Protein AF-0000000073064807 (afdb_homodimer)

Foldseek 3Di:
DVPPVPPPVPPVVVPPPPPVPPPPPPDDDDDPPPPPPDPVVVPPVPPDPPDPPPPVPPPPPPPPPPPPQQWDKWWKFKWAWDDDDPLRVVLLVVLQVLVVVVVFHWDFDPTWIKGLWDTKIDIPVCVVVLVVQLLVLQVAQAWDKWKWQAWAKDADPVQFKIFIKTFTDPCVVSSVSSQVSNQVSCVVVPHDGHDPDDGIIITTIMGTGRCRVVCVPPPRVVSSVCQQPPPPGHNMRMGTRAWMWMDIHPDIDIHGHD/DVPPVPPPVPPVVVPVPPPPCPPPDPDDDDDPPPPPPDPPVPPPVPPDDPDPPPPPPPPPDPPPPPPPQQWDKWWKFKWAWDDDDPLRVVLLVVLQVLVVVVVFHWDFDPTWIKGLWDTKIDIPVCVVVLVVQLLVLQVAQAWDKWKWQAWAKDADPVQFKIFIKTFTDPCVVSSVSSQVSNQVSCVVVPHDGHDPDDGIIITTIMGTGRCRVVCVPPPRVVSSVSQQPPPPGHNMRMGTRAWMWMDIHPDIDIHGHD

pLDDT: mean 76.39, std 30.55, range [19.28, 98.88]

Radius of gyration: 31.14 Å; Cα contacts (8 Å, |Δi|>4): 780; chains: 2; bounding box: 71×74×89 Å

Secondary structure (DSSP, 8-state):
--SSTTSGGGTGGGGGG---------------------GGGGGGG------------TTS------------EEEEEEEEE----HHHHHHHHHHHHHHHHTT---EE-SS-EEESS--EEEEHHHHHHHHHHHHHHTTTPPPEEEEEEEEEEEE-TTSSEEEEEEEEEE-HHHHHHHHHHHHHHHHHTTPPP--SS---EEEEEEEES--HHHHHHHTHHHHHHHHHTSTTS---EEEEESEEEEEETTEEEEEE--/--SGGGSGGGTGGGGGG---------------------GGGGGGG------------TTS------------EEEEEEEEE----HHHHHHHHHHHHHHHHTT---EE-SS-EEESS--EEEEHHHHHHHHHHHHHHTTTPPPEEEEEEEEEEEE-TTSSEEEEEEEEEE-HHHHHHHHHHHHHHHHHTT-----SS---EEEEEEEES--HHHHHHHTHHHHHHHHHTSTTS---EEEEESEEEEEETTEEEEEE--

Sequence (516 aa):
MSHCYKLICSLIDIFNHISVSVSVNREEDDSKSRLPVPGSVLDMFTGEDEDPLTDDSMQHGGRIRSFKHERGNWATYVYFPYIPEEGFLELLDEMTEVAASHSFSLTHTDEFHLSLSKTVVLRHHWIQPFIQSLRTGLTHSRRFICLAEKLKVYSNDEKTRMFLAMEVSTGQAQLLELVKAVDSTMEEFNLDTFYKNPSFHISLAWCVGDCTEHIRKKCLQELQGLVDSHEDGPFLLRLDCQELRCKAGNKTFSIPLHMSHCYKLICSLIDIFNHISVSVSVNREEDDSKSRLPVPGSVLDMFTGEDEDPLTDDSMQHGGRIRSFKHERGNWATYVYFPYIPEEGFLELLDEMTEVAASHSFSLTHTDEFHLSLSKTVVLRHHWIQPFIQSLRTGLTHSRRFICLAEKLKVYSNDEKTRMFLAMEVSTGQAQLLELVKAVDSTMEEFNLDTFYKNPSFHISLAWCVGDCTEHIRKKCLQELQGLVDSHEDGPFLLRLDCQELRCKAGNKTFSIPLH

Organism: Oncorhynchus kisutch (NCBI:txid8019)

Nearest PDB structures (foldseek):
  4h7w-assembly1_A  TM=9.313E-01  e=1.697E-22  Homo sapiens
  5v1m-assembly1_A  TM=9.457E-01  e=1.447E-21  Homo sapiens
  6d30-assembly1_A  TM=9.416E-01  e=1.222E-21  Homo sapiens
  1vgj-assembly1_A  TM=6.832E-01  e=2.016E-05  Pyrococcus horikoshii
  7aor-assembly1_ar  TM=5.671E-01  e=6.007E-03  Trypanosoma cruzi strain CL Brener

InterPro domains:
  IPR027521 U6 snRNA phosphodiesterase 1 [MF_03040] (14-258)
  IPR027521 U6 snRNA phosphodiesterase 1 [PF09749] (35-256)
  IPR027521 U6 snRNA phosphodiesterase 1 [PTHR13522] (27-257)

Solvent-accessible surface area (backbone atoms only — not comparable to full-atom values): 29669 Å² total; per-residue (Å²): 122,88,64,63,73,62,52,73,66,51,59,68,57,54,70,69,59,72,67,78,75,79,73,79,72,80,79,81,82,82,86,74,70,70,71,73,71,71,71,69,77,65,60,70,76,60,72,79,79,76,76,80,73,78,70,80,66,72,75,65,68,81,74,68,74,65,73,80,70,61,47,38,34,21,48,26,37,36,30,36,73,48,81,80,50,67,69,53,48,45,51,50,22,52,44,37,53,55,36,38,76,73,73,37,71,48,29,44,47,51,72,36,35,34,68,54,40,47,78,40,77,40,46,45,76,47,47,63,60,49,53,51,44,45,45,63,56,35,61,81,38,63,47,52,62,32,34,23,65,45,72,45,71,42,63,48,94,84,45,52,30,21,32,40,26,33,31,56,75,40,46,62,69,61,49,50,53,50,31,51,37,47,29,52,44,26,52,75,70,74,44,77,58,51,67,94,81,67,79,55,38,33,54,51,26,32,31,82,39,63,47,49,68,56,40,57,74,72,41,42,64,62,46,44,47,52,36,53,56,32,87,94,36,61,50,69,48,72,41,74,48,43,50,40,34,36,37,47,42,77,43,74,43,81,44,69,43,80,127,89,64,66,75,64,54,73,70,51,61,69,58,56,70,69,59,73,67,80,72,79,75,75,82,77,80,84,90,79,89,70,76,71,74,76,72,74,74,70,80,67,61,73,79,61,73,80,80,73,76,78,73,79,73,82,69,72,75,66,70,80,74,68,73,66,74,81,70,60,48,39,33,21,48,25,38,36,29,36,73,47,82,82,50,68,71,52,48,45,51,51,22,52,44,37,52,56,38,39,76,73,76,36,70,49,28,43,48,53,73,37,34,33,68,53,41,48,79,39,76,39,48,45,75,48,47,62,61,49,52,51,44,44,47,63,57,34,62,82,39,63,47,53,63,32,34,22,64,46,73,46,71,43,63,47,95,85,45,52,30,21,32,40,24,33,30,55,74,41,47,60,68,63,48,51,52,50,31,52,38,48,29,53,44,26,51,75,69,76,42,76,56,52,67,93,81,67,79,54,40,33,51,50,25,32,32,84,38,64,48,48,69,56,40,56,74,73,41,42,64,62,46,43,46,52,37,52,55,32,86,94,36,60,50,70,48,73,40,74,46,43,48,38,36,36,36,47,43,77,43,76,44,80,43,68,44,80

Structure (mmCIF, N/CA/C/O backbone):
data_AF-0000000073064807-model_v1
#
loop_
_entity.id
_entity.type
_entity.pdbx_description
1 polymer 'U6 snRNA phosphodiesterase'
#
loop_
_atom_site.group_PDB
_atom_site.id
_atom_site.type_symbol
_atom_site.label_atom_id
_atom_site.label_alt_id
_atom_site.label_comp_id
_atom_site.label_asym_id
_atom_site.label_entity_id
_atom_site.label_seq_id
_atom_site.pdbx_PDB_ins_code
_atom_site.Cartn_x
_atom_site.Cartn_y
_atom_site.Cartn_z
_atom_site.occupancy
_atom_site.B_iso_or_equiv
_atom_site.auth_seq_id
_atom_site.auth_comp_id
_atom_site.auth_asym_id
_atom_site.auth_atom_id
_atom_site.pdbx_PDB_model_num
ATOM 1 N N . MET A 1 1 ? 19.312 30.25 -13.875 1 21.88 1 MET A N 1
ATOM 2 C CA . MET A 1 1 ? 19.188 28.875 -13.406 1 21.88 1 MET A CA 1
ATOM 3 C C . MET A 1 1 ? 17.969 28.719 -12.5 1 21.88 1 MET A C 1
ATOM 5 O O . MET A 1 1 ? 17.531 27.594 -12.242 1 21.88 1 MET A O 1
ATOM 9 N N . SER A 1 2 ? 17.812 29.812 -11.648 1 22.17 2 SER A N 1
ATOM 10 C CA . SER A 1 2 ? 16.594 30.25 -10.977 1 22.17 2 SER A CA 1
ATOM 11 C C . SER A 1 2 ? 15.406 30.25 -11.922 1 22.17 2 SER A C 1
ATOM 13 O O . SER A 1 2 ? 14.25 30.234 -11.477 1 22.17 2 SER A O 1
ATOM 15 N N . HIS A 1 3 ? 15.641 30.391 -13.242 1 22.12 3 HIS A N 1
ATOM 16 C CA . HIS A 1 3 ? 14.688 30.734 -14.297 1 22.12 3 HIS A CA 1
ATOM 17 C C . HIS A 1 3 ? 13.828 29.547 -14.68 1 22.12 3 HIS A C 1
ATOM 19 O O . HIS A 1 3 ? 12.805 29.688 -15.352 1 22.12 3 HIS A O 1
ATOM 25 N N . CYS A 1 4 ? 14.555 28.328 -14.641 1 22.34 4 CYS A N 1
ATOM 26 C CA . CYS A 1 4 ? 13.93 27.312 -15.484 1 22.34 4 CYS A CA 1
ATOM 27 C C . CYS A 1 4 ? 12.672 26.75 -14.828 1 22.34 4 CYS A C 1
ATOM 29 O O . CYS A 1 4 ? 11.969 25.922 -15.414 1 22.34 4 CYS A O 1
ATOM 31 N N . TYR A 1 5 ? 12.75 26.688 -13.438 1 23.09 5 TYR A N 1
ATOM 32 C CA . TYR A 1 5 ? 11.68 25.922 -12.789 1 23.09 5 TYR A CA 1
ATOM 33 C C . TYR A 1 5 ? 10.32 26.562 -13.055 1 23.09 5 TYR A C 1
ATOM 35 O O . TYR A 1 5 ? 9.289 26 -12.68 1 23.09 5 TYR A O 1
ATOM 43 N N . LYS A 1 6 ? 10.344 27.844 -13.391 1 26.03 6 LYS A N 1
ATOM 44 C CA . LYS A 1 6 ? 9.141 28.672 -13.516 1 26.03 6 LYS A CA 1
ATOM 45 C C . LYS A 1 6 ? 8.258 28.188 -14.664 1 26.03 6 LYS A C 1
ATOM 47 O O . LYS A 1 6 ? 7.094 28.562 -14.758 1 26.03 6 LYS A O 1
ATOM 52 N N . LEU A 1 7 ? 8.984 27.5 -15.617 1 22.06 7 LEU A N 1
ATOM 53 C CA . LEU A 1 7 ? 8.25 27.391 -16.875 1 22.06 7 LEU A CA 1
ATOM 54 C C . LEU A 1 7 ? 7.066 26.438 -16.734 1 22.06 7 LEU A C 1
ATOM 56 O O . LEU A 1 7 ? 6.031 26.641 -17.359 1 22.06 7 LEU A O 1
ATOM 60 N N . ILE A 1 8 ? 7.434 25.234 -15.969 1 23.42 8 ILE A N 1
ATOM 61 C CA . ILE A 1 8 ? 6.484 24.172 -16.297 1 23.42 8 ILE A CA 1
ATOM 62 C C . ILE A 1 8 ? 5.141 24.453 -15.625 1 23.42 8 ILE A C 1
ATOM 64 O O . ILE A 1 8 ? 4.129 23.828 -15.961 1 23.42 8 ILE A O 1
ATOM 68 N N . CYS A 1 9 ? 5.156 25.281 -14.508 1 22.98 9 CYS A N 1
ATOM 69 C CA . CYS A 1 9 ? 3.846 25.547 -13.93 1 22.98 9 CYS A CA 1
ATOM 70 C C . CYS A 1 9 ? 2.941 26.266 -14.914 1 22.98 9 CYS A C 1
ATOM 72 O O . CYS A 1 9 ? 1.749 26.438 -14.664 1 22.98 9 CYS A O 1
ATOM 74 N N . SER A 1 10 ? 3.635 26.938 -15.875 1 24.02 10 SER A N 1
ATOM 75 C CA . SER A 1 10 ? 2.887 27.906 -16.672 1 24.02 10 SER A CA 1
ATOM 76 C C . SER A 1 10 ? 1.829 27.219 -17.531 1 24.02 10 SER A C 1
ATOM 78 O O . SER A 1 10 ? 0.951 27.891 -18.078 1 24.02 10 SER A O 1
ATOM 80 N N . LEU A 1 11 ? 2.219 25.938 -17.938 1 23.97 11 LEU A N 1
ATOM 81 C CA . LEU A 1 11 ? 1.333 25.547 -19.031 1 23.97 11 LEU A CA 1
ATOM 82 C C . LEU A 1 11 ? -0.089 25.328 -18.531 1 23.97 11 LEU A C 1
ATOM 84 O O . LEU A 1 11 ? -1.045 25.391 -19.312 1 23.97 11 LEU A O 1
ATOM 88 N N . ILE A 1 12 ? -0.126 24.797 -17.266 1 24.59 12 ILE A N 1
ATOM 89 C CA . ILE A 1 12 ? -1.497 24.391 -16.969 1 24.59 12 ILE A CA 1
ATOM 90 C C . ILE A 1 12 ? -2.363 25.641 -16.766 1 24.59 12 ILE A C 1
ATOM 92 O O . ILE A 1 12 ? -3.594 25.547 -16.766 1 24.59 12 ILE A O 1
ATOM 96 N N . ASP A 1 13 ? -1.63 26.781 -16.578 1 24.53 13 ASP A N 1
ATOM 97 C CA . ASP A 1 13 ? -2.447 27.969 -16.375 1 24.53 13 ASP A CA 1
ATOM 98 C C . ASP A 1 13 ? -3.277 28.281 -17.625 1 24.53 13 ASP A C 1
ATOM 100 O O . ASP A 1 13 ? -4.027 29.266 -17.656 1 24.53 13 ASP A O 1
ATOM 104 N N . ILE A 1 14 ? -2.736 27.703 -18.781 1 23.64 14 ILE A N 1
ATOM 105 C CA . ILE A 1 14 ? -3.357 28.219 -19.984 1 23.64 14 ILE A CA 1
ATOM 106 C C . ILE A 1 14 ? -4.863 27.984 -19.938 1 23.64 14 ILE A C 1
ATOM 108 O O . ILE A 1 14 ? -5.652 28.828 -20.359 1 23.64 14 ILE A O 1
ATOM 112 N N . PHE A 1 15 ? -5.156 26.734 -19.438 1 23.39 15 PHE A N 1
ATOM 113 C CA . PHE A 1 15 ? -6.52 26.406 -19.828 1 23.39 15 PHE A CA 1
ATOM 114 C C . PHE A 1 15 ? -7.531 27.266 -19.094 1 23.39 15 PHE A C 1
ATOM 116 O O . PHE A 1 15 ? -8.727 27.234 -19.391 1 23.39 15 PHE A O 1
ATOM 123 N N . ASN A 1 16 ? -7.047 27.719 -17.922 1 23.17 16 ASN A N 1
ATOM 124 C CA . ASN A 1 16 ? -8.203 28.266 -17.219 1 23.17 16 ASN A CA 1
ATOM 125 C C . ASN A 1 16 ? -8.742 29.516 -17.922 1 23.17 16 ASN A C 1
ATOM 127 O O . ASN A 1 16 ? -9.789 30.047 -17.547 1 23.17 16 ASN A O 1
ATOM 131 N N . HIS A 1 17 ? -7.809 30.234 -18.609 1 23.42 17 HIS A N 1
ATOM 132 C CA . HIS A 1 17 ? -8.25 31.594 -18.844 1 23.42 17 HIS A CA 1
ATOM 133 C C . HIS A 1 17 ? -9.344 31.656 -19.906 1 23.42 17 HIS A C 1
ATOM 135 O O . HIS A 1 17 ? -9.641 32.719 -20.453 1 23.42 17 HIS A O 1
ATOM 141 N N . ILE A 1 18 ? -9.688 30.547 -20.641 1 21.95 18 ILE A N 1
ATOM 142 C CA . ILE A 1 18 ? -10.602 30.953 -21.703 1 21.95 18 ILE A CA 1
ATOM 143 C C . ILE A 1 18 ? -11.844 31.594 -21.094 1 21.95 18 ILE A C 1
ATOM 145 O O . ILE A 1 18 ? -12.648 30.938 -20.438 1 21.95 18 ILE A O 1
ATOM 149 N N . SER A 1 19 ? -11.648 32.781 -20.484 1 21.78 19 SER A N 1
ATOM 150 C CA . SER A 1 19 ? -12.773 33.594 -20.047 1 21.78 19 SER A CA 1
ATOM 151 C C . SER A 1 19 ? -13.695 33.938 -21.203 1 21.78 19 SER A C 1
ATOM 153 O O . SER A 1 19 ? -13.461 34.906 -21.922 1 21.78 19 SER A O 1
ATOM 155 N N . VAL A 1 20 ? -14.031 33.031 -22.234 1 20 20 VAL A N 1
ATOM 156 C CA . VAL A 1 20 ? -14.844 33.625 -23.312 1 20 20 VAL A CA 1
ATOM 157 C C . VAL A 1 20 ? -16.016 34.406 -22.719 1 20 20 VAL A C 1
ATOM 159 O O . VAL A 1 20 ? -16.781 33.844 -21.922 1 20 20 VAL A O 1
ATOM 162 N N . SER A 1 21 ? -15.906 35.688 -22.609 1 20.08 21 SER A N 1
ATOM 163 C CA . SER A 1 21 ? -16.859 36.75 -22.297 1 20.08 21 SER A CA 1
ATOM 164 C C . SER A 1 21 ? -18.047 36.75 -23.25 1 20.08 21 SER A C 1
ATOM 166 O O . SER A 1 21 ? -17.891 37 -24.453 1 20.08 21 SER A O 1
ATOM 168 N N . VAL A 1 22 ? -18.922 35.719 -23.312 1 20.25 22 VAL A N 1
ATOM 169 C CA . VAL A 1 22 ? -20.156 35.781 -24.109 1 20.25 22 VAL A CA 1
ATOM 170 C C . VAL A 1 22 ? -20.969 37 -23.719 1 20.25 22 VAL A C 1
ATOM 172 O O . VAL A 1 22 ? -21.469 37.094 -22.609 1 20.25 22 VAL A O 1
ATOM 175 N N . SER A 1 23 ? -20.469 38.156 -24.109 1 20.98 23 SER A N 1
ATOM 176 C CA . SER A 1 23 ? -21.297 39.344 -23.938 1 20.98 23 SER A CA 1
ATOM 177 C C . SER A 1 23 ? -22.578 39.25 -24.75 1 20.98 23 SER A C 1
ATOM 179 O O . SER A 1 23 ? -22.547 39.188 -25.984 1 20.98 23 SER A O 1
ATOM 181 N N . VAL A 1 24 ? -23.547 38.438 -24.359 1 21.33 24 VAL A N 1
ATOM 182 C CA . VAL A 1 24 ? -24.875 38.375 -24.969 1 21.33 24 VAL A CA 1
ATOM 183 C C . VAL A 1 24 ? -25.531 39.75 -24.984 1 21.33 24 VAL A C 1
ATOM 185 O O . VAL A 1 24 ? -25.922 40.281 -23.938 1 21.33 24 VAL A O 1
ATOM 188 N N . ASN A 1 25 ? -24.812 40.688 -25.688 1 20.05 25 ASN A N 1
ATOM 189 C CA . ASN A 1 25 ? -25.562 41.906 -25.891 1 20.05 25 ASN A CA 1
ATOM 190 C C . ASN A 1 25 ? -26.906 41.656 -26.578 1 20.05 25 ASN A C 1
ATOM 192 O O . ASN A 1 25 ? -26.953 40.938 -27.578 1 20.05 25 ASN A O 1
ATOM 196 N N . ARG A 1 26 ? -28.094 42 -25.969 1 21.91 26 ARG A N 1
ATOM 197 C CA . ARG A 1 26 ? -29.531 41.906 -26.141 1 21.91 26 ARG A CA 1
ATOM 198 C C . ARG A 1 26 ? -30.016 42.781 -27.297 1 21.91 26 ARG A C 1
ATOM 200 O O . ARG A 1 26 ? -31.203 43.094 -27.391 1 21.91 26 ARG A O 1
ATOM 207 N N . GLU A 1 27 ? -29 43.281 -28.156 1 21.03 27 GLU A N 1
ATOM 208 C CA . GLU A 1 27 ? -29.688 44.344 -28.875 1 21.03 27 GLU A CA 1
ATOM 209 C C . GLU A 1 27 ? -30.891 43.812 -29.656 1 21.03 27 GLU A C 1
ATOM 211 O O . GLU A 1 27 ? -31 42.594 -29.875 1 21.03 27 GLU A O 1
ATOM 216 N N . GLU A 1 28 ? -31.562 44.719 -30.5 1 22.56 28 GLU A N 1
ATOM 217 C CA . GLU A 1 28 ? -32.844 45.188 -31.031 1 22.56 28 GLU A CA 1
ATOM 218 C C . GLU A 1 28 ? -33.281 44.344 -32.219 1 22.56 28 GLU A C 1
ATOM 220 O O . GLU A 1 28 ? -34.5 44.031 -32.344 1 22.56 28 GLU A O 1
ATOM 225 N N . ASP A 1 29 ? -32.375 44.312 -33.281 1 22.48 29 ASP A N 1
ATOM 226 C CA . ASP A 1 29 ? -33 44.688 -34.531 1 22.48 29 ASP A CA 1
ATOM 227 C C . ASP A 1 29 ? -34 43.625 -35 1 22.48 29 ASP A C 1
ATOM 229 O O . ASP A 1 29 ? -34.031 42.531 -34.469 1 22.48 29 ASP A O 1
ATOM 233 N N . ASP A 1 30 ? -34.031 43.438 -36.5 1 24.39 30 ASP A N 1
ATOM 234 C CA . ASP A 1 30 ? -34.875 43.312 -37.688 1 24.39 30 ASP A CA 1
ATOM 235 C C . ASP A 1 30 ? -35.375 41.875 -37.844 1 24.39 30 ASP A C 1
ATOM 237 O O . ASP A 1 30 ? -34.812 40.938 -37.281 1 24.39 30 ASP A O 1
ATOM 241 N N . SER A 1 31 ? -36.375 41.75 -38.844 1 24.36 31 SER A N 1
ATOM 242 C CA . SER A 1 31 ? -37.438 40.844 -39.344 1 24.36 31 SER A CA 1
ATOM 243 C C . SER A 1 31 ? -36.844 39.5 -39.719 1 24.36 31 SER A C 1
ATOM 245 O O . SER A 1 31 ? -35.969 39.406 -40.562 1 24.36 31 SER A O 1
ATOM 247 N N . LYS A 1 32 ? -36.844 38.594 -38.844 1 26.17 32 LYS A N 1
ATOM 248 C CA . LYS A 1 32 ? -36.312 37.25 -38.656 1 26.17 32 LYS A CA 1
ATOM 249 C C . LYS A 1 32 ? -36.844 36.312 -39.719 1 26.17 32 LYS A C 1
ATOM 251 O O . LYS A 1 32 ? -37.812 35.594 -39.469 1 26.17 32 LYS A O 1
ATOM 256 N N . SER A 1 33 ? -36.938 36.938 -41 1 22.56 33 SER A N 1
ATOM 257 C CA . SER A 1 33 ? -37.688 36.094 -41.938 1 22.56 33 SER A CA 1
ATOM 258 C C . SER A 1 33 ? -37.125 34.688 -42 1 22.56 33 SER A C 1
ATOM 260 O O . SER A 1 33 ? -35.906 34.5 -42.156 1 22.56 33 SER A O 1
ATOM 262 N N . ARG A 1 34 ? -37.812 33.844 -41.375 1 27.73 34 ARG A N 1
ATOM 263 C CA . ARG A 1 34 ? -37.656 32.406 -41.125 1 27.73 34 ARG A CA 1
ATOM 264 C C . ARG A 1 34 ? -37.375 31.672 -42.438 1 27.73 34 ARG A C 1
ATOM 266 O O . ARG A 1 34 ? -38.281 31.516 -43.281 1 27.73 34 ARG A O 1
ATOM 273 N N . LEU A 1 35 ? -36.219 32.188 -43.094 1 27.92 35 LEU A N 1
ATOM 274 C CA . LEU A 1 35 ? -36.188 31.641 -44.438 1 27.92 35 LEU A CA 1
ATOM 275 C C . LEU A 1 35 ? -36.5 30.141 -44.438 1 27.92 35 LEU A C 1
ATOM 277 O O . LEU A 1 35 ? -36.062 29.422 -43.531 1 27.92 35 LEU A O 1
ATOM 281 N N . PRO A 1 36 ? -37.688 29.781 -45.125 1 29.3 36 PRO A N 1
ATOM 282 C CA . PRO A 1 36 ? -38.344 28.484 -45.156 1 29.3 36 PRO A CA 1
ATOM 283 C C . PRO A 1 36 ? -37.406 27.344 -45.531 1 29.3 36 PRO A C 1
ATOM 285 O O . PRO A 1 36 ? -36.562 27.5 -46.406 1 29.3 36 PRO A O 1
ATOM 288 N N . VAL A 1 37 ? -36.719 26.812 -44.562 1 29.81 37 VAL A N 1
ATOM 289 C CA . VAL A 1 37 ? -35.781 25.719 -44.812 1 29.81 37 VAL A CA 1
ATOM 290 C C . VAL A 1 37 ? -36.375 24.719 -45.781 1 29.81 37 VAL A C 1
ATOM 292 O O . VAL A 1 37 ? -37.5 24.25 -45.562 1 29.81 37 VAL A O 1
ATOM 295 N N . PRO A 1 38 ? -35.969 24.938 -47.094 1 28.06 38 PRO A N 1
ATOM 296 C CA . PRO A 1 38 ? -36.625 24.094 -48.094 1 28.06 38 PRO A CA 1
ATOM 297 C C . PRO A 1 38 ? -36.875 22.672 -47.625 1 28.06 38 PRO A C 1
ATOM 299 O O . PRO A 1 38 ? -36.156 22.172 -46.75 1 28.06 38 PRO A O 1
ATOM 302 N N . GLY A 1 39 ? -38.125 22.156 -47.781 1 25.98 39 GLY A N 1
ATOM 303 C CA . GLY A 1 39 ? -38.844 20.922 -47.469 1 25.98 39 GLY A CA 1
ATOM 304 C C . GLY A 1 39 ? -38.062 19.672 -47.781 1 25.98 39 GLY A C 1
ATOM 305 O O . GLY A 1 39 ? -38.375 18.594 -47.281 1 25.98 39 GLY A O 1
ATOM 306 N N . SER A 1 40 ? -37.312 19.891 -48.969 1 27.92 40 SER A N 1
ATOM 307 C CA . SER A 1 40 ? -36.844 18.656 -49.594 1 27.92 40 SER A CA 1
ATOM 308 C C . SER A 1 40 ? -35.938 17.875 -48.625 1 27.92 40 SER A C 1
ATOM 310 O O . SER A 1 40 ? -35.625 16.703 -48.875 1 27.92 40 SER A O 1
ATOM 312 N N . VAL A 1 41 ? -35.094 18.734 -47.938 1 28.75 41 VAL A N 1
ATOM 313 C CA . VAL A 1 41 ? -33.969 18.047 -47.344 1 28.75 41 VAL A CA 1
ATOM 314 C C . VAL A 1 41 ? -34.5 17.047 -46.281 1 28.75 41 VAL A C 1
ATOM 316 O O . VAL A 1 41 ? -33.688 16.375 -45.625 1 28.75 41 VAL A O 1
ATOM 319 N N . LEU A 1 42 ? -35.844 17.172 -45.969 1 26.44 42 LEU A N 1
ATOM 320 C CA . LEU A 1 42 ? -36.5 16.328 -44.969 1 26.44 42 LEU A CA 1
ATOM 321 C C . LEU A 1 42 ? -36.438 14.859 -45.344 1 26.44 42 LEU A C 1
ATOM 323 O O . LEU A 1 42 ? -36.406 13.984 -44.5 1 26.44 42 LEU A O 1
ATOM 327 N N . ASP A 1 43 ? -36.688 14.688 -46.688 1 28.03 43 ASP A N 1
ATOM 328 C CA . ASP A 1 43 ? -37.156 13.398 -47.156 1 28.03 43 ASP A CA 1
ATOM 329 C C . ASP A 1 43 ? -36.094 12.312 -46.969 1 28.03 43 ASP A C 1
ATOM 331 O O . ASP A 1 43 ? -36.312 11.156 -47.312 1 28.03 43 ASP A O 1
ATOM 335 N N . MET A 1 44 ? -34.844 12.797 -47.125 1 26.66 44 MET A N 1
ATOM 336 C CA . MET A 1 44 ? -33.906 11.758 -47.438 1 26.66 44 MET A CA 1
ATOM 337 C C . MET A 1 44 ? -33.875 10.672 -46.375 1 26.66 44 MET A C 1
ATOM 339 O O . MET A 1 44 ? -33.312 9.586 -46.594 1 26.66 44 MET A O 1
ATOM 343 N N . PHE A 1 45 ? -34.031 11.062 -45.094 1 25.61 45 PHE A N 1
ATOM 344 C CA . PHE A 1 45 ? -33.719 10.047 -44.094 1 25.61 45 PHE A CA 1
ATOM 345 C C . PHE A 1 45 ? -34.812 8.992 -44.031 1 25.61 45 PHE A C 1
ATOM 347 O O . PHE A 1 45 ? -35.406 8.781 -42.969 1 25.61 45 PHE A O 1
ATOM 354 N N . THR A 1 46 ? -35.625 8.961 -45.031 1 26.89 46 THR A N 1
ATOM 355 C CA . THR A 1 46 ? -36.719 7.988 -44.938 1 26.89 46 THR A CA 1
ATOM 356 C C . THR A 1 46 ? -36.156 6.566 -44.969 1 26.89 46 THR A C 1
ATOM 358 O O . THR A 1 46 ? -35.781 6.07 -46.031 1 26.89 46 THR A O 1
ATOM 361 N N . GLY A 1 47 ? -35.062 6.324 -44.375 1 23.81 47 GLY A N 1
ATOM 362 C CA . GLY A 1 47 ? -34.562 4.977 -44.562 1 23.81 47 GLY A CA 1
ATOM 363 C C . GLY A 1 47 ? -35.656 3.918 -44.5 1 23.81 47 GLY A C 1
ATOM 364 O O . GLY A 1 47 ? -36.688 4.125 -43.875 1 23.81 47 GLY A O 1
ATOM 365 N N . GLU A 1 48 ? -35.875 3.176 -45.562 1 24.56 48 GLU A N 1
ATOM 366 C CA . GLU A 1 48 ? -36.75 2.031 -45.875 1 24.56 48 GLU A CA 1
ATOM 367 C C . GLU A 1 48 ? -36.844 1.069 -44.688 1 24.56 48 GLU A C 1
ATOM 369 O O . GLU A 1 48 ? -35.875 0.961 -43.906 1 24.56 48 GLU A O 1
ATOM 374 N N . ASP A 1 49 ? -38.062 0.568 -44.438 1 26.14 49 ASP A N 1
ATOM 375 C CA . ASP A 1 49 ? -38.812 -0.352 -43.594 1 26.14 49 ASP A CA 1
ATOM 376 C C . ASP A 1 49 ? -38.188 -1.756 -43.656 1 26.14 49 ASP A C 1
ATOM 378 O O . ASP A 1 49 ? -38.5 -2.518 -44.562 1 26.14 49 ASP A O 1
ATOM 382 N N . GLU A 1 50 ? -36.906 -1.937 -43.844 1 26.89 50 GLU A N 1
ATOM 383 C CA . GLU A 1 50 ? -36.625 -3.354 -44.094 1 26.89 50 GLU A CA 1
ATOM 384 C C . GLU A 1 50 ? -37.406 -4.227 -43.094 1 26.89 50 GLU A C 1
ATOM 386 O O . GLU A 1 50 ? -37.562 -3.855 -41.938 1 26.89 50 GLU A O 1
ATOM 391 N N . ASP A 1 51 ? -38.25 -5.082 -43.562 1 26.67 51 ASP A N 1
ATOM 392 C CA . ASP A 1 51 ? -39.094 -6.109 -42.969 1 26.67 51 ASP A CA 1
ATOM 393 C C . ASP A 1 51 ? -38.344 -6.887 -41.875 1 26.67 51 ASP A C 1
ATOM 395 O O . ASP A 1 51 ? -37.188 -7.234 -42.062 1 26.67 51 ASP A O 1
ATOM 399 N N . PRO A 1 52 ? -38.875 -6.855 -40.625 1 28.52 52 PRO A N 1
ATOM 400 C CA . PRO A 1 52 ? -38.406 -7.555 -39.406 1 28.52 52 PRO A CA 1
ATOM 401 C C . PRO A 1 52 ? -38.25 -9.062 -39.625 1 28.52 52 PRO A C 1
ATOM 403 O O . PRO A 1 52 ? -39.25 -9.75 -39.906 1 28.52 52 PRO A O 1
ATOM 406 N N . LEU A 1 53 ? -37.5 -9.531 -40.625 1 28.56 53 LEU A N 1
ATOM 407 C CA . LEU A 1 53 ? -37.5 -10.984 -40.688 1 28.56 53 LEU A CA 1
ATOM 408 C C . LEU A 1 53 ? -37.469 -11.594 -39.312 1 28.56 53 LEU A C 1
ATOM 410 O O . LEU A 1 53 ? -36.781 -11.094 -38.438 1 28.56 53 LEU A O 1
ATOM 414 N N . THR A 1 54 ? -38.531 -12.25 -38.875 1 27.14 54 THR A N 1
ATOM 415 C CA . THR A 1 54 ? -38.875 -13.016 -37.688 1 27.14 54 THR A CA 1
ATOM 416 C C . THR A 1 54 ? -37.812 -14.047 -37.344 1 27.14 54 THR A C 1
ATOM 418 O O . THR A 1 54 ? -37.656 -15.047 -38.062 1 27.14 54 THR A O 1
ATOM 421 N N . ASP A 1 55 ? -36.594 -13.742 -37.406 1 28.91 55 ASP A N 1
ATOM 422 C CA . ASP A 1 55 ? -35.688 -14.828 -37.094 1 28.91 55 ASP A CA 1
ATOM 423 C C . ASP A 1 55 ? -36.125 -15.555 -35.812 1 28.91 55 ASP A C 1
ATOM 425 O O . ASP A 1 55 ? -36.469 -14.914 -34.812 1 28.91 55 ASP A O 1
ATOM 429 N N . ASP A 1 56 ? -36.656 -16.734 -35.906 1 31.22 56 ASP A N 1
ATOM 430 C CA . ASP A 1 56 ? -37.125 -17.719 -34.938 1 31.22 56 ASP A CA 1
ATOM 431 C C . ASP A 1 56 ? -36.094 -17.922 -33.844 1 31.22 56 ASP A C 1
ATOM 433 O O . ASP A 1 56 ? -35.031 -18.5 -34.062 1 31.22 56 ASP A O 1
ATOM 437 N N . SER A 1 57 ? -35.906 -17.047 -33 1 32.12 57 SER A N 1
ATOM 438 C CA . SER A 1 57 ? -35.125 -16.875 -31.766 1 32.12 57 SER A CA 1
ATOM 439 C C . SER A 1 57 ? -35.312 -18.062 -30.828 1 32.12 57 SER A C 1
ATOM 441 O O . SER A 1 57 ? -34.844 -18.062 -29.688 1 32.12 57 SER A O 1
ATOM 443 N N . MET A 1 58 ? -36.25 -18.984 -31.125 1 30.39 58 MET A N 1
ATOM 444 C CA . MET A 1 58 ? -36.594 -19.969 -30.109 1 30.39 58 MET A CA 1
ATOM 445 C C . MET A 1 58 ? -35.344 -20.734 -29.656 1 30.39 58 MET A C 1
ATOM 447 O O . MET A 1 58 ? -35.312 -21.25 -28.531 1 30.39 58 MET A O 1
ATOM 451 N N . GLN A 1 59 ? -34.656 -21.312 -30.562 1 29.97 59 GLN A N 1
ATOM 452 C CA . GLN A 1 59 ? -33.781 -22.406 -30.172 1 29.97 59 GLN A CA 1
ATOM 453 C C . GLN A 1 59 ? -32.594 -21.906 -29.359 1 29.97 59 GLN A C 1
ATOM 455 O O . GLN A 1 59 ? -31.594 -22.625 -29.188 1 29.97 59 GLN A O 1
ATOM 460 N N . HIS A 1 60 ? -32.375 -20.562 -29.453 1 32.84 60 HIS A N 1
ATOM 461 C CA . HIS A 1 60 ? -31.203 -20.25 -28.641 1 32.84 60 HIS A CA 1
ATOM 462 C C . HIS A 1 60 ? -31.375 -20.75 -27.203 1 32.84 60 HIS A C 1
ATOM 464 O O . HIS A 1 60 ? -32.344 -20.406 -26.531 1 32.84 60 HIS A O 1
ATOM 470 N N . GLY A 1 61 ? -31 -21.922 -26.922 1 31.09 61 GLY A N 1
ATOM 471 C CA . GLY A 1 61 ? -31.016 -22.531 -25.594 1 31.09 61 GLY A CA 1
ATOM 472 C C . GLY A 1 61 ? -30.75 -21.531 -24.484 1 31.09 61 GLY A C 1
ATOM 473 O O . GLY A 1 61 ? -30.25 -20.438 -24.734 1 31.09 61 GLY A O 1
ATOM 474 N N . GLY A 1 62 ? -31.469 -21.531 -23.297 1 31.75 62 GLY A N 1
ATOM 475 C CA . GLY A 1 62 ? -31.516 -20.922 -21.984 1 31.75 62 GLY A CA 1
ATOM 476 C C . GLY A 1 62 ? -30.141 -20.672 -21.391 1 31.75 62 GLY A C 1
ATOM 477 O O . GLY A 1 62 ? -29.906 -20.953 -20.219 1 31.75 62 GLY A O 1
ATOM 478 N N . ARG A 1 63 ? -29.094 -20.734 -22.219 1 35.03 63 ARG A N 1
ATOM 479 C CA . ARG A 1 63 ? -27.906 -20.531 -21.391 1 35.03 63 ARG A CA 1
ATOM 480 C C . ARG A 1 63 ? -27.969 -19.219 -20.641 1 35.03 63 ARG A C 1
ATOM 482 O O . ARG A 1 63 ? -28.094 -18.141 -21.25 1 35.03 63 ARG A O 1
ATOM 489 N N . ILE A 1 64 ? -28.781 -19.078 -19.578 1 34.84 64 ILE A N 1
ATOM 490 C CA . ILE A 1 64 ? -28.719 -18.016 -18.578 1 34.84 64 ILE A CA 1
ATOM 491 C C . ILE A 1 64 ? -27.266 -17.578 -18.375 1 34.84 64 ILE A C 1
ATOM 493 O O . ILE A 1 64 ? -26.422 -18.375 -17.953 1 34.84 64 ILE A O 1
ATOM 497 N N . ARG A 1 65 ? -26.781 -16.812 -19.328 1 33.47 65 ARG A N 1
ATOM 498 C CA . ARG A 1 65 ? -25.531 -16.156 -18.938 1 33.47 65 ARG A CA 1
ATOM 499 C C . ARG A 1 65 ? -25.625 -15.641 -17.5 1 33.47 65 ARG A C 1
ATOM 501 O O . ARG A 1 65 ? -26.5 -14.836 -17.172 1 33.47 65 ARG A O 1
ATOM 508 N N . SER A 1 66 ? -25.531 -16.484 -16.547 1 36.06 66 SER A N 1
ATOM 509 C CA . SER A 1 66 ? -25.359 -16.078 -15.156 1 36.06 66 SER A CA 1
ATOM 510 C C . SER A 1 66 ? -24.578 -14.781 -15.055 1 36.06 66 SER A C 1
ATOM 512 O O . SER A 1 66 ? -23.672 -14.523 -15.852 1 36.06 66 SER A O 1
ATOM 514 N N . PHE A 1 67 ? -25.172 -13.586 -14.938 1 37.88 67 PHE A N 1
ATOM 515 C CA . PHE A 1 67 ? -24.516 -12.352 -14.516 1 37.88 67 PHE A CA 1
ATOM 516 C C . PHE A 1 67 ? -23.172 -12.656 -13.867 1 37.88 67 PHE A C 1
ATOM 518 O O . PHE A 1 67 ? -23.062 -13.562 -13.039 1 37.88 67 PHE A O 1
ATOM 525 N N . LYS A 1 68 ? -22.203 -12.438 -14.609 1 47.62 68 LYS A N 1
ATOM 526 C CA . LYS A 1 68 ? -20.797 -12.555 -14.195 1 47.62 68 LYS A CA 1
ATOM 527 C C . LYS A 1 68 ? -20.594 -12.008 -12.789 1 47.62 68 LYS A C 1
ATOM 529 O O . LYS A 1 68 ? -20.766 -10.805 -12.555 1 47.62 68 LYS A O 1
ATOM 534 N N . HIS A 1 69 ? -21.234 -12.484 -11.703 1 50.06 69 HIS A N 1
ATOM 535 C CA . HIS A 1 69 ? -21.109 -12.242 -10.266 1 50.06 69 HIS A CA 1
ATOM 536 C C . HIS A 1 69 ? -19.672 -11.953 -9.875 1 50.06 69 HIS A C 1
ATOM 538 O O . HIS A 1 69 ? -18.859 -12.875 -9.727 1 50.06 69 HIS A O 1
ATOM 544 N N . GLU A 1 70 ? -19.109 -10.906 -10.508 1 55.44 70 GLU A N 1
ATOM 545 C CA . GLU A 1 70 ? -17.766 -10.68 -9.992 1 55.44 70 GLU A CA 1
ATOM 546 C C . GLU A 1 70 ? -17.781 -10.391 -8.492 1 55.44 70 GLU A C 1
ATOM 548 O O . GLU A 1 70 ? -18.422 -9.43 -8.047 1 55.44 70 GLU A O 1
ATOM 553 N N . ARG A 1 71 ? -17.703 -11.477 -7.566 1 65.56 71 ARG A N 1
ATOM 554 C CA . ARG A 1 71 ? -17.656 -11.414 -6.109 1 65.56 71 ARG A CA 1
ATOM 555 C C . ARG A 1 71 ? -16.234 -11.297 -5.605 1 65.56 71 ARG A C 1
ATOM 557 O O . ARG A 1 71 ? -15.297 -11.742 -6.277 1 65.56 71 ARG A O 1
ATOM 564 N N . GLY A 1 72 ? -15.758 -10.328 -5.004 1 83 72 GLY A N 1
ATOM 565 C CA . GLY A 1 72 ? -14.523 -10.156 -4.262 1 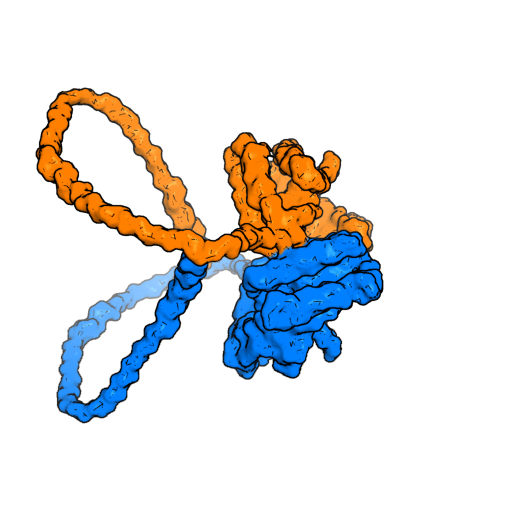83 72 GLY A CA 1
ATOM 566 C C . GLY A 1 72 ? -14.656 -9.211 -3.082 1 83 72 GLY A C 1
ATOM 567 O O . GLY A 1 72 ? -15.562 -8.383 -3.047 1 83 72 GLY A O 1
ATOM 568 N N . ASN A 1 73 ? -13.898 -9.523 -2.035 1 91.25 73 ASN A N 1
ATOM 569 C CA . ASN A 1 73 ? -13.773 -8.641 -0.881 1 91.25 73 ASN A CA 1
ATOM 570 C C . ASN A 1 73 ? -12.562 -7.719 -1.01 1 91.25 73 ASN A C 1
ATOM 572 O O . ASN A 1 73 ? -11.43 -8.188 -1.113 1 91.25 73 ASN A O 1
ATOM 576 N N . TRP A 1 74 ? -12.859 -6.48 -1.04 1 94.56 74 TRP A N 1
ATOM 577 C CA . TRP A 1 74 ? -11.805 -5.508 -1.286 1 94.56 74 TRP A CA 1
ATOM 578 C C . TRP A 1 74 ? -11.633 -4.574 -0.091 1 94.56 74 TRP A C 1
ATOM 580 O O . TRP A 1 74 ? -12.617 -4.07 0.457 1 94.56 74 TRP A O 1
ATOM 590 N N . ALA A 1 75 ? -10.359 -4.43 0.346 1 96.81 75 ALA A N 1
ATOM 591 C CA . ALA A 1 75 ? -10.078 -3.373 1.312 1 96.81 75 ALA A CA 1
ATOM 592 C C . ALA A 1 75 ? -10.438 -2.002 0.746 1 96.81 75 ALA A C 1
ATOM 594 O O . ALA A 1 75 ? -10.109 -1.69 -0.4 1 96.81 75 ALA A O 1
ATOM 595 N N . THR A 1 76 ? -11.109 -1.202 1.545 1 97.81 76 THR A N 1
ATOM 596 C CA . THR A 1 76 ? -11.648 0.062 1.064 1 97.81 76 THR A CA 1
ATOM 597 C C . THR A 1 76 ? -11.539 1.143 2.137 1 97.81 76 THR A C 1
ATOM 599 O O . THR A 1 76 ? -11.773 0.88 3.318 1 97.81 76 THR A O 1
ATOM 602 N N . TYR A 1 77 ? -11.148 2.35 1.738 1 98.44 77 TYR A N 1
ATOM 603 C CA . TYR A 1 77 ? -11.117 3.469 2.674 1 98.44 77 TYR A CA 1
ATOM 604 C C . TYR A 1 77 ? -11.25 4.797 1.938 1 98.44 77 TYR A C 1
ATOM 606 O O . TYR A 1 77 ? -11.031 4.867 0.725 1 98.44 77 TYR A O 1
ATOM 614 N N . VAL A 1 78 ? -11.609 5.828 2.648 1 98.81 78 VAL A N 1
ATOM 615 C CA . VAL A 1 78 ? -11.844 7.168 2.123 1 98.81 78 VAL A CA 1
ATOM 616 C C . VAL A 1 78 ? -10.82 8.141 2.699 1 98.81 78 VAL A C 1
ATOM 618 O O . VAL A 1 78 ? -10.508 8.094 3.893 1 98.81 78 VAL A O 1
ATOM 621 N N . TYR A 1 79 ? -10.273 9.008 1.84 1 98.75 79 TYR A N 1
ATOM 622 C CA . TYR A 1 79 ? -9.188 9.859 2.312 1 98.75 79 TYR A CA 1
ATOM 623 C C . TYR A 1 79 ? -9.023 11.078 1.42 1 98.75 79 TYR A C 1
ATOM 625 O O . TYR A 1 79 ? -9.641 11.172 0.357 1 98.75 79 TYR A O 1
ATOM 633 N N . PHE A 1 80 ? -8.281 12.102 1.924 1 98.75 80 PHE A N 1
ATOM 634 C CA . PHE A 1 80 ? -7.734 13.172 1.106 1 98.75 80 PHE A CA 1
ATOM 635 C C . PHE A 1 80 ? -6.258 12.922 0.81 1 98.75 80 PHE A C 1
ATOM 637 O O . PHE A 1 80 ? -5.461 12.719 1.728 1 98.75 80 PHE A O 1
ATOM 644 N N . PRO A 1 81 ? -5.898 12.93 -0.453 1 98.06 81 PRO A N 1
ATOM 645 C CA . PRO A 1 81 ? -4.469 12.82 -0.753 1 98.06 81 PRO A CA 1
ATOM 646 C C . PRO A 1 81 ? -3.709 14.117 -0.494 1 98.06 81 PRO A C 1
ATOM 648 O O . PRO A 1 81 ? -4.246 15.203 -0.718 1 98.06 81 PRO A O 1
ATOM 651 N N . TYR A 1 82 ? -2.527 14.023 0.046 1 97.75 82 TYR A N 1
ATOM 652 C CA . TYR A 1 82 ? -1.602 15.148 0.133 1 97.75 82 TYR A CA 1
ATOM 653 C C . TYR A 1 82 ? -0.448 14.977 -0.85 1 97.75 82 TYR A C 1
ATOM 655 O O . TYR A 1 82 ? 0.333 14.031 -0.744 1 97.75 82 TYR A O 1
ATOM 663 N N . ILE A 1 83 ? -0.38 15.867 -1.768 1 93.88 83 ILE A N 1
ATOM 664 C CA . ILE A 1 83 ? 0.714 15.859 -2.732 1 93.88 83 ILE A CA 1
ATOM 665 C C . ILE A 1 83 ? 1.85 16.75 -2.227 1 93.88 83 ILE A C 1
ATOM 667 O O . ILE A 1 83 ? 1.728 17.969 -2.207 1 93.88 83 ILE A O 1
ATOM 671 N N . PRO A 1 84 ? 2.932 16.156 -1.92 1 91.38 84 PRO A N 1
ATOM 672 C CA . PRO A 1 84 ? 4 16.922 -1.268 1 91.38 84 PRO A CA 1
ATOM 673 C C . PRO A 1 84 ? 4.691 17.906 -2.215 1 91.38 84 PRO A C 1
ATOM 675 O O . PRO A 1 84 ? 4.887 17.594 -3.393 1 91.38 84 PRO A O 1
ATOM 678 N N . GLU A 1 85 ? 4.98 19.047 -1.698 1 89.19 85 GLU A N 1
ATOM 679 C CA . GLU A 1 85 ? 5.852 20 -2.389 1 89.19 85 GLU A CA 1
ATOM 680 C C . GLU A 1 85 ? 7.312 19.781 -2.006 1 89.19 85 GLU A C 1
ATOM 682 O O . GLU A 1 85 ? 7.609 19.094 -1.02 1 89.19 85 GLU A O 1
ATOM 687 N N . GLU A 1 86 ? 8.156 20.344 -2.727 1 86.25 86 GLU A N 1
ATOM 688 C CA . GLU A 1 86 ? 9.594 20.156 -2.512 1 86.25 86 GLU A CA 1
ATOM 689 C C . GLU A 1 86 ? 9.992 20.578 -1.101 1 86.25 86 GLU A C 1
ATOM 691 O O . GLU A 1 86 ? 10.766 19.875 -0.439 1 86.25 86 GLU A O 1
ATOM 696 N N . GLY A 1 87 ? 9.484 21.75 -0.731 1 88.44 87 GLY A N 1
ATOM 697 C CA . GLY A 1 87 ? 9.805 22.234 0.604 1 88.44 87 GLY A CA 1
ATOM 698 C C . GLY A 1 87 ? 9.406 21.25 1.698 1 88.44 87 GLY A C 1
ATOM 699 O O . GLY A 1 87 ? 10.109 21.125 2.703 1 88.44 87 GLY A O 1
ATOM 700 N N . PHE A 1 88 ? 8.32 20.578 1.546 1 93 88 PHE A N 1
ATOM 701 C CA . PHE A 1 88 ? 7.855 19.578 2.488 1 93 88 PHE A CA 1
ATOM 702 C C . PHE A 1 88 ? 8.836 18.406 2.562 1 93 88 PHE A C 1
ATOM 704 O O . PHE A 1 88 ? 9.195 17.969 3.654 1 93 88 PHE A O 1
ATOM 711 N N . LEU A 1 89 ? 9.242 17.938 1.45 1 91.62 89 LEU A N 1
ATOM 712 C CA . LEU A 1 89 ? 10.148 16.797 1.391 1 91.62 89 LEU A CA 1
ATOM 713 C C . LEU A 1 89 ? 11.508 17.156 1.982 1 91.62 89 LEU A C 1
ATOM 715 O O . LEU A 1 89 ? 12.148 16.312 2.625 1 91.62 89 LEU A O 1
ATOM 719 N N . GLU A 1 90 ? 11.891 18.375 1.755 1 90.94 90 GLU A N 1
ATOM 720 C CA . GLU A 1 90 ? 13.148 18.844 2.344 1 90.94 90 GLU A CA 1
ATOM 721 C C . GLU A 1 90 ? 13.07 18.844 3.867 1 90.94 90 GLU A C 1
ATOM 723 O O . GLU A 1 90 ? 14.008 18.406 4.543 1 90.94 90 GLU A O 1
ATOM 728 N N . LEU A 1 91 ? 12 19.359 4.324 1 94 91 LEU A N 1
ATOM 729 C CA . LEU A 1 91 ? 11.797 19.375 5.77 1 94 91 LEU A CA 1
ATOM 730 C C . LEU A 1 91 ? 11.773 17.953 6.328 1 94 91 LEU A C 1
ATOM 732 O O . LEU A 1 91 ? 12.398 17.672 7.352 1 94 91 LEU A O 1
ATOM 736 N N . LEU A 1 92 ? 11.055 17.109 5.668 1 95.31 92 LEU A N 1
ATOM 737 C CA . LEU A 1 92 ? 10.961 15.719 6.094 1 95.31 92 LEU A CA 1
ATOM 738 C C . LEU A 1 92 ? 12.336 15.062 6.113 1 95.31 92 LEU A C 1
ATOM 740 O O . LEU A 1 92 ? 12.648 14.297 7.027 1 95.31 92 LEU A O 1
ATOM 744 N N . ASP A 1 93 ? 13.148 15.367 5.172 1 93.38 93 ASP A N 1
ATOM 745 C CA . ASP A 1 93 ? 14.516 14.859 5.121 1 93.38 93 ASP A CA 1
ATOM 746 C C . ASP A 1 93 ? 15.32 15.336 6.328 1 93.38 93 ASP A C 1
ATOM 748 O O . ASP A 1 93 ? 16.062 14.555 6.938 1 93.38 93 ASP A O 1
ATOM 752 N N . GLU A 1 94 ? 15.164 16.562 6.594 1 93.5 94 GLU A N 1
ATOM 753 C CA . GLU A 1 94 ? 15.852 17.109 7.758 1 93.5 94 GLU A CA 1
ATOM 754 C C . GLU A 1 94 ? 15.398 16.406 9.039 1 93.5 94 GLU A C 1
ATOM 756 O O . GLU A 1 94 ? 16.219 16.078 9.891 1 93.5 94 GLU A O 1
ATOM 761 N N . MET A 1 95 ? 14.125 16.219 9.164 1 95.62 95 MET A N 1
ATOM 762 C CA . MET A 1 95 ? 13.578 15.547 10.336 1 95.62 95 MET A CA 1
ATOM 763 C C . MET A 1 95 ? 14.109 14.125 10.453 1 95.62 95 MET A C 1
ATOM 765 O O . MET A 1 95 ? 14.445 13.672 11.547 1 95.62 95 MET A O 1
ATOM 769 N N . THR A 1 96 ? 14.164 13.469 9.367 1 94.44 96 THR A N 1
ATOM 770 C CA . THR A 1 96 ? 14.656 12.102 9.328 1 94.44 96 THR A CA 1
ATOM 771 C C . THR A 1 96 ? 16.125 12.039 9.75 1 94.44 96 THR A C 1
ATOM 773 O O . THR A 1 96 ? 16.531 11.125 10.469 1 94.44 96 THR A O 1
ATOM 776 N N . GLU A 1 97 ? 16.891 12.977 9.328 1 93.38 97 GLU A N 1
ATOM 777 C CA . GLU A 1 97 ? 18.297 13.055 9.719 1 93.38 97 GLU A CA 1
ATOM 778 C C . GLU A 1 97 ? 18.438 13.273 11.219 1 93.38 97 GLU A C 1
ATOM 780 O O . GLU A 1 97 ? 19.266 12.633 11.875 1 93.38 97 GLU A O 1
ATOM 785 N N . VAL A 1 98 ? 17.672 14.188 11.719 1 94.44 98 VAL A N 1
ATOM 786 C CA . VAL A 1 98 ? 17.719 14.477 13.148 1 94.44 98 VAL A CA 1
ATOM 787 C C . VAL A 1 98 ? 17.281 13.25 13.938 1 94.44 98 VAL A C 1
ATOM 789 O O . VAL A 1 98 ? 17.906 12.883 14.938 1 94.44 98 VAL A O 1
ATOM 792 N N . ALA A 1 99 ? 16.234 12.602 13.516 1 95 99 ALA A N 1
ATOM 793 C CA . ALA A 1 99 ? 15.758 11.391 14.188 1 95 99 ALA A CA 1
ATOM 794 C C . ALA A 1 99 ? 16.844 10.312 14.188 1 95 99 ALA A C 1
ATOM 796 O O . ALA A 1 99 ? 17.031 9.617 15.188 1 95 99 ALA A O 1
ATOM 797 N N . ALA A 1 100 ? 17.516 10.203 13.062 1 92.69 100 ALA A N 1
ATOM 798 C CA . ALA A 1 100 ? 18.578 9.211 12.938 1 92.69 100 ALA A CA 1
ATOM 799 C C . ALA A 1 100 ? 19.688 9.461 13.961 1 92.69 100 ALA A C 1
ATOM 801 O O . ALA A 1 100 ? 20.281 8.516 14.484 1 92.69 100 ALA A O 1
ATOM 802 N N . SER A 1 101 ? 20 10.719 14.164 1 94 101 SER A N 1
ATOM 803 C CA . SER A 1 101 ? 21.016 11.07 15.148 1 94 101 SER A CA 1
ATOM 804 C C . SER A 1 101 ? 20.609 10.625 16.547 1 94 101 SER A C 1
ATOM 806 O O . SER A 1 101 ? 21.453 10.469 17.438 1 94 101 SER A O 1
ATOM 808 N N . HIS A 1 102 ? 19.328 10.453 16.781 1 93.5 102 HIS A N 1
ATOM 809 C CA . HIS A 1 102 ? 18.828 9.938 18.047 1 93.5 102 HIS A CA 1
ATOM 810 C C . HIS A 1 102 ? 18.516 8.445 17.953 1 93.5 102 HIS A C 1
ATOM 812 O O . HIS A 1 102 ? 17.781 7.906 18.781 1 93.5 102 HIS A O 1
ATOM 818 N N . SER A 1 103 ? 18.922 7.746 16.859 1 90.75 103 SER A N 1
ATOM 819 C CA . SER A 1 103 ? 18.891 6.301 16.656 1 90.75 103 SER A CA 1
ATOM 820 C C . SER A 1 103 ? 17.5 5.844 16.203 1 90.75 103 SER A C 1
ATOM 822 O O . SER A 1 103 ? 17.109 4.699 16.438 1 90.75 103 SER A O 1
ATOM 824 N N . PHE A 1 104 ? 16.75 6.781 15.602 1 92.44 104 PHE A N 1
ATOM 825 C CA . PHE A 1 104 ? 15.484 6.406 14.992 1 92.44 104 PHE A CA 1
ATOM 826 C C . PHE A 1 104 ? 15.586 6.43 13.469 1 92.44 104 PHE A C 1
ATOM 828 O O . PHE A 1 104 ? 15.867 7.473 12.875 1 92.44 104 PHE A O 1
ATOM 835 N N . SER A 1 105 ? 15.391 5.328 12.875 1 92.12 105 SER A N 1
ATOM 836 C CA . SER A 1 105 ? 15.438 5.23 11.414 1 92.12 105 SER A CA 1
ATOM 837 C C . SER A 1 105 ? 14.047 5.383 10.812 1 92.12 105 SER A C 1
ATOM 839 O O . SER A 1 105 ? 13.32 4.398 10.656 1 92.12 105 SER A O 1
ATOM 841 N N . LEU A 1 106 ? 13.742 6.535 10.414 1 95.25 106 LEU A N 1
ATOM 842 C CA . LEU A 1 106 ? 12.422 6.82 9.859 1 95.25 106 LEU A CA 1
ATOM 843 C C . LEU A 1 106 ? 12.391 6.547 8.359 1 95.25 106 LEU A C 1
ATOM 845 O O . LEU A 1 106 ? 13.344 6.859 7.645 1 95.25 106 LEU A O 1
ATOM 849 N N . THR A 1 107 ? 11.336 5.93 7.953 1 96.38 107 THR A N 1
ATOM 850 C CA . THR A 1 107 ? 11.031 5.723 6.543 1 96.38 107 THR A CA 1
ATOM 851 C C . THR A 1 107 ? 9.867 6.605 6.105 1 96.38 107 THR A C 1
ATOM 853 O O . THR A 1 107 ? 8.844 6.68 6.793 1 96.38 107 THR A O 1
ATOM 856 N N . HIS A 1 108 ? 10.031 7.277 4.961 1 96.81 108 HIS A N 1
ATOM 857 C CA . HIS A 1 108 ? 8.969 8.141 4.461 1 96.81 108 HIS A CA 1
ATOM 858 C C . HIS A 1 108 ? 7.715 7.344 4.133 1 96.81 108 HIS A C 1
ATOM 860 O O . HIS A 1 108 ? 7.801 6.25 3.57 1 96.81 108 HIS A O 1
ATOM 866 N N . THR A 1 109 ? 6.609 7.859 4.539 1 96.62 109 THR A N 1
ATOM 867 C CA . THR A 1 109 ? 5.344 7.281 4.098 1 96.62 109 THR A CA 1
ATOM 868 C C . THR A 1 109 ? 5.211 7.352 2.58 1 96.62 109 THR A C 1
ATOM 870 O O . THR A 1 109 ? 5.543 8.367 1.971 1 96.62 109 THR A O 1
ATOM 873 N N . ASP A 1 110 ? 4.707 6.297 1.954 1 90.81 110 ASP A N 1
ATOM 874 C CA . ASP A 1 110 ? 4.645 6.203 0.499 1 90.81 110 ASP A CA 1
ATOM 875 C C . ASP A 1 110 ? 3.605 7.168 -0.068 1 90.81 110 ASP A C 1
ATOM 877 O O . ASP A 1 110 ? 3.861 7.848 -1.063 1 90.81 110 ASP A O 1
ATOM 881 N N . GLU A 1 111 ? 2.451 7.094 0.501 1 93.94 111 GLU A N 1
ATOM 882 C CA . GLU A 1 111 ? 1.347 7.945 0.065 1 93.94 111 GLU A CA 1
ATOM 883 C C . GLU A 1 111 ? 0.843 8.82 1.207 1 93.94 111 GLU A C 1
ATOM 885 O O . GLU A 1 111 ? 0.145 8.344 2.104 1 93.94 111 GLU A O 1
ATOM 890 N N . PHE A 1 112 ? 1.175 10.047 1.113 1 97.5 112 PHE A N 1
ATOM 891 C CA . PHE A 1 112 ? 0.713 10.984 2.131 1 97.5 112 PHE A CA 1
ATOM 892 C C . PHE A 1 112 ? -0.782 11.25 1.987 1 97.5 112 PHE A C 1
ATOM 894 O O . PHE A 1 112 ? -1.256 11.594 0.903 1 97.5 112 PHE A O 1
ATOM 901 N N . HIS A 1 113 ? -1.468 11.055 3.057 1 98.31 113 HIS A N 1
ATOM 902 C CA . HIS A 1 113 ? -2.912 11.234 2.965 1 98.31 113 HIS A CA 1
ATOM 903 C C . HIS A 1 113 ? -3.521 11.5 4.336 1 98.31 113 HIS A C 1
ATOM 905 O O . HIS A 1 113 ? -2.877 11.273 5.363 1 98.31 113 HIS A O 1
ATOM 911 N N . LEU A 1 114 ? -4.703 12.055 4.34 1 98.75 114 LEU A N 1
ATOM 912 C CA . LEU A 1 114 ? -5.539 12.242 5.523 1 98.75 114 LEU A CA 1
ATOM 913 C C . LEU A 1 114 ? -6.75 11.312 5.484 1 98.75 114 LEU A C 1
ATOM 915 O O . LEU A 1 114 ? -7.582 11.406 4.578 1 98.75 114 LEU A O 1
ATOM 919 N N . SER A 1 115 ? -6.855 10.43 6.453 1 98.44 115 SER A N 1
ATOM 920 C CA . SER A 1 115 ? -7.918 9.43 6.469 1 98.44 115 SER A CA 1
ATOM 921 C C . SER A 1 115 ? -9.234 10.023 6.965 1 98.44 115 SER A C 1
ATOM 923 O O . SER A 1 115 ? -9.242 10.82 7.91 1 98.44 115 SER A O 1
ATOM 925 N N . LEU A 1 116 ? -10.344 9.602 6.375 1 98.75 116 LEU A N 1
ATOM 926 C CA . LEU A 1 116 ? -11.68 9.992 6.812 1 98.75 116 LEU A CA 1
ATOM 927 C C . LEU A 1 116 ? -12.516 8.758 7.148 1 98.75 116 LEU A C 1
ATOM 929 O O . LEU A 1 116 ? -13.695 8.883 7.496 1 98.75 116 LEU A O 1
ATOM 933 N N . SER A 1 117 ? -11.945 7.574 7.016 1 98.69 117 SER A N 1
ATOM 934 C CA . SER A 1 117 ? -12.586 6.316 7.391 1 98.69 117 SER A CA 1
ATOM 935 C C . SER A 1 117 ? -11.555 5.289 7.855 1 98.69 117 SER A C 1
ATOM 937 O O . SER A 1 117 ? -10.359 5.438 7.594 1 98.69 117 SER A O 1
ATOM 939 N N . LYS A 1 118 ? -12.031 4.355 8.562 1 97.25 118 LYS A N 1
ATOM 940 C CA . LYS A 1 118 ? -11.234 3.141 8.711 1 97.25 118 LYS A CA 1
ATOM 941 C C . LYS A 1 118 ? -11.133 2.383 7.395 1 97.25 118 LYS A C 1
ATOM 943 O O . LYS A 1 118 ? -11.852 2.689 6.438 1 97.25 118 LYS A O 1
ATOM 948 N N . THR A 1 119 ? -10.133 1.491 7.328 1 96.5 119 THR A N 1
ATOM 949 C CA . THR A 1 119 ? -10.156 0.527 6.23 1 96.5 119 THR A CA 1
ATOM 950 C C . THR A 1 119 ? -11.234 -0.526 6.457 1 96.5 119 THR A C 1
ATOM 952 O O . THR A 1 119 ? -11.281 -1.156 7.516 1 96.5 119 THR A O 1
ATOM 955 N N . VAL A 1 120 ? -12.141 -0.714 5.531 1 96.75 120 VAL A N 1
ATOM 956 C CA . VAL A 1 120 ? -13.227 -1.686 5.621 1 96.75 120 VAL A CA 1
ATOM 957 C C . VAL A 1 120 ? -13.156 -2.645 4.434 1 96.75 120 VAL A C 1
ATOM 959 O O . VAL A 1 120 ? -12.391 -2.422 3.49 1 96.75 120 VAL A O 1
ATOM 962 N N . VAL A 1 121 ? -13.891 -3.73 4.539 1 95 121 VAL A N 1
ATOM 963 C CA . VAL A 1 121 ? -13.906 -4.707 3.453 1 95 121 VAL A CA 1
ATOM 964 C C . VAL A 1 121 ? -15.242 -4.629 2.715 1 95 121 VAL A C 1
ATOM 966 O O . VAL A 1 121 ? -16.312 -4.758 3.324 1 95 121 VAL A O 1
ATOM 969 N N . LEU A 1 122 ? -15.164 -4.34 1.455 1 94.75 122 LEU A N 1
ATOM 970 C CA . LEU A 1 122 ? -16.344 -4.203 0.611 1 94.75 122 LEU A CA 1
ATOM 971 C C . LEU A 1 122 ? -16.391 -5.305 -0.443 1 94.75 122 LEU A C 1
ATOM 973 O O . LEU A 1 122 ? -15.398 -5.57 -1.111 1 94.75 122 LEU A O 1
ATOM 977 N N . ARG A 1 123 ? -17.578 -5.938 -0.528 1 91.31 123 ARG A N 1
ATOM 978 C CA . ARG A 1 123 ? -17.781 -6.859 -1.644 1 91.31 123 ARG A CA 1
ATOM 979 C C . ARG A 1 123 ? -17.781 -6.113 -2.975 1 91.31 123 ARG A C 1
ATOM 981 O O . ARG A 1 123 ? -18.266 -4.984 -3.057 1 91.31 123 ARG A O 1
ATOM 988 N N . HIS A 1 124 ? -17.359 -6.77 -3.936 1 88.88 124 HIS A N 1
ATOM 989 C CA . HIS A 1 124 ? -17.141 -6.133 -5.23 1 88.88 124 HIS A CA 1
ATOM 990 C C . HIS A 1 124 ? -18.438 -5.523 -5.758 1 88.88 124 HIS A C 1
ATOM 992 O O . HIS A 1 124 ? -18.453 -4.398 -6.258 1 88.88 124 HIS A O 1
ATOM 998 N N . HIS A 1 125 ? -19.531 -6.234 -5.715 1 89 125 HIS A N 1
ATOM 999 C CA . HIS A 1 125 ? -20.781 -5.766 -6.305 1 89 125 HIS A CA 1
ATOM 1000 C C . HIS A 1 125 ? -21.328 -4.562 -5.543 1 89 125 HIS A C 1
ATOM 1002 O O . HIS A 1 125 ? -22.219 -3.863 -6.035 1 89 125 HIS A O 1
ATOM 1008 N N . TRP A 1 126 ? -20.812 -4.297 -4.336 1 94.19 126 TRP A N 1
ATOM 1009 C CA . TRP A 1 126 ? -21.281 -3.164 -3.537 1 94.19 126 TRP A CA 1
ATOM 1010 C C . TRP A 1 126 ? -20.422 -1.927 -3.811 1 94.19 126 TRP A C 1
ATOM 1012 O O . TRP A 1 126 ? -20.75 -0.829 -3.354 1 94.19 126 TRP A O 1
ATOM 1022 N N . ILE A 1 127 ? -19.344 -2.057 -4.555 1 94.88 127 ILE A N 1
ATOM 1023 C CA . ILE A 1 127 ? -18.406 -0.952 -4.699 1 94.88 127 ILE A CA 1
ATOM 1024 C C . ILE A 1 127 ? -19.094 0.217 -5.406 1 94.88 127 ILE A C 1
ATOM 1026 O O . ILE A 1 127 ? -19.078 1.346 -4.91 1 94.88 127 ILE A O 1
ATOM 1030 N N . GLN A 1 128 ? -19.719 -0.087 -6.516 1 95.94 128 GLN A N 1
ATOM 1031 C CA . GLN A 1 128 ? -20.312 1.001 -7.281 1 95.94 128 GLN A CA 1
ATOM 1032 C C . GLN A 1 128 ? -21.469 1.639 -6.523 1 95.94 128 GLN A C 1
ATOM 1034 O O . GLN A 1 128 ? -21.531 2.863 -6.395 1 95.94 128 GLN A O 1
ATOM 1039 N N . PRO A 1 129 ? -22.406 0.838 -5.957 1 97.62 129 PRO A N 1
ATOM 1040 C CA . PRO A 1 129 ? -23.438 1.443 -5.113 1 97.62 129 PRO A CA 1
ATOM 1041 C C . PRO A 1 129 ? -22.859 2.262 -3.963 1 97.62 129 PRO A C 1
ATOM 1043 O O . PRO A 1 129 ? -23.375 3.328 -3.633 1 97.62 129 PRO A O 1
ATOM 1046 N N . PHE A 1 130 ? -21.844 1.761 -3.355 1 98.5 130 PHE A N 1
ATOM 1047 C CA . PHE A 1 130 ? -21.172 2.439 -2.25 1 98.5 130 PHE A CA 1
ATOM 1048 C C . PHE A 1 130 ? -20.625 3.793 -2.693 1 98.5 130 PHE A C 1
ATOM 1050 O O . PHE A 1 130 ? -20.828 4.801 -2.01 1 98.5 130 PHE A O 1
ATOM 1057 N N . ILE A 1 131 ? -19.938 3.832 -3.812 1 98.62 131 ILE A N 1
ATOM 1058 C CA . ILE A 1 131 ? -19.375 5.062 -4.344 1 98.62 131 ILE A CA 1
ATOM 1059 C C . ILE A 1 131 ? -20.5 6.055 -4.656 1 98.62 131 ILE A C 1
ATOM 1061 O O . ILE A 1 131 ? -20.359 7.25 -4.387 1 98.62 131 ILE A O 1
ATOM 1065 N N . GLN A 1 132 ? -21.547 5.543 -5.223 1 98.44 132 GLN A N 1
ATOM 1066 C CA . GLN A 1 132 ? -22.672 6.41 -5.535 1 98.44 132 GLN A CA 1
ATOM 1067 C C . GLN A 1 132 ? -23.281 7.004 -4.262 1 98.44 132 GLN A C 1
ATOM 1069 O O . GLN A 1 132 ? -23.641 8.18 -4.234 1 98.44 132 GLN A O 1
ATOM 1074 N N . SER A 1 133 ? -23.391 6.184 -3.273 1 98.62 133 SER A N 1
ATOM 1075 C CA . SER A 1 133 ? -23.891 6.664 -1.991 1 98.62 133 SER A CA 1
ATOM 1076 C C . SER A 1 133 ? -22.984 7.738 -1.407 1 98.62 133 SER A C 1
ATOM 1078 O O . SER A 1 133 ? -23.453 8.742 -0.883 1 98.62 133 SER A O 1
ATOM 1080 N N . LEU A 1 134 ? -21.703 7.559 -1.459 1 98.56 134 LEU A N 1
ATOM 1081 C CA . LEU A 1 134 ? -20.734 8.562 -1.002 1 98.56 134 LEU A CA 1
ATOM 1082 C C . LEU A 1 134 ? -20.938 9.875 -1.748 1 98.56 134 LEU A C 1
ATOM 1084 O O . LEU A 1 134 ? -20.984 10.945 -1.131 1 98.56 134 LEU A O 1
ATOM 1088 N N . ARG A 1 135 ? -21.031 9.742 -3.049 1 98.06 135 ARG A N 1
ATOM 1089 C CA . ARG A 1 135 ? -21.203 10.93 -3.875 1 98.06 135 ARG A CA 1
ATOM 1090 C C . ARG A 1 135 ? -22.469 11.688 -3.48 1 98.06 135 ARG A C 1
ATOM 1092 O O . ARG A 1 135 ? -22.453 12.914 -3.348 1 98.06 135 ARG A O 1
ATOM 1099 N N . THR A 1 136 ? -23.516 10.977 -3.348 1 97.88 136 THR A N 1
ATOM 1100 C CA . THR A 1 136 ? -24.797 11.578 -2.955 1 97.88 136 THR A CA 1
ATOM 1101 C C . THR A 1 136 ? -24.672 12.242 -1.588 1 97.88 136 THR A C 1
ATOM 1103 O O . THR A 1 136 ? -25.141 13.367 -1.398 1 97.88 136 THR A O 1
ATOM 1106 N N . GLY A 1 137 ? -24.078 11.594 -0.66 1 97.75 137 GLY A N 1
ATOM 1107 C CA . GLY A 1 137 ? -23.938 12.117 0.688 1 97.75 137 GLY A CA 1
ATOM 1108 C C . GLY A 1 137 ? -23.047 13.344 0.757 1 97.75 137 GLY A C 1
ATOM 1109 O O . GLY A 1 137 ? -23.172 14.164 1.667 1 97.75 137 GLY A O 1
ATOM 1110 N N . LEU A 1 138 ? -22.188 13.461 -0.218 1 97.94 138 LEU A N 1
ATOM 1111 C CA . LEU A 1 138 ? -21.203 14.539 -0.179 1 97.94 138 LEU A CA 1
ATOM 1112 C C . LEU A 1 138 ? -21.547 15.625 -1.194 1 97.94 138 LEU A C 1
ATOM 1114 O O . LEU A 1 138 ? -20.75 16.547 -1.421 1 97.94 138 LEU A O 1
ATOM 1118 N N . THR A 1 139 ? -22.641 15.539 -1.775 1 96.06 139 THR A N 1
ATOM 1119 C CA . THR A 1 139 ? -23.047 16.422 -2.865 1 96.06 139 THR A CA 1
ATOM 1120 C C . THR A 1 139 ? -23.031 17.875 -2.42 1 96.06 139 THR A C 1
ATOM 1122 O O . THR A 1 139 ? -22.703 18.766 -3.207 1 96.06 139 THR A O 1
ATOM 1125 N N . HIS A 1 140 ? -23.297 18.172 -1.177 1 95.69 140 HIS A N 1
ATOM 1126 C CA . HIS A 1 140 ? -23.391 19.547 -0.708 1 95.69 140 HIS A CA 1
ATOM 1127 C C . HIS A 1 140 ? -22.172 19.953 0.107 1 95.69 140 HIS A C 1
ATOM 1129 O O . HIS A 1 140 ? -22.109 21.047 0.655 1 95.69 140 HIS A O 1
ATOM 1135 N N . SER A 1 141 ? -21.25 19.078 0.191 1 97.19 141 SER A N 1
ATOM 1136 C CA . SER A 1 141 ? -20.047 19.375 0.968 1 97.19 141 SER A CA 1
ATOM 1137 C C . SER A 1 141 ? -19.141 20.344 0.224 1 97.19 141 SER A C 1
ATOM 1139 O O . SER A 1 141 ? -18.828 20.125 -0.948 1 97.19 141 SER A O 1
ATOM 1141 N N . ARG A 1 142 ? -18.719 21.375 0.881 1 96.62 142 ARG A N 1
ATOM 1142 C CA . ARG A 1 142 ? -17.906 22.422 0.281 1 96.62 142 ARG A CA 1
ATOM 1143 C C . ARG A 1 142 ? -16.422 22.125 0.451 1 96.62 142 ARG A C 1
ATOM 1145 O O . ARG A 1 142 ? -16.016 21.469 1.42 1 96.62 142 ARG A O 1
ATOM 1152 N N . ARG A 1 143 ? -15.703 22.641 -0.526 1 97.69 143 ARG A N 1
ATOM 1153 C CA . ARG A 1 143 ? -14.25 22.531 -0.432 1 97.69 143 ARG A CA 1
ATOM 1154 C C . ARG A 1 143 ? -13.711 23.469 0.653 1 97.69 143 ARG A C 1
ATOM 1156 O O . ARG A 1 143 ? -14.352 24.453 1.01 1 97.69 143 ARG A O 1
ATOM 1163 N N . PHE A 1 144 ? -12.602 23.219 1.195 1 98.19 144 PHE A N 1
ATOM 1164 C CA . PHE A 1 144 ? -11.961 24 2.246 1 98.19 144 PHE A CA 1
ATOM 1165 C C . PHE A 1 144 ? -10.477 23.656 2.35 1 98.19 144 PHE A C 1
ATOM 1167 O O . PHE A 1 144 ? -9.977 22.812 1.596 1 98.19 144 PHE A O 1
ATOM 1174 N N . ILE A 1 145 ? -9.773 24.344 3.15 1 97.88 145 ILE A N 1
ATOM 1175 C CA . ILE A 1 145 ? -8.344 24.125 3.363 1 97.88 145 ILE A CA 1
ATOM 1176 C C . ILE A 1 145 ? -8.102 23.672 4.805 1 97.88 145 ILE A C 1
ATOM 1178 O O . ILE A 1 145 ? -8.695 24.219 5.738 1 97.88 145 ILE A O 1
ATOM 1182 N N . CYS A 1 146 ? -7.32 22.656 4.938 1 97.69 146 CYS A N 1
ATOM 1183 C CA . CYS A 1 146 ? -6.844 22.234 6.25 1 97.69 146 CYS A CA 1
ATOM 1184 C C . CYS A 1 146 ? -5.383 22.625 6.449 1 97.69 146 CYS A C 1
ATOM 1186 O O . CYS A 1 146 ? -4.586 22.562 5.508 1 97.69 146 CYS A O 1
ATOM 1188 N N . LEU A 1 147 ? -5.094 23 7.605 1 97.75 147 LEU A N 1
ATOM 1189 C CA . LEU A 1 147 ? -3.709 23.281 7.969 1 97.75 147 LEU A CA 1
ATOM 1190 C C . LEU A 1 147 ? -3.24 22.359 9.086 1 97.75 147 LEU A C 1
ATOM 1192 O O . LEU A 1 147 ? -4.031 21.953 9.945 1 97.75 147 LEU A O 1
ATOM 1196 N N . ALA A 1 148 ? -1.988 21.938 9.031 1 97.62 148 ALA A N 1
ATOM 1197 C CA . ALA A 1 148 ? -1.353 21.094 10.047 1 97.62 148 ALA A CA 1
ATOM 1198 C C . ALA A 1 148 ? 0.049 21.609 10.375 1 97.62 148 ALA A C 1
ATOM 1200 O O . ALA A 1 148 ? 0.827 21.922 9.477 1 97.62 148 ALA A O 1
ATOM 1201 N N . GLU A 1 149 ? 0.377 21.688 11.672 1 94.81 149 GLU A N 1
ATOM 1202 C CA . GLU A 1 149 ? 1.69 22.234 12.016 1 94.81 149 GLU A CA 1
ATOM 1203 C C . GLU A 1 149 ? 2.254 21.562 13.266 1 94.81 149 GLU A C 1
ATOM 1205 O O . GLU A 1 149 ? 3.406 21.797 13.633 1 94.81 149 GLU A O 1
ATOM 1210 N N . LYS A 1 150 ? 1.463 20.766 13.938 1 96.81 150 LYS A N 1
ATOM 1211 C CA . LYS A 1 150 ? 1.912 20.109 15.164 1 96.81 150 LYS A CA 1
ATOM 1212 C C . LYS A 1 150 ? 2.275 18.656 14.914 1 96.81 150 LYS A C 1
ATOM 1214 O O . LYS A 1 150 ? 1.486 17.906 14.336 1 96.81 150 LYS A O 1
ATOM 1219 N N . LEU A 1 151 ? 3.488 18.281 15.352 1 97.81 151 LEU A N 1
ATOM 1220 C CA . LEU A 1 151 ? 3.93 16.906 15.195 1 97.81 151 LEU A CA 1
ATOM 1221 C C . LEU A 1 151 ? 3.406 16.031 16.328 1 97.81 151 LEU A C 1
ATOM 1223 O O . LEU A 1 151 ? 3.371 16.469 17.484 1 97.81 151 LEU A O 1
ATOM 1227 N N . LYS A 1 152 ? 2.975 14.867 15.984 1 97.19 152 LYS A N 1
ATOM 1228 C CA . LYS A 1 152 ? 2.535 13.844 16.922 1 97.19 152 LYS A CA 1
ATOM 1229 C C . LYS A 1 152 ? 3.084 12.469 16.547 1 97.19 152 LYS A C 1
ATOM 1231 O O . LYS A 1 152 ? 3.475 12.25 15.398 1 97.19 152 LYS A O 1
ATOM 1236 N N . VAL A 1 153 ? 3.193 11.656 17.5 1 96.62 153 VAL A N 1
ATOM 1237 C CA . VAL A 1 153 ? 3.621 10.281 17.281 1 96.62 153 VAL A CA 1
ATOM 1238 C C . VAL A 1 153 ? 2.469 9.32 17.578 1 96.62 153 VAL A C 1
ATOM 1240 O O . VAL A 1 153 ? 1.735 9.516 18.547 1 96.62 153 VAL A O 1
ATOM 1243 N N . TYR A 1 154 ? 2.279 8.383 16.703 1 95.19 154 TYR A N 1
ATOM 1244 C CA . TYR A 1 154 ? 1.239 7.371 16.828 1 95.19 154 TYR A CA 1
ATOM 1245 C C . TYR A 1 154 ? 1.829 5.969 16.75 1 95.19 154 TYR A C 1
ATOM 1247 O O . TYR A 1 154 ? 2.969 5.793 16.312 1 95.19 154 TYR A O 1
ATOM 1255 N N . SER A 1 155 ? 1.096 4.992 17.266 1 94.38 155 SER A N 1
ATOM 1256 C CA . SER A 1 155 ? 1.416 3.578 17.094 1 94.38 155 SER A CA 1
ATOM 1257 C C . SER A 1 155 ? 0.257 2.824 16.453 1 94.38 155 SER A C 1
ATOM 1259 O O . SER A 1 155 ? -0.903 3.213 16.609 1 94.38 155 SER A O 1
ATOM 1261 N N . ASN A 1 156 ? 0.628 1.856 15.633 1 89.75 156 ASN A N 1
ATOM 1262 C CA . ASN A 1 156 ? -0.456 1.007 15.156 1 89.75 156 ASN A CA 1
ATOM 1263 C C . ASN A 1 156 ? -1.042 0.156 16.281 1 89.75 156 ASN A C 1
ATOM 1265 O O . ASN A 1 156 ? -0.474 0.086 17.375 1 89.75 156 ASN A O 1
ATOM 1269 N N . ASP A 1 157 ? -2.162 -0.423 15.992 1 84.19 157 ASP A N 1
ATOM 1270 C CA . ASP A 1 157 ? -2.902 -1.151 17.016 1 84.19 157 ASP A CA 1
ATOM 1271 C C . ASP A 1 157 ? -2.051 -2.266 17.625 1 84.19 157 ASP A C 1
ATOM 1273 O O . ASP A 1 157 ? -2.086 -2.492 18.828 1 84.19 157 ASP A O 1
ATOM 1277 N N . GLU A 1 158 ? -1.232 -2.938 16.812 1 84.69 158 GLU A N 1
ATOM 1278 C CA . GLU A 1 158 ? -0.418 -4.07 17.25 1 84.69 158 GLU A CA 1
ATOM 1279 C C . GLU A 1 158 ? 0.882 -3.6 17.891 1 84.69 158 GLU A C 1
ATOM 1281 O O . GLU A 1 158 ? 1.646 -4.406 18.422 1 84.69 158 GLU A O 1
ATOM 1286 N N . LYS A 1 159 ? 1.163 -2.344 17.875 1 88.62 159 LYS A N 1
ATOM 1287 C CA . LYS A 1 159 ? 2.332 -1.713 18.484 1 88.62 159 LYS A CA 1
ATOM 1288 C C . LYS A 1 159 ? 3.623 -2.24 17.859 1 88.62 159 LYS A C 1
ATOM 1290 O O . LYS A 1 159 ? 4.582 -2.549 18.578 1 88.62 159 LYS A O 1
ATOM 1295 N N . THR A 1 160 ? 3.605 -2.461 16.594 1 89.06 160 THR A N 1
ATOM 1296 C CA . THR A 1 160 ? 4.797 -2.93 15.898 1 89.06 160 THR A CA 1
ATOM 1297 C C . THR A 1 160 ? 5.398 -1.814 15.047 1 89.06 160 THR A C 1
ATOM 1299 O O . THR A 1 160 ? 6.527 -1.931 14.57 1 89.06 160 THR A O 1
ATOM 1302 N N . ARG A 1 161 ? 4.602 -0.703 14.922 1 92.5 161 ARG A N 1
ATOM 1303 C CA . ARG A 1 161 ? 5.062 0.425 14.117 1 92.5 161 ARG A CA 1
ATOM 1304 C C . ARG A 1 161 ? 4.738 1.751 14.797 1 92.5 161 ARG A C 1
ATOM 1306 O O . ARG A 1 161 ? 3.682 1.897 15.414 1 92.5 161 ARG A O 1
ATOM 1313 N N . MET A 1 162 ? 5.656 2.594 14.719 1 95.19 162 MET A N 1
ATOM 1314 C CA . MET A 1 162 ? 5.453 3.975 15.148 1 95.19 162 MET A CA 1
ATOM 1315 C C . MET A 1 162 ? 5.363 4.91 13.945 1 95.19 162 MET A C 1
ATOM 1317 O O . MET A 1 162 ? 6.109 4.754 12.977 1 95.19 162 MET A O 1
ATOM 1321 N N . PHE A 1 163 ? 4.484 5.926 14.031 1 96.94 163 PHE A N 1
ATOM 1322 C CA . PHE A 1 163 ? 4.289 6.891 12.961 1 96.94 163 PHE A CA 1
ATOM 1323 C C . PHE A 1 163 ? 4.555 8.312 13.453 1 96.94 163 PHE A C 1
ATOM 1325 O O . PHE A 1 163 ? 4.086 8.695 14.523 1 96.94 163 PHE A O 1
ATOM 1332 N N . LEU A 1 164 ? 5.355 8.961 12.734 1 97.69 164 LEU A N 1
ATOM 1333 C CA . LEU A 1 164 ? 5.453 10.406 12.867 1 97.69 164 LEU A CA 1
ATOM 1334 C C . LEU A 1 164 ? 4.441 11.109 11.969 1 97.69 164 LEU A C 1
ATOM 1336 O O . LEU A 1 164 ? 4.367 10.828 10.773 1 97.69 164 LEU A O 1
ATOM 1340 N N . ALA A 1 165 ? 3.652 11.977 12.57 1 98.38 165 ALA A N 1
ATOM 1341 C CA . ALA A 1 165 ? 2.57 12.594 11.805 1 98.38 165 ALA A CA 1
ATOM 1342 C C . ALA A 1 165 ? 2.42 14.07 12.164 1 98.38 165 ALA A C 1
ATOM 1344 O O . ALA A 1 165 ? 2.971 14.531 13.164 1 98.38 165 ALA A O 1
ATOM 1345 N N . MET A 1 166 ? 1.786 14.758 11.258 1 98.19 166 MET A N 1
ATOM 1346 C CA . MET A 1 166 ? 1.356 16.125 11.547 1 98.19 166 MET A CA 1
ATOM 1347 C C . MET A 1 166 ? -0.151 16.188 11.773 1 98.19 166 MET A C 1
ATOM 1349 O O . MET A 1 166 ? -0.925 15.742 10.922 1 98.19 166 MET A O 1
ATOM 1353 N N . GLU A 1 167 ? -0.505 16.688 12.906 1 98.25 167 GLU A N 1
ATOM 1354 C CA . GLU A 1 167 ? -1.915 16.781 13.281 1 98.25 167 GLU A CA 1
ATOM 1355 C C . GLU A 1 167 ? -2.557 18.047 12.703 1 98.25 167 GLU A C 1
ATOM 1357 O O . GLU A 1 167 ? -1.957 19.109 12.727 1 98.25 167 GLU A O 1
ATOM 1362 N N . VAL A 1 168 ? -3.758 17.922 12.211 1 98.06 168 VAL A N 1
ATOM 1363 C CA . VAL A 1 168 ? -4.508 19.047 11.664 1 98.06 168 VAL A CA 1
ATOM 1364 C C . VAL A 1 168 ? -4.855 20.031 12.789 1 98.06 168 VAL A C 1
ATOM 1366 O O . VAL A 1 168 ? -5.367 19.625 13.836 1 98.06 168 VAL A O 1
ATOM 1369 N N . SER A 1 169 ? -4.562 21.297 12.562 1 96.75 169 SER A N 1
ATOM 1370 C CA . SER A 1 169 ? -4.852 22.344 13.539 1 96.75 169 SER A CA 1
ATOM 1371 C C . SER A 1 169 ? -6.023 23.203 13.094 1 96.75 169 SER A C 1
ATOM 1373 O O . SER A 1 169 ? -6.715 23.797 13.922 1 96.75 169 SER A O 1
ATOM 1375 N N . THR A 1 170 ? -6.238 23.328 11.844 1 97.56 170 THR A N 1
ATOM 1376 C CA . THR A 1 170 ? -7.336 24.094 11.273 1 97.56 170 THR A CA 1
ATOM 1377 C C . THR A 1 170 ? -8.125 23.25 10.281 1 97.56 170 THR A C 1
ATOM 1379 O O . THR A 1 170 ? -7.547 22.547 9.445 1 97.56 170 THR A O 1
ATOM 1382 N N . GLY A 1 171 ? -9.477 23.312 10.359 1 97.62 171 GLY A N 1
ATOM 1383 C CA . GLY A 1 171 ? -10.336 22.578 9.445 1 97.62 171 GLY A CA 1
ATOM 1384 C C . GLY A 1 171 ? -10.992 21.359 10.078 1 97.62 171 GLY A C 1
ATOM 1385 O O . GLY A 1 171 ? -11.633 20.562 9.398 1 97.62 171 GLY A O 1
ATOM 1386 N N . GLN A 1 172 ? -10.883 21.219 11.383 1 97.38 172 GLN A N 1
ATOM 1387 C CA . GLN A 1 172 ? -11.391 20.047 12.109 1 97.38 172 GLN A CA 1
ATOM 1388 C C . GLN A 1 172 ? -12.906 19.938 11.977 1 97.38 172 GLN A C 1
ATOM 1390 O O . GLN A 1 172 ? -13.438 18.828 11.812 1 97.38 172 GLN A O 1
ATOM 1395 N N . ALA A 1 173 ? -13.539 21.062 12.133 1 97.31 173 ALA A N 1
ATOM 1396 C CA . ALA A 1 173 ? -15 21.062 12.07 1 97.31 173 ALA A CA 1
ATOM 1397 C C . ALA A 1 173 ? -15.484 20.578 10.711 1 97.31 173 ALA A C 1
ATOM 1399 O O . ALA A 1 173 ? -16.422 19.781 10.625 1 97.31 173 ALA A O 1
ATOM 1400 N N . GLN A 1 174 ? -14.852 21.125 9.68 1 97.88 174 GLN A N 1
ATOM 1401 C CA . GLN A 1 174 ? -15.219 20.703 8.328 1 97.88 174 GLN A CA 1
ATOM 1402 C C . GLN A 1 174 ? -14.938 19.219 8.117 1 97.88 174 GLN A C 1
ATOM 1404 O O . GLN A 1 174 ? -15.734 18.516 7.496 1 97.88 174 GLN A O 1
ATOM 1409 N N . LEU A 1 175 ? -13.859 18.734 8.633 1 98.56 175 LEU A N 1
ATOM 1410 C CA . LEU A 1 175 ? -13.508 17.328 8.516 1 98.56 175 LEU A CA 1
ATOM 1411 C C . LEU A 1 175 ? -14.523 16.453 9.242 1 98.56 175 LEU A C 1
ATOM 1413 O O . LEU A 1 175 ? -14.914 15.398 8.742 1 98.56 175 LEU A O 1
ATOM 1417 N N . LEU A 1 176 ? -14.938 16.891 10.406 1 98.25 176 LEU A N 1
ATOM 1418 C CA . LEU A 1 176 ? -15.922 16.141 11.172 1 98.25 176 LEU A CA 1
ATOM 1419 C C . LEU A 1 176 ? -17.234 16.031 10.406 1 98.25 176 LEU A C 1
ATOM 1421 O O . LEU A 1 176 ? -17.891 14.992 10.438 1 98.25 176 LEU A O 1
ATOM 1425 N N . GLU A 1 177 ? -17.562 17.078 9.766 1 97.88 177 GLU A N 1
ATOM 1426 C CA . GLU A 1 177 ? -18.781 17.047 8.945 1 97.88 177 GLU A CA 1
ATOM 1427 C C . GLU A 1 177 ? -18.641 16.016 7.816 1 97.88 177 GLU A C 1
ATOM 1429 O O . GLU A 1 177 ? -19.594 15.297 7.512 1 97.88 177 GLU A O 1
ATOM 1434 N N . LEU A 1 178 ? -17.562 16 7.168 1 98.44 178 LEU A N 1
ATOM 1435 C CA . LEU A 1 178 ? -17.328 15.031 6.109 1 98.44 178 LEU A CA 1
ATOM 1436 C C . LEU A 1 178 ? -17.375 13.609 6.66 1 98.44 178 LEU A C 1
ATOM 1438 O O . LEU A 1 178 ? -17.938 12.711 6.031 1 98.44 178 LEU A O 1
ATOM 1442 N N . VAL A 1 179 ? -16.75 13.422 7.816 1 98.62 179 VAL A N 1
ATOM 1443 C CA . VAL A 1 179 ? -16.75 12.102 8.445 1 98.62 179 VAL A CA 1
ATOM 1444 C C . VAL A 1 179 ? -18.188 11.656 8.703 1 98.62 179 VAL A C 1
ATOM 1446 O O . VAL A 1 179 ? -18.516 10.484 8.508 1 98.62 179 VAL A O 1
ATOM 1449 N N . LYS A 1 180 ? -18.984 12.539 9.18 1 98.25 180 LYS A N 1
ATOM 1450 C CA . LYS A 1 180 ? -20.391 12.203 9.422 1 98.25 180 LYS A CA 1
ATOM 1451 C C . LYS A 1 180 ? -21.062 11.695 8.148 1 98.25 180 LYS A C 1
ATOM 1453 O O . LYS A 1 180 ? -21.797 10.711 8.172 1 98.25 180 LYS A O 1
ATOM 1458 N N . ALA A 1 181 ? -20.797 12.398 7.082 1 98.19 181 ALA A N 1
ATOM 1459 C CA . ALA A 1 181 ? -21.375 11.992 5.797 1 98.19 181 ALA A CA 1
ATOM 1460 C C . ALA A 1 181 ? -20.828 10.633 5.371 1 98.19 181 ALA A C 1
ATOM 1462 O O . ALA A 1 181 ? -21.594 9.766 4.922 1 98.19 181 ALA A O 1
ATOM 1463 N N . VAL A 1 182 ? -19.578 10.43 5.469 1 98.75 182 VAL A N 1
ATOM 1464 C CA . VAL A 1 182 ? -18.938 9.164 5.121 1 98.75 182 VAL A CA 1
ATOM 1465 C C . VAL A 1 182 ? -19.484 8.047 6.008 1 98.75 182 VAL A C 1
ATOM 1467 O O . VAL A 1 182 ? -19.812 6.961 5.523 1 98.75 182 VAL A O 1
ATOM 1470 N N . ASP A 1 183 ? -19.641 8.383 7.305 1 98.75 183 ASP A N 1
ATOM 1471 C CA . ASP A 1 183 ? -20.141 7.398 8.258 1 98.75 183 ASP A CA 1
ATOM 1472 C C . ASP A 1 183 ? -21.578 6.988 7.918 1 98.75 183 ASP A C 1
ATOM 1474 O O . ASP A 1 183 ? -21.953 5.832 8.109 1 98.75 183 ASP A O 1
ATOM 1478 N N . SER A 1 184 ? -22.312 7.906 7.539 1 98.62 184 SER A N 1
ATOM 1479 C CA . SER A 1 184 ? -23.688 7.578 7.129 1 98.62 184 SER A CA 1
ATOM 1480 C C . SER A 1 184 ? -23.688 6.527 6.023 1 98.62 184 SER A C 1
ATOM 1482 O O . SER A 1 184 ? -24.469 5.578 6.066 1 98.62 184 SER A O 1
ATOM 1484 N N . THR A 1 185 ? -22.828 6.691 5.066 1 98.62 185 THR A N 1
ATOM 1485 C CA . THR A 1 185 ? -22.688 5.699 4.004 1 98.62 185 THR A CA 1
ATOM 1486 C C . THR A 1 185 ? -22.188 4.375 4.562 1 98.62 185 THR A C 1
ATOM 1488 O O . THR A 1 185 ? -22.688 3.309 4.207 1 98.62 185 THR A O 1
ATOM 1491 N N . MET A 1 186 ? -21.172 4.422 5.457 1 98.62 186 MET A N 1
ATOM 1492 C CA . MET A 1 186 ? -20.656 3.207 6.082 1 98.62 186 MET A CA 1
ATOM 1493 C C . MET A 1 186 ? -21.781 2.43 6.766 1 98.62 186 MET A C 1
ATOM 1495 O O . MET A 1 186 ? -21.891 1.213 6.602 1 98.62 186 MET A O 1
ATOM 1499 N N . GLU A 1 187 ? -22.578 3.131 7.438 1 98.5 187 GLU A N 1
ATOM 1500 C CA . GLU A 1 187 ? -23.688 2.514 8.156 1 98.5 187 GLU A CA 1
ATOM 1501 C C . GLU A 1 187 ? -24.688 1.878 7.191 1 98.5 187 GLU A C 1
ATOM 1503 O O . GLU A 1 187 ? -25.203 0.79 7.453 1 98.5 187 GLU A O 1
ATOM 1508 N N . GLU A 1 188 ? -24.953 2.539 6.125 1 98.25 188 GLU A N 1
ATOM 1509 C CA . GLU A 1 188 ? -25.859 2.023 5.105 1 98.25 188 GLU A CA 1
ATOM 1510 C C . GLU A 1 188 ? -25.422 0.651 4.609 1 98.25 188 GLU A C 1
ATOM 1512 O O . GLU A 1 188 ? -26.25 -0.192 4.266 1 98.25 188 GLU A O 1
ATOM 1517 N N . PHE A 1 189 ? -24.156 0.394 4.598 1 97.38 189 PHE A N 1
ATOM 1518 C CA . PHE A 1 189 ? -23.625 -0.849 4.062 1 97.38 189 PHE A CA 1
ATOM 1519 C C . PHE A 1 189 ? -23.109 -1.748 5.184 1 97.38 189 PHE A C 1
ATOM 1521 O O . PHE A 1 189 ? -22.344 -2.68 4.938 1 97.38 189 PHE A O 1
ATOM 1528 N N . ASN A 1 190 ? -23.484 -1.443 6.438 1 97.06 190 ASN A N 1
ATOM 1529 C CA . ASN A 1 190 ? -23.156 -2.223 7.629 1 97.06 190 ASN A CA 1
ATOM 1530 C C . ASN A 1 190 ? -21.656 -2.363 7.82 1 97.06 190 ASN A C 1
ATOM 1532 O O . ASN A 1 190 ? -21.156 -3.459 8.086 1 97.06 190 ASN A O 1
ATOM 1536 N N . LEU A 1 191 ? -20.953 -1.294 7.531 1 97.62 191 LEU A N 1
ATOM 1537 C CA . LEU A 1 191 ? -19.516 -1.238 7.703 1 97.62 191 LEU A CA 1
ATOM 1538 C C . LEU A 1 191 ? -19.141 -0.432 8.945 1 97.62 191 LEU A C 1
ATOM 1540 O O . LEU A 1 191 ? -19.969 0.31 9.477 1 97.62 191 LEU A O 1
ATOM 1544 N N . ASP A 1 192 ? -17.891 -0.586 9.398 1 97.75 192 ASP A N 1
ATOM 1545 C CA . ASP A 1 192 ? -17.422 0.134 10.578 1 97.75 192 ASP A CA 1
ATOM 1546 C C . ASP A 1 192 ? -17.266 1.626 10.281 1 97.75 192 ASP A C 1
ATOM 1548 O O . ASP A 1 192 ? -16.812 2.012 9.203 1 97.75 192 ASP A O 1
ATOM 1552 N N . THR A 1 193 ? -17.656 2.41 11.242 1 98.38 193 THR A N 1
ATOM 1553 C CA . THR A 1 193 ? -17.5 3.857 11.141 1 98.38 193 THR A CA 1
ATOM 1554 C C . THR A 1 193 ? -16.156 4.301 11.695 1 98.38 193 THR A C 1
ATOM 1556 O O . THR A 1 193 ? -15.406 3.49 12.25 1 98.38 193 THR A O 1
ATOM 1559 N N . PHE A 1 194 ? -15.867 5.629 11.43 1 98.06 194 PHE A N 1
ATOM 1560 C CA . PHE A 1 194 ? -14.602 6.195 11.891 1 98.06 194 PHE A CA 1
ATOM 1561 C C . PHE A 1 194 ? -14.586 6.328 13.406 1 98.06 194 PHE A C 1
ATOM 1563 O O . PHE A 1 194 ? -15.547 5.949 14.078 1 98.06 194 PHE A O 1
ATOM 1570 N N . TYR A 1 195 ? -13.508 6.762 13.945 1 95.75 195 TYR A N 1
ATOM 1571 C CA . TYR A 1 195 ? -13.336 6.918 15.383 1 95.75 195 TYR A CA 1
ATOM 1572 C C . TYR A 1 195 ? -14.242 8.016 15.922 1 95.75 195 TYR A C 1
ATOM 1574 O O . TYR A 1 195 ? -14.5 9.008 15.242 1 95.75 195 TYR A O 1
ATOM 1582 N N . LYS A 1 196 ? -14.734 7.898 17.109 1 93.44 196 LYS A N 1
ATOM 1583 C CA . LYS A 1 196 ? -15.602 8.891 17.734 1 93.44 196 LYS A CA 1
ATOM 1584 C C . LYS A 1 196 ? -14.867 10.211 17.938 1 93.44 196 LYS A C 1
ATOM 1586 O O . LYS A 1 196 ? -15.438 11.281 17.719 1 93.44 196 LYS A O 1
ATOM 1591 N N . ASN A 1 197 ? -13.641 10.297 18.422 1 93.62 197 ASN A N 1
ATOM 1592 C CA . ASN A 1 197 ? -12.781 11.461 18.578 1 93.62 197 ASN A CA 1
ATOM 1593 C C . ASN A 1 197 ? -11.508 11.336 17.75 1 93.62 197 ASN A C 1
ATOM 1595 O O . ASN A 1 197 ? -10.414 11.203 18.297 1 93.62 197 ASN A O 1
ATOM 1599 N N . PRO A 1 198 ? -11.82 11.508 16.406 1 96.31 198 PRO A N 1
ATOM 1600 C CA . PRO A 1 198 ? -10.672 11.234 15.539 1 96.31 198 PRO A CA 1
ATOM 1601 C C . PRO A 1 198 ? -9.57 12.281 15.68 1 96.31 198 PRO A C 1
ATOM 1603 O O . PRO A 1 198 ? -9.859 13.469 15.844 1 96.31 198 PRO A O 1
ATOM 1606 N N . SER A 1 199 ? -8.375 11.836 15.734 1 96.12 199 SER A N 1
ATOM 1607 C CA . SER A 1 199 ? -7.203 12.688 15.578 1 96.12 199 SER A CA 1
ATOM 1608 C C . SER A 1 199 ? -6.793 12.805 14.117 1 96.12 199 SER A C 1
ATOM 1610 O O . SER A 1 199 ? -6.039 11.969 13.609 1 96.12 199 SER A O 1
ATOM 1612 N N . PHE A 1 200 ? -7.277 13.906 13.477 1 98.56 200 PHE A N 1
ATOM 1613 C CA . PHE A 1 200 ? -6.977 14.07 12.062 1 98.56 200 PHE A CA 1
ATOM 1614 C C . PHE A 1 200 ? -5.5 14.391 11.859 1 98.56 200 PHE A C 1
ATOM 1616 O O . PHE A 1 200 ? -4.973 15.336 12.453 1 98.56 200 PHE A O 1
ATOM 1623 N N . HIS A 1 201 ? -4.848 13.57 11.008 1 98.62 201 HIS A N 1
ATOM 1624 C CA . HIS A 1 201 ? -3.414 13.766 10.82 1 98.62 201 HIS A CA 1
ATOM 1625 C C . HIS A 1 201 ? -2.959 13.234 9.461 1 98.62 201 HIS A C 1
ATOM 1627 O O . HIS A 1 201 ? -3.701 12.516 8.789 1 98.62 201 HIS A O 1
ATOM 1633 N N . ILE A 1 202 ? -1.815 13.648 9.039 1 98.5 202 ILE A N 1
ATOM 1634 C CA . ILE A 1 202 ? -1.087 13.117 7.895 1 98.5 202 ILE A CA 1
ATOM 1635 C C . ILE A 1 202 ? 0.194 12.438 8.367 1 98.5 202 ILE A C 1
ATOM 1637 O O . ILE A 1 202 ? 1.059 13.078 8.977 1 98.5 202 ILE A O 1
ATOM 1641 N N . SER A 1 203 ? 0.259 11.141 8.133 1 98.06 203 SER A N 1
ATOM 1642 C CA . SER A 1 203 ? 1.478 10.43 8.5 1 98.06 203 SER A CA 1
ATOM 1643 C C . SER A 1 203 ? 2.641 10.82 7.594 1 98.06 203 SER A C 1
ATOM 1645 O O . SER A 1 203 ? 2.5 10.852 6.371 1 98.06 203 SER A O 1
ATOM 1647 N N . LEU A 1 204 ? 3.732 11.117 8.203 1 98.06 204 LEU A N 1
ATOM 1648 C CA . LEU A 1 204 ? 4.895 11.594 7.465 1 98.06 204 LEU A CA 1
ATOM 1649 C C . LEU A 1 204 ? 5.898 10.469 7.242 1 98.06 204 LEU A C 1
ATOM 1651 O O . LEU A 1 204 ? 6.426 10.312 6.141 1 98.06 204 LEU A O 1
ATOM 1655 N N . ALA A 1 205 ? 6.168 9.734 8.266 1 97.44 205 ALA A N 1
ATOM 1656 C CA . ALA A 1 205 ? 7.168 8.672 8.273 1 97.44 205 ALA A CA 1
ATOM 1657 C C . ALA A 1 205 ? 6.844 7.625 9.336 1 97.44 205 ALA A C 1
ATOM 1659 O O . ALA A 1 205 ? 5.965 7.836 10.18 1 97.44 205 ALA A O 1
ATOM 1660 N N . TRP A 1 206 ? 7.531 6.539 9.203 1 96.69 206 TRP A N 1
ATOM 1661 C CA . TRP A 1 206 ? 7.305 5.469 10.164 1 96.69 206 TRP A CA 1
ATOM 1662 C C . TRP A 1 206 ? 8.594 4.711 10.445 1 96.69 206 TRP A C 1
ATOM 1664 O O . TRP A 1 206 ? 9.57 4.836 9.703 1 96.69 206 TRP A O 1
ATOM 1674 N N . CYS A 1 207 ? 8.641 4.035 11.492 1 93.5 207 CYS A N 1
ATOM 1675 C CA . CYS A 1 207 ? 9.719 3.107 11.812 1 93.5 207 CYS A CA 1
ATOM 1676 C C . CYS A 1 207 ? 9.188 1.868 12.516 1 93.5 207 CYS A C 1
ATOM 1678 O O . CYS A 1 207 ? 8.094 1.896 13.086 1 93.5 207 CYS A O 1
ATOM 1680 N N . VAL A 1 208 ? 9.914 0.807 12.375 1 89.94 208 VAL A N 1
ATOM 1681 C CA . VAL A 1 208 ? 9.531 -0.461 12.984 1 89.94 208 VAL A CA 1
ATOM 1682 C C . VAL A 1 208 ? 9.797 -0.416 14.484 1 89.94 208 VAL A C 1
ATOM 1684 O O . VAL A 1 208 ? 10.828 0.112 14.922 1 89.94 208 VAL A O 1
ATOM 1687 N N . GLY A 1 209 ? 8.859 -1.041 15.227 1 87.06 209 GLY A N 1
ATOM 1688 C CA . GLY A 1 209 ? 8.969 -1.055 16.672 1 87.06 209 GLY A CA 1
ATOM 1689 C C . GLY A 1 209 ? 8.117 0.008 17.344 1 87.06 209 GLY A C 1
ATOM 1690 O O . GLY A 1 209 ? 7.77 1.014 16.734 1 87.06 209 GLY A O 1
ATOM 1691 N N . ASP A 1 210 ? 7.684 -0.289 18.5 1 83.94 210 ASP A N 1
ATOM 1692 C CA . ASP A 1 210 ? 6.969 0.734 19.25 1 83.94 210 ASP A CA 1
ATOM 1693 C C . ASP A 1 210 ? 7.93 1.574 20.078 1 83.94 210 ASP A C 1
ATOM 1695 O O . ASP A 1 210 ? 8.289 1.192 21.203 1 83.94 210 ASP A O 1
ATOM 1699 N N . CYS A 1 211 ? 8.312 2.693 19.516 1 86.19 211 CYS A N 1
ATOM 1700 C CA . CYS A 1 211 ? 9.234 3.6 20.203 1 86.19 211 CYS A CA 1
ATOM 1701 C C . CYS A 1 211 ? 8.578 4.941 20.484 1 86.19 211 CYS A C 1
ATOM 1703 O O . CYS A 1 211 ? 9.25 5.965 20.578 1 86.19 211 CYS A O 1
ATOM 1705 N N . THR A 1 212 ? 7.34 4.945 20.562 1 87.19 212 THR A N 1
ATOM 1706 C CA . THR A 1 212 ? 6.57 6.184 20.641 1 87.19 212 THR A CA 1
ATOM 1707 C C . THR A 1 212 ? 6.996 7.004 21.859 1 87.19 212 THR A C 1
ATOM 1709 O O . THR A 1 212 ? 7.242 8.211 21.734 1 87.19 212 THR A O 1
ATOM 1712 N N . GLU A 1 213 ? 7.148 6.348 22.984 1 89.5 213 GLU A N 1
ATOM 1713 C CA . GLU A 1 2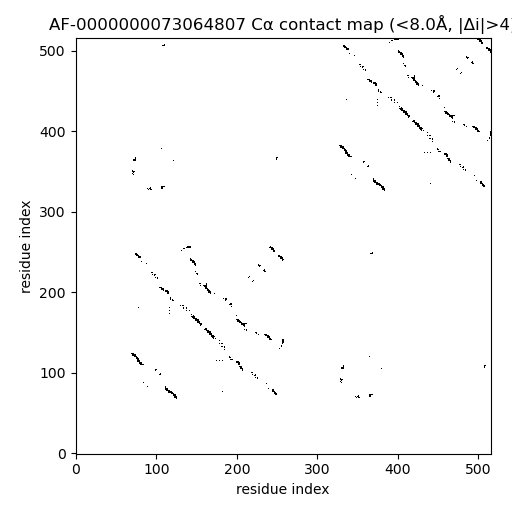13 ? 7.52 7.074 24.188 1 89.5 213 GLU A CA 1
ATOM 1714 C C . GLU A 1 213 ? 8.945 7.617 24.094 1 89.5 213 GLU A C 1
ATOM 1716 O O . GLU A 1 213 ? 9.219 8.734 24.547 1 89.5 213 GLU A O 1
ATOM 1721 N N . HIS A 1 214 ? 9.758 6.852 23.5 1 90.06 214 HIS A N 1
ATOM 1722 C CA . HIS A 1 214 ? 11.156 7.254 23.391 1 90.06 214 HIS A CA 1
ATOM 1723 C C . HIS A 1 214 ? 11.305 8.469 22.484 1 90.06 214 HIS A C 1
ATOM 1725 O O . HIS A 1 214 ? 12.016 9.422 22.812 1 90.06 214 HIS A O 1
ATOM 1731 N N . ILE A 1 215 ? 10.625 8.422 21.391 1 90.44 215 ILE A N 1
ATOM 1732 C CA . ILE A 1 215 ? 10.742 9.531 20.453 1 90.44 215 ILE A CA 1
ATOM 1733 C C . ILE A 1 215 ? 10.062 10.773 21.031 1 90.44 215 ILE A C 1
ATOM 1735 O O . ILE A 1 215 ? 10.539 11.891 20.828 1 90.44 215 ILE A O 1
ATOM 1739 N N . ARG A 1 216 ? 8.984 10.602 21.719 1 91.5 216 ARG A N 1
ATOM 1740 C CA . ARG A 1 216 ? 8.273 11.711 22.328 1 91.5 216 ARG A CA 1
ATOM 1741 C C . ARG A 1 216 ? 9.148 12.438 23.344 1 91.5 216 ARG A C 1
ATOM 1743 O O . ARG A 1 216 ? 9.188 13.672 23.375 1 91.5 216 ARG A O 1
ATOM 1750 N N . LYS A 1 217 ? 9.906 11.742 24.047 1 90.5 217 LYS A N 1
ATOM 1751 C CA . LYS A 1 217 ? 10.719 12.305 25.125 1 90.5 217 LYS A CA 1
ATOM 1752 C C . LYS A 1 217 ? 12.055 12.828 24.594 1 90.5 217 LYS A C 1
ATOM 1754 O O . LYS A 1 217 ? 12.523 13.883 25.016 1 90.5 217 LYS A O 1
ATOM 1759 N N . LYS A 1 218 ? 12.57 12.156 23.641 1 90.06 218 LYS A N 1
ATOM 1760 C CA . LYS A 1 218 ? 13.969 12.391 23.297 1 90.06 218 LYS A CA 1
ATOM 1761 C C . LYS A 1 218 ? 14.086 13.258 22.047 1 90.06 218 LYS A C 1
ATOM 1763 O O . LYS A 1 218 ? 15.062 13.984 21.875 1 90.06 218 LYS A O 1
ATOM 1768 N N . CYS A 1 219 ? 13.086 13.148 21.188 1 93.25 219 CYS A N 1
ATOM 1769 C CA . CYS A 1 219 ? 13.383 13.633 19.844 1 93.25 219 CYS A CA 1
ATOM 1770 C C . CYS A 1 219 ? 12.266 14.539 19.328 1 93.25 219 CYS A C 1
ATOM 1772 O O . CYS A 1 219 ? 12.516 15.469 18.562 1 93.25 219 CYS A O 1
ATOM 1774 N N . LEU A 1 220 ? 11.086 14.461 19.812 1 96.19 220 LEU A N 1
ATOM 1775 C CA . LEU A 1 220 ? 9.922 15.094 19.203 1 96.19 220 LEU A CA 1
ATOM 1776 C C . LEU A 1 220 ? 10.016 16.609 19.281 1 96.19 220 LEU A C 1
ATOM 1778 O O . LEU A 1 220 ? 9.648 17.312 18.344 1 96.19 220 LEU A O 1
ATOM 1782 N N . GLN A 1 221 ? 10.492 17.109 20.375 1 96 221 GLN A N 1
ATOM 1783 C CA . GLN A 1 221 ? 10.617 18.562 20.547 1 96 221 GLN A CA 1
ATOM 1784 C C . GLN A 1 221 ? 11.625 19.141 19.547 1 96 221 GLN A C 1
ATOM 1786 O O . GLN A 1 221 ? 11.406 20.219 19 1 96 221 GLN A O 1
ATOM 1791 N N . GLU A 1 222 ? 12.664 18.422 19.391 1 96.25 222 GLU A N 1
ATOM 1792 C CA . GLU A 1 222 ? 13.664 18.859 18.422 1 96.25 222 GLU A CA 1
ATOM 1793 C C . GLU A 1 222 ? 13.094 18.844 17 1 96.25 222 GLU A C 1
ATOM 1795 O O . GLU A 1 222 ? 13.336 19.766 16.234 1 96.25 222 GLU A O 1
ATOM 1800 N N . LEU A 1 223 ? 12.352 17.812 16.719 1 97.31 223 LEU A N 1
ATOM 1801 C CA . LEU A 1 223 ? 11.711 17.734 15.406 1 97.31 223 LEU A CA 1
ATOM 1802 C C . LEU A 1 223 ? 10.719 18.891 15.219 1 97.31 223 LEU A C 1
ATOM 1804 O O . LEU A 1 223 ? 10.68 19.516 14.156 1 97.31 223 LEU A O 1
ATOM 1808 N N . GLN A 1 224 ? 9.93 19.172 16.25 1 97.38 224 GLN A N 1
ATOM 1809 C CA . GLN A 1 224 ? 9 20.297 16.188 1 97.38 224 GLN A CA 1
ATOM 1810 C C . GLN A 1 224 ? 9.734 21.609 15.969 1 97.38 224 GLN A C 1
ATOM 1812 O O . GLN A 1 224 ? 9.219 22.516 15.297 1 97.38 224 GLN A O 1
ATOM 1817 N N . GLY A 1 225 ? 10.883 21.688 16.547 1 96.38 225 GLY A N 1
ATOM 1818 C CA . GLY A 1 225 ? 11.703 22.859 16.328 1 96.38 225 GLY A CA 1
ATOM 1819 C C . GLY A 1 225 ? 12.023 23.109 14.859 1 96.38 225 GLY A C 1
ATOM 1820 O O . GLY A 1 225 ? 12.055 24.25 14.406 1 96.38 225 GLY A O 1
ATOM 1821 N N . LEU A 1 226 ? 12.25 22.016 14.117 1 95.19 226 LEU A N 1
ATOM 1822 C CA . LEU A 1 226 ? 12.523 22.141 12.688 1 95.19 226 LEU A CA 1
ATOM 1823 C C . LEU A 1 226 ? 11.305 22.688 11.953 1 95.19 226 LEU A C 1
ATOM 1825 O O . LEU A 1 226 ? 11.445 23.453 11 1 95.19 226 LEU A O 1
ATOM 1829 N N . VAL A 1 227 ? 10.164 22.281 12.391 1 96.19 227 VAL A N 1
ATOM 1830 C CA . VAL A 1 227 ? 8.922 22.75 11.781 1 96.19 227 VAL A CA 1
ATOM 1831 C C . VAL A 1 227 ? 8.711 24.234 12.102 1 96.19 227 VAL A C 1
ATOM 1833 O O . VAL A 1 227 ? 8.359 25.016 11.227 1 96.19 227 VAL A O 1
ATOM 1836 N N . ASP A 1 228 ? 8.984 24.609 13.32 1 95.44 228 ASP A N 1
ATOM 1837 C CA . ASP A 1 228 ? 8.719 25.953 13.805 1 95.44 228 ASP A CA 1
ATOM 1838 C C . ASP A 1 228 ? 9.695 26.969 13.203 1 95.44 228 ASP A C 1
ATOM 1840 O O . ASP A 1 228 ? 9.367 28.141 13.055 1 95.44 228 ASP A O 1
ATOM 1844 N N . SER A 1 229 ? 10.883 26.609 12.867 1 89.62 229 SER A N 1
ATOM 1845 C CA . SER A 1 229 ? 11.93 27.531 12.422 1 89.62 229 SER A CA 1
ATOM 1846 C C . SER A 1 229 ? 12.344 27.234 10.984 1 89.62 229 SER A C 1
ATOM 1848 O O . SER A 1 229 ? 13.5 27.422 10.617 1 89.62 229 SER A O 1
ATOM 1850 N N . HIS A 1 230 ? 11.43 26.734 10.297 1 79.94 230 HIS A N 1
ATOM 1851 C CA . HIS A 1 230 ? 11.75 26.391 8.914 1 79.94 230 HIS A CA 1
ATOM 1852 C C . HIS A 1 230 ? 11.961 27.641 8.07 1 79.94 230 HIS A C 1
ATOM 1854 O O . HIS A 1 230 ? 11.031 28.438 7.887 1 79.94 230 HIS A O 1
ATOM 1860 N N . GLU A 1 231 ? 13.258 27.781 7.633 1 74.38 231 GLU A N 1
ATOM 1861 C CA . GLU A 1 231 ? 13.648 28.922 6.816 1 74.38 231 GLU A CA 1
ATOM 1862 C C . GLU A 1 231 ? 13.25 30.234 7.484 1 74.38 231 GLU A C 1
ATOM 1864 O O . GLU A 1 231 ? 13.789 30.609 8.531 1 74.38 231 GLU A O 1
ATOM 1869 N N . ASP A 1 232 ? 12.18 30.875 6.898 1 70.88 232 ASP A N 1
ATOM 1870 C CA . ASP A 1 232 ? 11.836 32.188 7.387 1 70.88 232 ASP A CA 1
ATOM 1871 C C . ASP A 1 232 ? 10.578 32.156 8.25 1 70.88 232 ASP A C 1
ATOM 1873 O O . ASP A 1 232 ? 9.938 33.188 8.461 1 70.88 232 ASP A O 1
ATOM 1877 N N . GLY A 1 233 ? 10.172 31 8.68 1 83.56 233 GLY A N 1
ATOM 1878 C CA . GLY A 1 233 ? 9 30.875 9.523 1 83.56 233 GLY A CA 1
ATOM 1879 C C . GLY A 1 233 ? 8.516 29.438 9.664 1 83.56 233 GLY A C 1
ATOM 1880 O O . GLY A 1 233 ? 9.133 28.5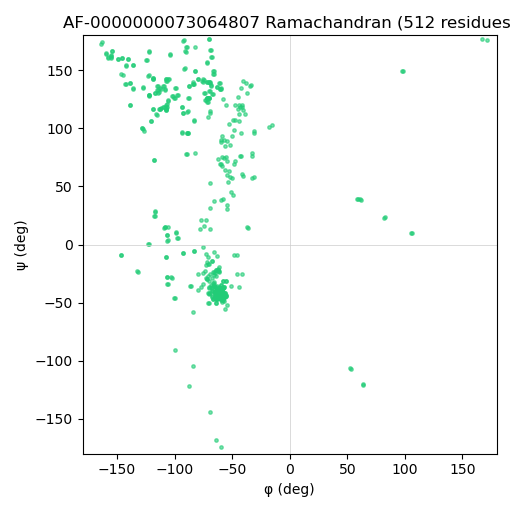16 9.141 1 83.56 233 GLY A O 1
ATOM 1881 N N . PRO A 1 234 ? 7.469 29.391 10.508 1 88.12 234 PRO A N 1
ATOM 1882 C CA . PRO A 1 234 ? 6.934 28.047 10.734 1 88.12 234 PRO A CA 1
ATOM 1883 C C . PRO A 1 234 ? 6.422 27.391 9.445 1 88.12 234 PRO A C 1
ATOM 1885 O O . PRO A 1 234 ? 5.844 28.078 8.594 1 88.12 234 PRO A O 1
ATOM 1888 N N . PHE A 1 235 ? 6.824 26.141 9.297 1 93.12 235 PHE A N 1
ATOM 1889 C CA . PHE A 1 235 ? 6.273 25.359 8.195 1 93.12 235 PHE A CA 1
ATOM 1890 C C . PHE A 1 235 ? 4.816 25 8.453 1 93.12 235 PHE A C 1
ATOM 1892 O O . PHE A 1 235 ? 4.48 24.484 9.523 1 93.12 235 PHE A O 1
ATOM 1899 N N . LEU A 1 236 ? 3.957 25.328 7.516 1 93.56 236 LEU A N 1
ATOM 1900 C CA . LEU A 1 236 ? 2.541 24.984 7.586 1 93.56 236 LEU A CA 1
ATOM 1901 C C . LEU A 1 236 ? 2.156 24.031 6.457 1 93.56 236 LEU A C 1
ATOM 1903 O O . LEU A 1 236 ? 2.254 24.391 5.281 1 93.56 236 LEU A O 1
ATOM 1907 N N . LEU A 1 237 ? 1.823 22.797 6.844 1 96.38 237 LEU A N 1
ATOM 1908 C CA . LEU A 1 237 ? 1.284 21.875 5.848 1 96.38 237 LEU A CA 1
ATOM 1909 C C . LEU A 1 237 ? -0.133 22.281 5.449 1 96.38 237 LEU A C 1
ATOM 1911 O O . LEU A 1 237 ? -1.016 22.391 6.305 1 96.38 237 LEU A O 1
ATOM 1915 N N . ARG A 1 238 ? -0.304 22.5 4.195 1 96.88 238 ARG A N 1
ATOM 1916 C CA . ARG A 1 238 ? -1.591 22.938 3.66 1 96.88 238 ARG A CA 1
ATOM 1917 C C . ARG A 1 238 ? -2.217 21.844 2.793 1 96.88 238 ARG A C 1
ATOM 1919 O O . ARG A 1 238 ? -1.62 21.422 1.806 1 96.88 238 ARG A O 1
ATOM 1926 N N . LEU A 1 239 ? -3.334 21.375 3.205 1 97.69 239 LEU A N 1
ATOM 1927 C CA . LEU A 1 239 ? -4.078 20.375 2.445 1 97.69 239 LEU A CA 1
ATOM 1928 C C . LEU A 1 239 ? -5.32 21 1.812 1 97.69 239 LEU A C 1
ATOM 1930 O O . LEU A 1 239 ? -6.227 21.438 2.52 1 97.69 239 LEU A O 1
ATOM 1934 N N . ASP A 1 240 ? -5.289 21 0.506 1 97.19 240 ASP A N 1
ATOM 1935 C CA . ASP A 1 240 ? -6.457 21.484 -0.229 1 97.19 240 ASP A CA 1
ATOM 1936 C C . ASP A 1 240 ? -7.504 20.375 -0.369 1 97.19 240 ASP A C 1
ATOM 1938 O O . ASP A 1 240 ? -7.359 19.484 -1.199 1 97.19 240 ASP A O 1
ATOM 1942 N N . CYS A 1 241 ? -8.578 20.516 0.391 1 97.94 241 CYS A N 1
ATOM 1943 C CA . CYS A 1 241 ? -9.633 19.5 0.416 1 97.94 241 CYS A CA 1
ATOM 1944 C C . CYS A 1 241 ? -10.688 19.797 -0.646 1 97.94 241 CYS A C 1
ATOM 1946 O O . CYS A 1 241 ? -11.789 20.234 -0.327 1 97.94 241 CYS A 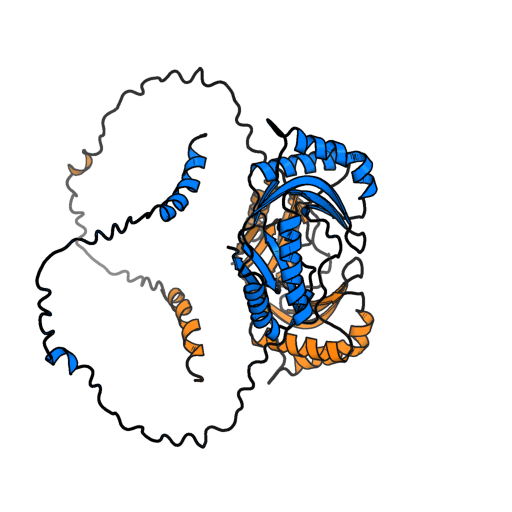O 1
ATOM 1948 N N . GLN A 1 242 ? -10.312 19.453 -1.862 1 97.19 242 GLN A N 1
ATOM 1949 C CA . GLN A 1 242 ? -11.195 19.703 -2.994 1 97.19 242 GLN A CA 1
ATOM 1950 C C . GLN A 1 242 ? -11.836 18.422 -3.496 1 97.19 242 GLN A C 1
ATOM 1952 O O . GLN A 1 242 ? -12.945 18.438 -4.039 1 97.19 242 GLN A O 1
ATOM 1957 N N . GLU A 1 243 ? -11.039 17.406 -3.373 1 97.25 243 GLU A N 1
ATOM 1958 C CA . GLU A 1 243 ? -11.477 16.109 -3.92 1 97.25 243 GLU A CA 1
ATOM 1959 C C . GLU A 1 243 ? -11.133 14.969 -2.973 1 97.25 243 GLU A C 1
ATOM 1961 O O . GLU A 1 243 ? -9.961 14.734 -2.676 1 97.25 243 GLU A O 1
ATOM 1966 N N . LEU A 1 244 ? -12.195 14.312 -2.578 1 97.69 244 LEU A N 1
ATOM 1967 C CA . LEU A 1 244 ? -12.023 13.094 -1.784 1 97.69 244 LEU A CA 1
ATOM 1968 C C . LEU A 1 244 ? -11.727 11.898 -2.68 1 97.69 244 LEU A C 1
ATOM 1970 O O . LEU A 1 244 ? -12.156 11.859 -3.836 1 97.69 244 LEU A O 1
ATOM 1974 N N . ARG A 1 245 ? -10.953 10.953 -2.135 1 98.62 245 ARG A N 1
ATOM 1975 C CA . ARG A 1 245 ? -10.703 9.711 -2.85 1 98.62 245 ARG A CA 1
ATOM 1976 C C . ARG A 1 245 ? -11.219 8.508 -2.055 1 98.62 245 ARG A C 1
ATOM 1978 O O . ARG A 1 245 ? -11.18 8.516 -0.824 1 98.62 245 ARG A O 1
ATOM 1985 N N . CYS A 1 246 ? -11.742 7.578 -2.723 1 98.75 246 CYS A N 1
ATOM 1986 C CA . CYS A 1 246 ? -12.062 6.266 -2.172 1 98.75 246 CYS A CA 1
ATOM 1987 C C . CYS A 1 246 ? -11.281 5.168 -2.889 1 98.75 246 CYS A C 1
ATOM 1989 O O . CYS A 1 246 ? -11.422 4.996 -4.102 1 98.75 246 CYS A O 1
ATOM 1991 N N . LYS A 1 247 ? -10.516 4.566 -2.191 1 97.88 247 LYS A N 1
ATOM 1992 C CA . LYS A 1 247 ? -9.781 3.434 -2.748 1 97.88 247 LYS A CA 1
ATOM 1993 C C . LYS A 1 247 ? -10.461 2.113 -2.4 1 97.88 247 LYS A C 1
ATOM 1995 O O . LYS A 1 247 ? -10.781 1.858 -1.236 1 97.88 247 LYS A O 1
ATOM 2000 N N . ALA A 1 248 ? -10.719 1.264 -3.348 1 96.19 248 ALA A N 1
ATOM 2001 C CA . ALA A 1 248 ? -11.242 -0.092 -3.189 1 96.19 248 ALA A CA 1
ATOM 2002 C C . ALA A 1 248 ? -10.375 -1.102 -3.941 1 96.19 248 ALA A C 1
ATOM 2004 O O . ALA A 1 248 ? -10.516 -1.267 -5.156 1 96.19 248 ALA A O 1
ATOM 2005 N N . GLY A 1 249 ? -9.547 -1.749 -3.203 1 91.69 249 GLY A N 1
ATOM 2006 C CA . GLY A 1 249 ? -8.562 -2.602 -3.852 1 91.69 249 GLY A CA 1
ATOM 2007 C C . GLY A 1 249 ? -7.586 -1.832 -4.719 1 91.69 249 GLY A C 1
ATOM 2008 O O . GLY A 1 249 ? -6.918 -0.911 -4.246 1 91.69 249 GLY A O 1
ATOM 2009 N N . ASN A 1 250 ? -7.562 -2.146 -5.969 1 87.44 250 ASN A N 1
ATOM 2010 C CA . ASN A 1 250 ? -6.609 -1.498 -6.863 1 87.44 250 ASN A CA 1
ATOM 2011 C C . ASN A 1 250 ? -7.254 -0.341 -7.621 1 87.44 250 ASN A C 1
ATOM 2013 O O . ASN A 1 250 ? -6.617 0.276 -8.477 1 87.44 250 ASN A O 1
ATOM 2017 N N . LYS A 1 251 ? -8.484 -0.061 -7.266 1 92.25 251 LYS A N 1
ATOM 2018 C CA . LYS A 1 251 ? -9.195 1.032 -7.926 1 92.25 251 LYS A CA 1
ATOM 2019 C C . LYS A 1 251 ? -9.328 2.236 -6.996 1 92.25 251 LYS A C 1
ATOM 2021 O O . LYS A 1 251 ? -9.578 2.078 -5.801 1 92.25 251 LYS A O 1
ATOM 2026 N N . THR A 1 252 ? -9.18 3.387 -7.539 1 97 252 THR A N 1
ATOM 2027 C CA . THR A 1 252 ? -9.359 4.629 -6.797 1 97 252 THR A CA 1
ATOM 2028 C C . THR A 1 252 ? -10.422 5.504 -7.445 1 97 252 THR A C 1
ATOM 2030 O O . THR A 1 252 ? -10.391 5.734 -8.656 1 97 252 THR A O 1
ATOM 2033 N N . PHE A 1 253 ? -11.352 5.949 -6.703 1 98.31 253 PHE A N 1
ATOM 2034 C CA . PHE A 1 253 ? -12.453 6.781 -7.168 1 98.31 253 PHE A CA 1
ATOM 2035 C C . PHE A 1 253 ? -12.32 8.203 -6.625 1 98.31 253 PHE A C 1
ATOM 2037 O O . PHE A 1 253 ? -12.031 8.391 -5.445 1 98.31 253 PHE A O 1
ATOM 2044 N N . SER A 1 254 ? -12.555 9.117 -7.492 1 97.94 254 SER A N 1
ATOM 2045 C CA . SER A 1 254 ? -12.492 10.523 -7.102 1 97.94 254 SER A CA 1
ATOM 2046 C C . SER A 1 254 ? -13.891 11.086 -6.84 1 97.94 254 SER A C 1
ATOM 2048 O O . SER A 1 254 ? -14.812 10.859 -7.625 1 97.94 254 SER A O 1
ATOM 2050 N N . ILE A 1 255 ? -14.055 11.82 -5.754 1 97.81 255 ILE A N 1
ATOM 2051 C CA . ILE A 1 255 ? -15.312 12.438 -5.363 1 97.81 255 ILE A CA 1
ATOM 2052 C C . ILE A 1 255 ? -15.094 13.93 -5.117 1 97.81 255 ILE A C 1
ATOM 2054 O O . ILE A 1 255 ? -14.727 14.336 -4.012 1 97.81 255 ILE A O 1
ATOM 2058 N N . PRO A 1 256 ? -15.398 14.75 -6.074 1 97 256 PRO A N 1
ATOM 2059 C CA . PRO A 1 256 ? -15.195 16.188 -5.93 1 97 256 PRO A CA 1
ATOM 2060 C C . PRO A 1 256 ? -16.156 16.828 -4.926 1 97 256 PRO A C 1
ATOM 2062 O O . PRO A 1 256 ? -17.312 16.438 -4.844 1 97 256 PRO A O 1
ATOM 2065 N N . LEU A 1 257 ? -15.57 17.703 -4.203 1 97.12 257 LEU A N 1
ATOM 2066 C CA . LEU A 1 257 ? -16.406 18.562 -3.375 1 97.12 257 LEU A CA 1
ATOM 2067 C C . LEU A 1 257 ? -16.75 19.859 -4.121 1 97.12 257 LEU A C 1
ATOM 2069 O O . LEU A 1 257 ? -16.328 20.047 -5.258 1 97.12 257 LEU A O 1
ATOM 2073 N N . HIS A 1 258 ? -17.656 20.75 -3.484 1 90.88 258 HIS A N 1
ATOM 2074 C CA . HIS A 1 258 ? -18.188 21.875 -4.246 1 90.88 258 HIS A CA 1
ATOM 2075 C C . HIS A 1 258 ? -17.844 23.203 -3.576 1 90.88 258 HIS A C 1
ATOM 2077 O O . HIS A 1 258 ? -17.688 23.266 -2.354 1 90.88 258 HIS A O 1
ATOM 2083 N N . MET B 1 1 ? -25.203 -10.289 -29.109 1 21.95 1 MET B N 1
ATOM 2084 C CA . MET B 1 1 ? -24.922 -9.625 -27.844 1 21.95 1 MET B CA 1
ATOM 2085 C C . MET B 1 1 ? -23.594 -10.102 -27.266 1 21.95 1 MET B C 1
ATOM 2087 O O . MET B 1 1 ? -23.125 -9.555 -26.266 1 21.95 1 MET B O 1
ATOM 2091 N N . SER B 1 2 ? -23.344 -11.414 -27.531 1 22.23 2 SER B N 1
ATOM 2092 C CA . SER B 1 2 ? -22.109 -12.195 -27.625 1 22.23 2 SER B CA 1
ATOM 2093 C C . SER B 1 2 ? -21.031 -11.422 -28.359 1 22.23 2 SER B C 1
ATOM 2095 O O . SER B 1 2 ? -19.844 -11.734 -28.234 1 22.23 2 SER B O 1
ATOM 2097 N N . HIS B 1 3 ? -21.406 -10.484 -29.234 1 21.88 3 HIS B N 1
ATOM 2098 C CA . HIS B 1 3 ? -20.625 -9.891 -30.328 1 21.88 3 HIS B CA 1
ATOM 2099 C C . HIS B 1 3 ? -19.672 -8.828 -29.797 1 21.88 3 HIS B C 1
ATOM 2101 O O . HIS B 1 3 ? -18.688 -8.492 -30.453 1 21.88 3 HIS B O 1
ATOM 2107 N N . CYS B 1 4 ? -20.188 -8.031 -28.797 1 22.14 4 CYS B N 1
ATOM 2108 C CA . CYS B 1 4 ? -19.547 -6.727 -28.766 1 22.14 4 CYS B CA 1
ATOM 2109 C C . CYS B 1 4 ? -18.203 -6.805 -28.062 1 22.14 4 CYS B C 1
ATOM 2111 O O . CYS B 1 4 ? -17.531 -5.785 -27.875 1 22.14 4 CYS B O 1
ATOM 2113 N N . TYR B 1 5 ? -18.094 -7.82 -27.172 1 22.92 5 TYR B N 1
ATOM 2114 C CA . TYR B 1 5 ? -16.906 -7.793 -26.297 1 22.92 5 TYR B CA 1
ATOM 2115 C C . TYR B 1 5 ? -15.633 -7.883 -27.109 1 22.92 5 TYR B C 1
ATOM 2117 O O . TYR B 1 5 ? -14.531 -7.758 -26.578 1 22.92 5 TYR B O 1
ATOM 2125 N N . LYS B 1 6 ? -15.727 -8.43 -28.312 1 25.45 6 LYS B N 1
ATOM 2126 C CA . LYS B 1 6 ? -14.625 -8.797 -29.203 1 25.45 6 LYS B CA 1
ATOM 2127 C C . LYS B 1 6 ? -13.844 -7.562 -29.641 1 25.45 6 LYS B C 1
ATOM 2129 O O . LYS B 1 6 ? -12.719 -7.676 -30.125 1 25.45 6 LYS B O 1
ATOM 2134 N N . LEU B 1 7 ? -14.609 -6.426 -29.641 1 21.73 7 LEU B N 1
ATOM 2135 C CA . LEU B 1 7 ? -14.023 -5.367 -30.453 1 21.73 7 LEU B CA 1
ATOM 2136 C C . LEU B 1 7 ? -12.781 -4.789 -29.797 1 21.73 7 LEU B C 1
ATOM 2138 O O . LEU B 1 7 ? -11.844 -4.379 -30.484 1 21.73 7 LEU B O 1
ATOM 2142 N N . ILE B 1 8 ? -12.938 -4.605 -28.359 1 23.09 8 ILE B N 1
ATOM 2143 C CA . ILE B 1 8 ? -12 -3.588 -27.906 1 23.09 8 ILE B CA 1
ATOM 2144 C C . ILE B 1 8 ? -10.594 -4.172 -27.859 1 23.09 8 ILE B C 1
ATOM 2146 O O . ILE B 1 8 ? -9.609 -3.434 -27.734 1 23.09 8 ILE B O 1
ATOM 2150 N N . CYS B 1 9 ? -10.461 -5.543 -27.719 1 22.94 9 CYS B N 1
ATOM 2151 C CA . CYS B 1 9 ? -9.109 -6.086 -27.703 1 22.94 9 CYS B CA 1
ATOM 2152 C C . CYS B 1 9 ? -8.391 -5.797 -29.016 1 22.94 9 CYS B C 1
ATOM 2154 O O . CYS B 1 9 ? -7.18 -6.012 -29.125 1 22.94 9 CYS B O 1
ATOM 2156 N N . SER B 1 10 ? -9.203 -5.508 -30.031 1 24.17 10 SER B N 1
ATOM 2157 C CA . SER B 1 10 ? -8.641 -5.512 -31.375 1 24.17 10 SER B CA 1
ATOM 2158 C C . SER B 1 10 ? -7.621 -4.391 -31.547 1 24.17 10 SER B C 1
ATOM 2160 O O . SER B 1 10 ? -6.844 -4.402 -32.5 1 24.17 10 SER B O 1
ATOM 2162 N N . LEU B 1 11 ? -7.91 -3.25 -30.812 1 23.64 11 LEU B N 1
ATOM 2163 C CA . LEU B 1 11 ? -7.137 -2.137 -31.359 1 23.64 11 LEU B CA 1
ATOM 2164 C C . LEU B 1 11 ? -5.652 -2.301 -31.047 1 23.64 11 LEU B C 1
ATOM 2166 O O . LEU B 1 11 ? -4.805 -1.695 -31.703 1 23.64 11 LEU B O 1
ATOM 2170 N N . ILE B 1 12 ? -5.406 -2.939 -29.859 1 24.33 12 ILE B N 1
ATOM 2171 C CA . ILE B 1 12 ? -3.984 -2.84 -29.547 1 24.33 12 ILE B CA 1
ATOM 2172 C C . ILE B 1 12 ? -3.186 -3.729 -30.5 1 24.33 12 ILE B C 1
ATOM 2174 O O . ILE B 1 12 ? -1.96 -3.611 -30.594 1 24.33 12 ILE B O 1
ATOM 2178 N N . ASP B 1 13 ? -3.945 -4.656 -31.156 1 24.91 13 ASP B N 1
ATOM 2179 C CA . ASP B 1 13 ? -3.207 -5.52 -32.094 1 24.91 13 ASP B CA 1
ATOM 2180 C C . ASP B 1 13 ? -2.568 -4.707 -33.219 1 24.91 13 ASP B C 1
ATOM 2182 O O . ASP B 1 13 ? -1.926 -5.27 -34.094 1 24.91 13 ASP B O 1
ATOM 2186 N N . ILE B 1 14 ? -3.164 -3.449 -33.406 1 23.64 14 ILE B N 1
ATOM 2187 C CA . ILE B 1 14 ? -2.736 -2.809 -34.625 1 23.64 14 ILE B CA 1
ATOM 2188 C C . ILE B 1 14 ? -1.221 -2.619 -34.625 1 23.64 14 ILE B C 1
ATOM 2190 O O . ILE B 1 14 ? -0.558 -2.789 -35.656 1 23.64 14 ILE B O 1
ATOM 2194 N N . PHE B 1 15 ? -0.741 -2.229 -33.406 1 23.38 15 PHE B N 1
ATOM 2195 C CA . PHE B 1 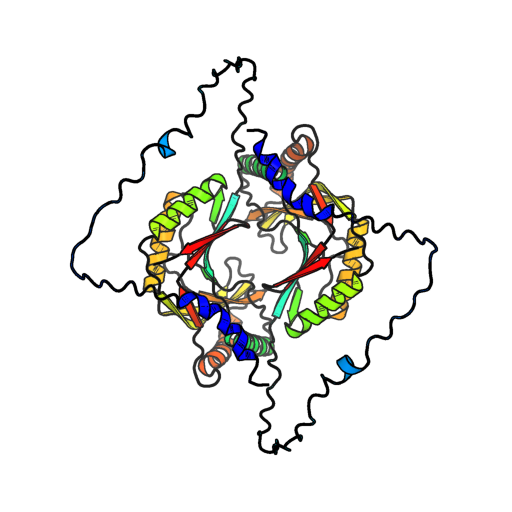15 ? 0.588 -1.656 -33.562 1 23.38 15 PHE B CA 1
ATOM 2196 C C . PHE B 1 15 ? 1.607 -2.744 -33.906 1 23.38 15 PHE B C 1
ATOM 2198 O O . PHE B 1 15 ? 2.766 -2.447 -34.188 1 23.38 15 PHE B O 1
ATOM 2205 N N . ASN B 1 16 ? 1.235 -3.943 -33.438 1 23.3 16 ASN B N 1
ATOM 2206 C CA . ASN B 1 16 ? 2.398 -4.816 -33.562 1 23.3 16 ASN B CA 1
ATOM 2207 C C . ASN B 1 16 ? 2.754 -5.059 -35.031 1 23.3 16 ASN B C 1
ATOM 2209 O O . ASN B 1 16 ? 3.719 -5.766 -35.344 1 23.3 16 ASN B O 1
ATOM 2213 N N . HIS B 1 17 ? 1.72 -4.941 -35.906 1 23.41 17 HIS B N 1
ATOM 2214 C CA . HIS B 1 17 ? 1.982 -5.586 -37.188 1 23.41 17 HIS B CA 1
ATOM 2215 C C . HIS B 1 17 ? 3.027 -4.812 -37.969 1 23.41 17 HIS B C 1
ATOM 2217 O O . HIS B 1 17 ? 3.174 -5.027 -39.188 1 23.41 17 HIS B O 1
ATOM 2223 N N . ILE B 1 18 ? 3.443 -3.584 -37.594 1 22.52 18 ILE B N 1
ATOM 2224 C CA . ILE B 1 18 ? 4.258 -2.998 -38.656 1 22.52 18 ILE B CA 1
ATOM 2225 C C . ILE B 1 18 ? 5.488 -3.871 -38.906 1 22.52 18 ILE B C 1
ATOM 2227 O O . ILE B 1 18 ? 6.352 -3.996 -38.031 1 22.52 18 ILE B O 1
ATOM 2231 N N . SER B 1 19 ? 5.262 -5.059 -39.469 1 20.61 19 SER B N 1
ATOM 2232 C CA . SER B 1 19 ? 6.309 -5.953 -39.969 1 20.61 19 SER B CA 1
ATOM 2233 C C . SER B 1 19 ? 7.285 -5.223 -40.875 1 20.61 19 SER B C 1
ATOM 2235 O O . SER B 1 19 ? 6.879 -4.613 -41.875 1 20.61 19 SER B O 1
ATOM 2237 N N . VAL B 1 20 ? 8.367 -4.707 -40.406 1 20.17 20 VAL B N 1
ATOM 2238 C CA . VAL B 1 20 ? 9.508 -4.125 -41.094 1 20.17 20 VAL B CA 1
ATOM 2239 C C . VAL B 1 20 ? 10.023 -5.105 -42.156 1 20.17 20 VAL B C 1
ATOM 2241 O O . VAL B 1 20 ? 10.625 -6.125 -41.812 1 20.17 20 VAL B O 1
ATOM 2244 N N . SER B 1 21 ? 9.211 -5.539 -43.125 1 19.28 21 SER B N 1
ATOM 2245 C CA . SER B 1 21 ? 9.836 -6.441 -44.094 1 19.28 21 SER B CA 1
ATOM 2246 C C . SER B 1 21 ? 10.852 -5.707 -44.969 1 19.28 21 SER B C 1
ATOM 2248 O O . SER B 1 21 ? 10.477 -4.906 -45.812 1 19.28 21 SER B O 1
ATOM 2250 N N . VAL B 1 22 ? 11.844 -4.977 -44.5 1 20.48 22 VAL B N 1
ATOM 2251 C CA . VAL B 1 22 ? 12.82 -4.395 -45.406 1 20.48 22 VAL B CA 1
ATOM 2252 C C . VAL B 1 22 ? 13.461 -5.492 -46.25 1 20.48 22 VAL B C 1
ATOM 2254 O O . VAL B 1 22 ? 14.109 -6.395 -45.719 1 20.48 22 VAL B O 1
ATOM 2257 N N . SER B 1 23 ? 12.789 -5.871 -47.375 1 19.97 23 SER B N 1
ATOM 2258 C CA . SER B 1 23 ? 13.32 -6.762 -48.406 1 19.97 23 SER B CA 1
ATOM 2259 C C . SER B 1 23 ? 14.609 -6.207 -49 1 19.97 23 SER B C 1
ATOM 2261 O O . SER B 1 23 ? 14.734 -5 -49.219 1 19.97 23 SER B O 1
ATOM 2263 N N . VAL B 1 24 ? 15.703 -6.969 -49 1 21.55 24 VAL B N 1
ATOM 2264 C CA . VAL B 1 24 ? 17.125 -6.836 -49.312 1 21.55 24 VAL B CA 1
ATOM 2265 C C . VAL B 1 24 ? 17.312 -6.742 -50.844 1 21.55 24 VAL B C 1
ATOM 2267 O O . VAL B 1 24 ? 18.453 -6.746 -51.312 1 21.55 24 VAL B O 1
ATOM 2270 N N . ASN B 1 25 ? 16.25 -6.34 -51.688 1 19.62 25 ASN B N 1
ATOM 2271 C CA . ASN B 1 25 ? 16.688 -6.801 -53 1 19.62 25 ASN B CA 1
ATOM 2272 C C . ASN B 1 25 ? 17.859 -5.98 -53.5 1 19.62 25 ASN B C 1
ATOM 2274 O O . ASN B 1 25 ? 17.828 -4.75 -53.469 1 19.62 25 ASN B O 1
ATOM 2278 N N . ARG B 1 26 ? 19.031 -6.566 -53.906 1 21.16 26 ARG B N 1
ATOM 2279 C CA . ARG B 1 26 ? 20.406 -6.215 -54.25 1 21.16 26 ARG B CA 1
ATOM 2280 C C . ARG B 1 26 ? 20.484 -5.633 -55.656 1 21.16 26 ARG B C 1
ATOM 2282 O O . ARG B 1 26 ? 21.562 -5.488 -56.219 1 21.16 26 ARG B O 1
ATOM 2289 N N . GLU B 1 27 ? 19.234 -5.25 -56.281 1 20.62 27 GLU B N 1
ATOM 2290 C CA . GLU B 1 27 ? 19.609 -5.266 -57.719 1 20.62 27 GLU B CA 1
ATOM 2291 C C . GLU B 1 27 ? 20.656 -4.199 -58 1 20.62 27 GLU B C 1
ATOM 2293 O O . GLU B 1 27 ? 20.828 -3.256 -57.219 1 20.62 27 GLU B O 1
ATOM 2298 N N . GLU B 1 28 ? 20.922 -3.926 -59.438 1 22.19 28 GLU B N 1
ATOM 2299 C CA . GLU B 1 28 ? 22.016 -3.689 -60.375 1 22.19 28 GLU B CA 1
ATOM 2300 C C . GLU B 1 28 ? 22.438 -2.223 -60.375 1 22.19 28 GLU B C 1
ATOM 2302 O O . GLU B 1 28 ? 23.594 -1.9 -60.094 1 22.19 28 GLU B O 1
ATOM 2307 N N . ASP B 1 29 ? 22.031 -1.463 -61.469 1 22.14 29 ASP B N 1
ATOM 2308 C CA . ASP B 1 29 ? 22.938 -0.807 -62.406 1 22.14 29 ASP B CA 1
ATOM 2309 C C . ASP B 1 29 ? 23.328 0.585 -61.906 1 22.14 29 ASP B C 1
ATOM 2311 O O . ASP B 1 29 ? 24.406 0.768 -61.344 1 22.14 29 ASP B O 1
ATOM 2315 N N . ASP B 1 30 ? 23.016 1.744 -62.781 1 23.27 30 ASP B N 1
ATOM 2316 C CA . ASP B 1 30 ? 23.781 2.725 -63.531 1 23.27 30 ASP B CA 1
ATOM 2317 C C . ASP B 1 30 ? 23.891 4.043 -62.781 1 23.27 30 ASP B C 1
ATOM 2319 O O . ASP B 1 30 ? 24.984 4.582 -62.625 1 23.27 30 ASP B O 1
ATOM 2323 N N . SER B 1 31 ? 22.891 4.953 -63.062 1 23.58 31 SER B N 1
ATOM 2324 C CA . SER B 1 31 ? 23.047 6.367 -63.406 1 23.58 31 SER B CA 1
ATOM 2325 C C . SER B 1 31 ? 23.219 7.211 -62.125 1 23.58 31 SER B C 1
ATOM 2327 O O . SER B 1 31 ? 22.266 7.457 -61.406 1 23.58 31 SER B O 1
ATOM 2329 N N . LYS B 1 32 ? 24.344 7.23 -61.562 1 26.53 32 LYS B N 1
ATOM 2330 C CA . LYS B 1 32 ? 24.656 7.633 -60.188 1 26.53 32 LYS B CA 1
ATOM 2331 C C . LYS B 1 32 ? 24.609 9.148 -60.031 1 26.53 32 LYS B C 1
ATOM 2333 O O . LYS B 1 32 ? 24.984 9.68 -59 1 26.53 32 LYS B O 1
ATOM 2338 N N . SER B 1 33 ? 24.328 9.938 -61.219 1 23.16 33 SER B N 1
ATOM 2339 C CA . SER B 1 33 ? 25.062 11.188 -61.219 1 23.16 33 SER B CA 1
ATOM 2340 C C . SER B 1 33 ? 24.5 12.156 -60.156 1 23.16 33 SER B C 1
ATOM 2342 O O . SER B 1 33 ? 23.297 12.398 -60.125 1 23.16 33 SER B O 1
ATOM 2344 N N . ARG B 1 34 ? 25.234 12.359 -59.156 1 28.3 34 ARG B N 1
ATOM 2345 C CA . ARG B 1 34 ? 25.031 13.109 -57.906 1 28.3 34 ARG B CA 1
ATOM 2346 C C . ARG B 1 34 ? 24.734 14.578 -58.188 1 28.3 34 ARG B C 1
ATOM 2348 O O . ARG B 1 34 ? 25.594 15.312 -58.656 1 28.3 34 ARG B O 1
ATOM 2355 N N . LEU B 1 35 ? 23.469 14.758 -58.781 1 28.25 35 LEU B N 1
ATOM 2356 C CA . LEU B 1 35 ? 23.25 16.109 -59.281 1 28.25 35 LEU B CA 1
ATOM 2357 C C . LEU B 1 35 ? 23.766 17.141 -58.25 1 28.25 35 LEU B C 1
ATOM 2359 O O . LEU B 1 35 ? 23.609 16.953 -57.062 1 28.25 35 LEU B O 1
ATOM 2363 N N . PRO B 1 36 ? 24.797 17.984 -58.688 1 29.62 36 PRO B N 1
ATOM 2364 C CA . PRO B 1 36 ? 25.625 18.922 -57.938 1 29.62 36 PRO B CA 1
ATOM 2365 C C . PRO B 1 36 ? 24.781 19.953 -57.156 1 29.62 36 PRO B C 1
ATOM 2367 O O . PRO B 1 36 ? 23.875 20.562 -57.75 1 29.62 36 PRO B O 1
ATOM 2370 N N . VAL B 1 37 ? 24.172 19.594 -56.062 1 30.2 37 VAL B N 1
ATOM 2371 C CA . VAL B 1 37 ? 23.312 20.516 -55.344 1 30.2 37 VAL B CA 1
ATOM 2372 C C . VAL B 1 37 ? 23.984 21.891 -55.25 1 30.2 37 VAL B C 1
ATOM 2374 O O . VAL B 1 37 ? 25.156 21.984 -54.875 1 30.2 37 VAL B O 1
ATOM 2377 N N . PRO B 1 38 ? 23.438 22.812 -56.062 1 28.16 38 PRO B N 1
ATOM 2378 C CA . PRO B 1 38 ? 24.078 24.125 -56.219 1 28.16 38 PRO B CA 1
ATOM 2379 C C . PRO B 1 38 ? 24.578 24.703 -54.875 1 28.16 38 PRO B C 1
ATOM 2381 O O . PRO B 1 38 ? 24.031 24.375 -53.812 1 28.16 38 PRO B O 1
ATOM 2384 N N . GLY B 1 39 ? 25.844 25.266 -54.781 1 25.64 39 GLY B N 1
ATOM 2385 C CA . GLY B 1 39 ? 26.75 25.828 -53.781 1 25.64 39 GLY B CA 1
ATOM 2386 C C . GLY B 1 39 ? 26.094 26.891 -52.906 1 25.64 39 GLY B C 1
ATOM 2387 O O . GLY B 1 39 ? 26.578 27.188 -51.812 1 25.64 39 GLY B O 1
ATOM 2388 N N . SER B 1 40 ? 25.203 27.656 -53.594 1 28.08 40 SER B N 1
ATOM 2389 C CA . SER B 1 40 ? 24.844 28.938 -53 1 28.08 40 SER B CA 1
ATOM 2390 C C . SER B 1 40 ? 24.141 28.75 -51.656 1 28.08 40 SER B C 1
ATOM 2392 O O . SER B 1 40 ? 23.938 29.719 -50.906 1 28.08 40 SER B O 1
ATOM 2394 N N . VAL B 1 41 ? 23.359 27.672 -51.656 1 28.67 41 VAL B N 1
ATOM 2395 C CA . VAL B 1 41 ? 22.375 27.688 -50.594 1 28.67 41 VAL B CA 1
ATOM 2396 C C . VAL B 1 41 ? 23.094 27.594 -49.219 1 28.67 41 VAL B C 1
ATOM 2398 O O . VAL B 1 41 ? 22.453 27.516 -48.188 1 28.67 41 VAL B O 1
ATOM 2401 N N . LEU B 1 42 ? 24.5 27.375 -49.25 1 26.33 42 LEU B N 1
ATOM 2402 C CA . LEU B 1 42 ? 25.375 27.188 -48.094 1 26.33 42 LEU B CA 1
ATOM 2403 C C . LEU B 1 42 ? 25.422 28.438 -47.25 1 26.33 42 LEU B C 1
ATOM 2405 O O . LEU B 1 42 ? 25.516 28.359 -46 1 26.33 42 LEU B O 1
ATOM 2409 N N . ASP B 1 43 ? 25.5 29.594 -47.906 1 28.16 43 ASP B N 1
ATOM 2410 C CA . ASP B 1 43 ? 26.078 30.812 -47.344 1 28.16 43 ASP B CA 1
ATOM 2411 C C . ASP B 1 43 ? 25.156 31.406 -46.281 1 28.16 43 ASP B C 1
ATOM 2413 O O . ASP B 1 43 ? 25.469 32.438 -45.688 1 28.16 43 ASP B O 1
ATOM 2417 N N . MET B 1 44 ? 23.891 31.172 -46.469 1 26.88 44 MET B N 1
ATOM 2418 C CA . MET B 1 44 ? 23.016 32.125 -45.781 1 26.88 44 MET B CA 1
ATOM 2419 C C . MET B 1 44 ? 23.219 32.062 -44.281 1 26.88 44 MET B C 1
ATOM 2421 O O . MET B 1 44 ? 22.766 32.969 -43.531 1 26.88 44 MET B O 1
ATOM 2425 N N . PHE B 1 45 ? 23.469 30.875 -43.688 1 25.92 45 PHE B N 1
ATOM 2426 C CA . PHE B 1 45 ? 23.344 30.828 -42.25 1 25.92 45 PHE B CA 1
ATOM 2427 C C . PHE B 1 45 ? 24.547 31.469 -41.562 1 25.92 45 PHE B C 1
ATOM 2429 O O . PHE B 1 45 ? 25.297 30.812 -40.844 1 25.92 45 PHE B O 1
ATOM 2436 N N . THR B 1 46 ? 25.281 32.344 -42.312 1 27.41 46 THR B N 1
ATOM 2437 C CA . THR B 1 46 ? 26.469 32.938 -41.719 1 27.41 46 THR B CA 1
ATOM 2438 C C . THR B 1 46 ? 26.109 33.906 -40.625 1 27.41 46 THR B C 1
ATOM 2440 O O . THR B 1 46 ? 25.812 35.094 -40.875 1 27.41 46 THR B O 1
ATOM 2443 N N . GLY B 1 47 ? 25.047 33.719 -39.906 1 24.42 47 GLY B N 1
ATOM 2444 C CA . GLY B 1 47 ? 24.688 34.844 -39.062 1 24.42 47 GLY B CA 1
ATOM 2445 C C . GLY B 1 47 ? 25.875 35.438 -38.344 1 24.42 47 GLY B C 1
ATOM 2446 O O . GLY B 1 47 ? 26.906 34.781 -38.156 1 24.42 47 GLY B O 1
ATOM 2447 N N . GLU B 1 48 ? 26.156 36.719 -38.406 1 24.95 48 GLU B N 1
ATOM 2448 C CA . GLU B 1 48 ? 27.094 37.719 -37.906 1 24.95 48 GLU B CA 1
ATOM 2449 C C . GLU B 1 48 ? 27.391 37.469 -36.438 1 24.95 48 GLU B C 1
ATOM 2451 O O . GLU B 1 48 ? 26.562 36.906 -35.688 1 24.95 48 GLU B O 1
ATOM 2456 N N . ASP B 1 49 ? 28.703 37.656 -36 1 25.98 49 ASP B N 1
ATOM 2457 C CA . ASP B 1 49 ? 29.656 37.656 -34.906 1 25.98 49 ASP B CA 1
ATOM 2458 C C . ASP B 1 49 ? 29.203 38.562 -33.781 1 25.98 49 ASP B C 1
ATOM 2460 O O . ASP B 1 49 ? 29.422 39.781 -33.812 1 25.98 49 ASP B O 1
ATOM 2464 N N . GLU B 1 50 ? 27.922 38.719 -33.469 1 27.58 50 GLU B N 1
ATOM 2465 C CA . GLU B 1 50 ? 27.719 39.781 -32.5 1 27.58 50 GLU B CA 1
ATOM 2466 C C . GLU B 1 50 ? 28.688 39.656 -31.344 1 27.58 50 GLU B C 1
ATOM 2468 O O . GLU B 1 50 ? 29.016 38.562 -30.906 1 27.58 50 GLU B O 1
ATOM 2473 N N . ASP B 1 51 ? 29.531 40.625 -31.094 1 27.34 51 ASP B N 1
ATOM 2474 C CA . ASP B 1 51 ? 30.547 40.906 -30.078 1 27.34 51 ASP B CA 1
ATOM 2475 C C . ASP B 1 51 ? 30.016 40.562 -28.688 1 27.34 51 ASP B C 1
ATOM 2477 O O . ASP B 1 51 ? 28.906 40.969 -28.328 1 27.34 51 ASP B O 1
ATOM 2481 N N . PRO B 1 52 ? 30.594 39.5 -28.016 1 28.41 52 PRO B N 1
ATOM 2482 C CA . PRO B 1 52 ? 30.297 39.031 -26.656 1 28.41 52 PRO B CA 1
ATOM 2483 C C . PRO B 1 52 ? 30.375 40.156 -25.625 1 28.41 52 PRO B C 1
ATOM 2485 O O . PRO B 1 52 ? 31.422 40.781 -25.438 1 28.41 52 PRO B O 1
ATOM 2488 N N . LEU B 1 53 ? 29.531 41.188 -25.703 1 29.03 53 LEU B N 1
ATOM 2489 C CA . LEU B 1 53 ? 29.703 42.156 -24.641 1 29.03 53 LEU B CA 1
ATOM 2490 C C . LEU B 1 53 ? 29.953 41.469 -23.297 1 29.03 53 LEU B C 1
ATOM 2492 O O . LEU B 1 53 ? 29.359 40.438 -23.016 1 29.03 53 LEU B O 1
ATOM 2496 N N . THR B 1 54 ? 31.094 41.625 -22.656 1 27.25 54 THR B N 1
ATOM 2497 C CA . THR B 1 54 ? 31.734 41.219 -21.406 1 27.25 54 THR B CA 1
ATOM 2498 C C . THR B 1 54 ? 30.844 41.5 -20.203 1 27.25 54 THR B C 1
ATOM 2500 O O . THR B 1 54 ? 30.625 42.656 -19.828 1 27.25 54 THR B O 1
ATOM 2503 N N . ASP B 1 55 ? 29.609 41.188 -20.25 1 29.61 55 ASP B N 1
ATOM 2504 C CA . ASP B 1 55 ? 28.891 41.531 -19.016 1 29.61 55 ASP B CA 1
ATOM 2505 C C . ASP B 1 55 ? 29.625 41.031 -17.781 1 29.61 55 ASP B C 1
ATOM 2507 O O . ASP B 1 55 ? 30.062 39.875 -17.75 1 29.61 55 ASP B O 1
ATOM 2511 N N . ASP B 1 56 ? 30.266 41.844 -16.969 1 31.44 56 ASP B N 1
ATOM 2512 C CA . ASP B 1 56 ? 31 41.75 -15.719 1 31.44 56 ASP B CA 1
ATOM 2513 C C . ASP B 1 56 ? 30.203 40.938 -14.688 1 31.44 56 ASP B C 1
ATOM 2515 O O . ASP B 1 56 ? 29.188 41.406 -14.172 1 31.44 56 ASP B O 1
ATOM 2519 N N . SER B 1 57 ? 30.016 39.688 -14.82 1 32.75 57 SER B N 1
ATOM 2520 C CA . SER B 1 57 ? 29.453 38.594 -14.047 1 32.75 57 SER B CA 1
ATOM 2521 C C . SER B 1 57 ? 29.938 38.625 -12.602 1 32.75 57 SER B C 1
ATOM 2523 O O . SER B 1 57 ? 29.656 37.719 -11.828 1 32.75 57 SER B O 1
ATOM 2525 N N . MET B 1 58 ? 30.906 39.469 -12.25 1 30.44 58 MET B N 1
ATOM 2526 C CA . MET B 1 58 ? 31.547 39.344 -10.945 1 30.44 58 MET B CA 1
ATOM 2527 C C . MET B 1 58 ? 30.516 39.375 -9.82 1 30.44 58 MET B C 1
ATOM 2529 O O . MET B 1 58 ? 30.766 38.844 -8.734 1 30.44 58 MET B O 1
ATOM 2533 N N . GLN B 1 59 ? 29.672 40.344 -9.797 1 30.16 59 GLN B N 1
ATOM 2534 C CA . GLN B 1 59 ? 29.016 40.688 -8.539 1 30.16 59 GLN B CA 1
ATOM 2535 C C . GLN B 1 59 ? 27.984 39.625 -8.164 1 30.16 59 GLN B C 1
ATOM 2537 O O . GLN B 1 59 ? 27.172 39.844 -7.25 1 30.16 59 GLN B O 1
ATOM 2542 N N . HIS B 1 60 ? 27.609 38.812 -9.172 1 33.34 60 HIS B N 1
ATOM 2543 C CA . HIS B 1 60 ? 26.594 37.875 -8.656 1 33.34 60 HIS B CA 1
ATOM 2544 C C . HIS B 1 60 ? 27.141 37.094 -7.465 1 33.34 60 HIS B C 1
ATOM 2546 O O . HIS B 1 60 ? 28.172 36.438 -7.57 1 33.34 60 HIS B O 1
ATOM 2552 N N . GLY B 1 61 ? 27 37.531 -6.293 1 31.16 61 GLY B N 1
ATOM 2553 C CA . GLY B 1 61 ? 27.391 36.875 -5.047 1 31.16 61 GLY B CA 1
ATOM 2554 C C . GLY B 1 61 ? 27.25 35.375 -5.09 1 31.16 61 GLY B C 1
ATOM 2555 O O . GLY B 1 61 ? 26.578 34.812 -5.965 1 31.16 61 GLY B O 1
ATOM 2556 N N . GLY B 1 62 ? 28.188 34.5 -4.594 1 31.81 62 GLY B N 1
ATOM 2557 C CA . GLY B 1 62 ? 28.5 33.094 -4.285 1 31.81 62 GLY B CA 1
ATOM 2558 C C . GLY B 1 62 ? 27.297 32.344 -3.775 1 31.81 62 GLY B C 1
ATOM 2559 O O . GLY B 1 62 ? 27.438 31.453 -2.928 1 31.81 62 GLY B O 1
ATOM 2560 N N . ARG B 1 63 ? 26.094 32.875 -3.914 1 34.97 63 ARG B N 1
ATOM 2561 C CA . ARG B 1 63 ? 25.141 32 -3.246 1 34.97 63 ARG B CA 1
ATOM 2562 C C . ARG B 1 63 ? 25.172 30.594 -3.846 1 34.97 63 ARG B C 1
ATOM 2564 O O . ARG B 1 63 ? 24.969 30.422 -5.047 1 34.97 63 ARG B O 1
ATOM 2571 N N . ILE B 1 64 ? 26.188 29.734 -3.576 1 35.19 64 ILE B N 1
ATOM 2572 C CA . ILE B 1 64 ? 26.219 28.297 -3.799 1 35.19 64 ILE B CA 1
ATOM 2573 C C . ILE B 1 64 ? 24.828 27.719 -3.623 1 35.19 64 ILE B C 1
ATOM 2575 O O . ILE B 1 64 ? 24.234 27.797 -2.541 1 35.19 64 ILE B O 1
ATOM 2579 N N . ARG B 1 65 ? 24.016 27.891 -4.648 1 33.66 65 ARG B N 1
ATOM 2580 C CA . ARG B 1 65 ? 22.828 27.047 -4.59 1 33.66 65 ARG B CA 1
ATOM 2581 C C . ARG B 1 65 ? 23.172 25.625 -4.156 1 33.66 65 ARG B C 1
ATOM 2583 O O . ARG B 1 65 ? 23.984 24.969 -4.801 1 33.66 65 ARG B O 1
ATOM 2590 N N . SER B 1 66 ? 23.422 25.391 -2.916 1 36 66 SER B N 1
ATOM 2591 C CA . SER B 1 66 ? 23.547 24.047 -2.355 1 36 66 SER B CA 1
ATOM 2592 C C . SER B 1 66 ? 22.656 23.047 -3.102 1 36 66 SER B C 1
ATOM 2594 O O . SER B 1 66 ? 21.578 23.406 -3.553 1 36 66 SER B O 1
ATOM 2596 N N . PHE B 1 67 ? 23.125 22.25 -4.074 1 38.03 67 PHE B N 1
ATOM 2597 C CA . PHE B 1 67 ? 22.438 21.078 -4.605 1 38.03 67 PHE B CA 1
ATOM 2598 C C . PHE B 1 67 ? 21.344 20.609 -3.656 1 38.03 67 PHE B C 1
ATOM 2600 O O . PHE B 1 67 ? 21.562 20.5 -2.447 1 38.03 67 PHE B O 1
ATOM 2607 N N . LYS B 1 68 ? 20.219 20.938 -3.98 1 47.56 68 LYS B N 1
ATOM 2608 C CA . LYS B 1 68 ? 18.984 20.562 -3.283 1 47.56 68 LYS B CA 1
ATOM 2609 C C . LYS B 1 68 ? 19.031 19.094 -2.852 1 47.56 68 LYS B C 1
ATOM 2611 O O . LYS B 1 68 ? 19.094 18.188 -3.693 1 47.56 68 LYS B O 1
ATOM 2616 N N . HIS B 1 69 ? 19.953 18.578 -1.998 1 50.19 69 HIS B N 1
ATOM 2617 C CA . HIS B 1 69 ? 20.109 17.312 -1.313 1 50.19 69 HIS B CA 1
ATOM 2618 C C . HIS B 1 69 ? 18.75 16.688 -0.993 1 50.19 69 HIS B C 1
ATOM 2620 O O . HIS B 1 69 ? 18.078 17.094 -0.042 1 50.19 69 HIS B O 1
ATOM 2626 N N . GLU B 1 70 ? 17.953 16.453 -2.041 1 55.38 70 GLU B N 1
ATOM 2627 C CA . GLU B 1 70 ? 16.734 15.781 -1.619 1 55.38 70 GLU B CA 1
ATOM 2628 C C . GLU B 1 70 ? 17.031 14.445 -0.945 1 55.38 70 GLU B C 1
ATOM 2630 O O . GLU B 1 70 ? 17.641 13.562 -1.551 1 55.38 70 GLU B O 1
ATOM 2635 N N . ARG B 1 71 ? 17.234 14.398 0.469 1 65.25 71 ARG B N 1
ATOM 2636 C CA . ARG B 1 71 ? 17.469 13.227 1.309 1 65.25 71 ARG B CA 1
ATOM 2637 C C . ARG B 1 71 ? 16.156 12.641 1.812 1 65.25 71 ARG B C 1
ATOM 2639 O O . ARG B 1 71 ? 15.164 13.359 1.964 1 65.25 71 ARG B O 1
ATOM 2646 N N . GLY B 1 72 ? 15.719 11.523 1.495 1 83.19 72 GLY B N 1
ATOM 2647 C CA . GLY B 1 72 ? 14.633 10.734 2.059 1 83.19 72 GLY B CA 1
ATOM 2648 C C . GLY B 1 72 ? 14.906 9.242 2.035 1 83.19 72 GLY B C 1
ATOM 2649 O O . GLY B 1 72 ? 15.719 8.766 1.24 1 83.19 72 GLY B O 1
ATOM 2650 N N . ASN B 1 73 ? 14.398 8.578 3.082 1 91.19 73 ASN B N 1
ATOM 2651 C CA . ASN B 1 73 ? 14.422 7.121 3.145 1 91.19 73 ASN B CA 1
ATOM 2652 C C . ASN B 1 73 ? 13.133 6.52 2.598 1 91.19 73 ASN B C 1
ATOM 2654 O O . ASN B 1 73 ? 12.047 6.789 3.113 1 91.19 73 ASN B O 1
ATOM 2658 N N . TRP B 1 74 ? 13.312 5.777 1.575 1 94.5 74 TRP B N 1
ATOM 2659 C CA . TRP B 1 74 ? 12.141 5.242 0.889 1 94.5 74 TRP B CA 1
ATOM 2660 C C . TRP B 1 74 ? 12.117 3.719 0.952 1 94.5 74 TRP B C 1
ATOM 2662 O O . TRP B 1 74 ? 13.141 3.068 0.718 1 94.5 74 TRP B O 1
ATOM 2672 N N . ALA B 1 75 ? 10.945 3.182 1.363 1 96.81 75 ALA B N 1
ATOM 2673 C CA . ALA B 1 75 ? 10.758 1.74 1.209 1 96.81 75 ALA B CA 1
ATOM 2674 C C . ALA B 1 75 ? 10.867 1.326 -0.255 1 96.81 75 ALA B C 1
ATOM 2676 O O . ALA B 1 75 ? 10.289 1.969 -1.136 1 96.81 75 ALA B O 1
ATOM 2677 N N . THR B 1 76 ? 11.609 0.273 -0.503 1 97.88 76 THR B N 1
ATOM 2678 C CA . THR B 1 76 ? 11.93 -0.12 -1.871 1 97.88 76 THR B CA 1
ATOM 2679 C C . THR B 1 76 ? 11.93 -1.64 -2.012 1 97.88 76 THR B C 1
ATOM 2681 O O . THR B 1 76 ? 12.414 -2.35 -1.129 1 97.88 76 THR B O 1
ATOM 2684 N N . TYR B 1 77 ? 11.367 -2.148 -3.105 1 98.44 77 TYR B N 1
ATOM 2685 C CA . TYR B 1 77 ? 11.414 -3.582 -3.377 1 98.44 77 TYR B CA 1
ATOM 2686 C C . TYR B 1 77 ? 11.273 -3.859 -4.867 1 98.44 77 TYR B C 1
ATOM 2688 O O . TYR B 1 77 ? 10.828 -2.998 -5.625 1 98.44 77 TYR B O 1
ATOM 2696 N N . VAL B 1 78 ? 11.68 -5.023 -5.281 1 98.88 78 VAL B N 1
ATOM 2697 C CA . VAL B 1 78 ? 11.688 -5.457 -6.672 1 98.88 78 VAL B CA 1
ATOM 2698 C C . VAL B 1 78 ? 10.711 -6.617 -6.859 1 98.88 78 VAL B C 1
ATOM 2700 O O . VAL B 1 78 ? 10.648 -7.523 -6.023 1 98.88 78 VAL B O 1
ATOM 2703 N N . TYR B 1 79 ? 9.922 -6.574 -7.949 1 98.81 79 TYR B N 1
ATOM 2704 C CA . TYR B 1 79 ? 8.875 -7.578 -8.086 1 98.81 79 TYR B CA 1
ATOM 2705 C C . TYR B 1 79 ? 8.422 -7.699 -9.539 1 98.81 79 TYR B C 1
ATOM 2707 O O . TYR B 1 79 ? 8.812 -6.887 -10.383 1 98.81 79 TYR B O 1
ATOM 2715 N N . PHE B 1 80 ? 7.711 -8.789 -9.867 1 98.75 80 PHE B N 1
ATOM 2716 C CA . PHE B 1 80 ? 6.914 -8.906 -11.078 1 98.75 80 PHE B CA 1
ATOM 2717 C C . PHE B 1 80 ? 5.441 -8.656 -10.781 1 98.75 80 PHE B C 1
ATOM 2719 O O . PHE B 1 80 ? 4.863 -9.297 -9.906 1 98.75 80 PHE B O 1
ATOM 2726 N N . PRO B 1 81 ? 4.832 -7.738 -11.508 1 98.06 81 PRO B N 1
ATOM 2727 C CA . PRO B 1 81 ? 3.389 -7.574 -11.328 1 98.06 81 PRO B CA 1
ATOM 2728 C C . PRO B 1 81 ? 2.578 -8.672 -12.008 1 98.06 81 PRO B C 1
ATOM 2730 O O . PRO B 1 81 ? 2.961 -9.148 -13.078 1 98.06 81 PRO B O 1
ATOM 2733 N N . TYR B 1 82 ? 1.535 -9.125 -11.375 1 97.75 82 TYR B N 1
ATOM 2734 C CA . TYR B 1 82 ? 0.545 -10 -11.992 1 97.75 82 TYR B CA 1
ATOM 2735 C C . TYR B 1 82 ? -0.758 -9.25 -12.25 1 97.75 82 TYR B C 1
ATOM 2737 O O . TYR B 1 82 ? -1.414 -8.797 -11.312 1 97.75 82 TYR B O 1
ATOM 2745 N N . ILE B 1 83 ? -1.084 -9.133 -13.477 1 93.88 83 ILE B N 1
ATOM 2746 C CA . ILE B 1 83 ? -2.342 -8.5 -13.859 1 93.88 83 ILE B CA 1
ATOM 2747 C C . ILE B 1 83 ? -3.432 -9.562 -14 1 93.88 83 ILE B C 1
ATOM 2749 O O . ILE B 1 83 ? -3.418 -10.359 -14.945 1 93.88 83 ILE B O 1
ATOM 2753 N N . PRO B 1 84 ? -4.367 -9.516 -13.148 1 91.31 84 PRO B N 1
ATOM 2754 C CA . PRO B 1 84 ? -5.352 -10.602 -13.117 1 91.31 84 PRO B CA 1
ATOM 2755 C C . PRO B 1 84 ? -6.305 -10.57 -14.312 1 91.31 84 PRO B C 1
ATOM 2757 O O . PRO B 1 84 ? -6.695 -9.492 -14.766 1 91.31 84 PRO B O 1
ATOM 2760 N N . GLU B 1 85 ? -6.594 -11.719 -14.805 1 89.25 85 GLU B N 1
ATOM 2761 C CA . GLU B 1 85 ? -7.668 -11.883 -15.781 1 89.25 85 GLU B CA 1
ATOM 2762 C C . GLU B 1 85 ? -9 -12.18 -15.094 1 89.25 85 GLU B C 1
ATOM 2764 O O . GLU B 1 85 ? -9.031 -12.516 -13.906 1 89.25 85 GLU B O 1
ATOM 2769 N N . GLU B 1 86 ? -10.023 -12.078 -15.805 1 86.12 86 GLU B N 1
ATOM 2770 C CA . GLU B 1 86 ? -11.359 -12.258 -15.25 1 86.12 86 GLU B CA 1
ATOM 2771 C C . GLU B 1 86 ? -11.516 -13.633 -14.617 1 86.12 86 GLU B C 1
ATOM 2773 O O . GLU B 1 86 ? -12.078 -13.766 -13.523 1 86.12 86 GLU B O 1
ATOM 2778 N N . GLY B 1 87 ? -11.055 -14.625 -15.375 1 88.44 87 GLY B N 1
ATOM 2779 C CA . GLY B 1 87 ? -11.148 -15.977 -14.852 1 88.44 87 GLY B CA 1
ATOM 2780 C C . GLY B 1 87 ? -10.453 -16.141 -13.516 1 88.44 87 GLY B C 1
ATOM 2781 O O . GLY B 1 87 ? -10.93 -16.891 -12.656 1 88.44 87 GLY B O 1
ATOM 2782 N N . PHE B 1 88 ? -9.359 -15.492 -13.312 1 93 88 PHE B N 1
ATOM 2783 C CA . PHE B 1 88 ? -8.625 -15.516 -12.055 1 93 88 PHE B CA 1
ATOM 2784 C C . PHE B 1 88 ? -9.461 -14.914 -10.93 1 93 88 PHE B C 1
ATOM 2786 O O . PHE B 1 88 ? -9.555 -15.492 -9.844 1 93 88 PHE B O 1
ATOM 2793 N N . LEU B 1 89 ? -10.039 -13.805 -11.18 1 91.62 89 LEU B N 1
ATOM 2794 C CA . LEU B 1 89 ? -10.836 -13.109 -10.172 1 91.62 89 LEU B CA 1
ATOM 2795 C C . LEU B 1 89 ? -12.078 -13.914 -9.812 1 91.62 89 LEU B C 1
ATOM 2797 O O . LEU B 1 89 ? -12.5 -13.93 -8.656 1 91.62 89 LEU B O 1
ATOM 2801 N N . GLU B 1 90 ? -12.609 -14.562 -10.797 1 90.94 90 GLU B N 1
ATOM 2802 C CA . GLU B 1 90 ? -13.758 -15.422 -10.547 1 90.94 90 GLU B CA 1
ATOM 2803 C C . GLU B 1 90 ? -13.383 -16.578 -9.625 1 90.94 90 GLU B C 1
ATOM 2805 O O . GLU B 1 90 ? -14.125 -16.906 -8.695 1 90.94 90 GLU B O 1
ATOM 2810 N N . LEU B 1 91 ? -12.305 -17.156 -9.953 1 94 91 LEU B N 1
ATOM 2811 C CA . LEU B 1 91 ? -11.82 -18.25 -9.109 1 94 91 LEU B CA 1
ATOM 2812 C C . LEU B 1 91 ? -11.555 -17.766 -7.691 1 94 91 LEU B C 1
ATOM 2814 O O . LEU B 1 91 ? -11.945 -18.422 -6.723 1 94 91 LEU B O 1
ATOM 2818 N N . LEU B 1 92 ? -10.898 -16.656 -7.59 1 95.38 92 LEU B N 1
ATOM 2819 C CA . LEU B 1 92 ? -10.602 -16.078 -6.285 1 95.38 92 LEU B CA 1
ATOM 2820 C C . LEU B 1 92 ? -11.883 -15.805 -5.504 1 95.38 92 LEU B C 1
ATOM 2822 O O . LEU B 1 92 ? -11.945 -16.047 -4.297 1 95.38 92 LEU B O 1
ATOM 2826 N N . ASP B 1 93 ? -12.891 -15.352 -6.168 1 93.38 93 ASP B N 1
ATOM 2827 C CA . ASP B 1 93 ? -14.195 -15.117 -5.547 1 93.38 93 ASP B CA 1
ATOM 2828 C C . ASP B 1 93 ? -14.781 -16.422 -5 1 93.38 93 ASP B C 1
ATOM 2830 O O . ASP B 1 93 ? -15.305 -16.453 -3.885 1 93.38 93 ASP B O 1
ATOM 2834 N N . GLU B 1 94 ? -14.688 -17.391 -5.801 1 93.5 94 GLU B N 1
ATOM 2835 C CA . GLU B 1 94 ? -15.18 -18.703 -5.363 1 93.5 94 GLU B CA 1
ATOM 2836 C C . GLU B 1 94 ? -14.422 -19.188 -4.133 1 93.5 94 GLU B C 1
ATOM 2838 O O . GLU B 1 94 ? -15.031 -19.688 -3.186 1 93.5 94 GLU B O 1
ATOM 2843 N N . MET B 1 95 ? -13.141 -19.031 -4.156 1 95.62 95 MET B N 1
ATOM 2844 C CA . MET B 1 95 ? -12.312 -19.453 -3.029 1 95.62 95 MET B CA 1
ATOM 2845 C C . MET B 1 95 ? -12.68 -18.672 -1.77 1 95.62 95 MET B C 1
ATOM 2847 O O . MET B 1 95 ? -12.75 -19.25 -0.681 1 95.62 95 MET B O 1
ATOM 2851 N N . THR B 1 96 ? -12.891 -17.438 -1.928 1 94.44 96 THR B N 1
ATOM 2852 C CA . THR B 1 96 ? -13.25 -16.578 -0.807 1 94.44 96 THR B CA 1
ATOM 2853 C C . THR B 1 96 ? -14.594 -16.984 -0.216 1 94.44 96 THR B C 1
ATOM 2855 O O . THR B 1 96 ? -14.766 -17 1.004 1 94.44 96 THR B O 1
ATOM 2858 N N . GLU B 1 97 ? -15.5 -17.344 -1.052 1 93.38 97 GLU B N 1
ATOM 2859 C CA . GLU B 1 97 ? -16.812 -17.812 -0.594 1 93.38 97 GLU B CA 1
ATOM 2860 C C . GLU B 1 97 ? -16.672 -19.109 0.195 1 93.38 97 GLU B C 1
ATOM 2862 O O . GLU B 1 97 ? -17.297 -19.281 1.25 1 93.38 97 GLU B O 1
ATOM 2867 N N . VAL B 1 98 ? -15.922 -20 -0.331 1 94.38 98 VAL B N 1
ATOM 2868 C CA . VAL B 1 98 ? -15.711 -21.281 0.34 1 94.38 98 VAL B CA 1
ATOM 2869 C C . VAL B 1 98 ? -15.016 -21.047 1.681 1 94.38 98 VAL B C 1
ATOM 2871 O O . VAL B 1 98 ? -15.406 -21.641 2.695 1 94.38 98 VAL B O 1
ATOM 2874 N N . ALA B 1 99 ? -14.008 -20.234 1.702 1 94.88 99 ALA B N 1
ATOM 2875 C CA . ALA B 1 99 ? -13.312 -19.922 2.947 1 94.88 99 ALA B CA 1
ATOM 2876 C C . ALA B 1 99 ? -14.266 -19.328 3.98 1 94.88 99 ALA B C 1
ATOM 2878 O O . ALA B 1 99 ? -14.195 -19.672 5.168 1 94.88 99 ALA B O 1
ATOM 2879 N N . ALA B 1 100 ? -15.141 -18.453 3.502 1 92.56 100 ALA B N 1
ATOM 2880 C CA . ALA B 1 100 ? -16.109 -17.828 4.391 1 92.56 100 ALA B CA 1
ATOM 2881 C C . ALA B 1 100 ? -17.016 -18.859 5.047 1 92.56 100 ALA B C 1
ATOM 2883 O O . ALA B 1 100 ? -17.406 -18.703 6.207 1 92.56 100 ALA B O 1
ATOM 2884 N N . SER B 1 101 ? -17.375 -19.875 4.277 1 94 101 SER B N 1
ATOM 2885 C CA . SER B 1 101 ? -18.219 -20.938 4.82 1 94 101 SER B CA 1
ATOM 2886 C C . SER B 1 101 ? -17.5 -21.688 5.941 1 94 101 SER B C 1
ATOM 2888 O O . SER B 1 101 ? -18.141 -22.328 6.773 1 94 101 SER B O 1
ATOM 2890 N N . HIS B 1 102 ? -16.203 -21.625 5.965 1 93.44 102 HIS B N 1
ATOM 2891 C CA . HIS B 1 102 ? -15.414 -22.203 7.039 1 93.44 102 HIS B CA 1
ATOM 2892 C C . HIS B 1 102 ? -15 -21.156 8.055 1 93.44 102 HIS B C 1
ATOM 2894 O O . HIS B 1 102 ? -14.062 -21.359 8.828 1 93.44 102 HIS B O 1
ATOM 2900 N N . SER B 1 103 ? -15.555 -19.906 7.992 1 90.69 103 SER B N 1
ATOM 2901 C CA . SER B 1 103 ? -15.422 -18.812 8.961 1 90.69 103 SER B CA 1
ATOM 2902 C C . SER B 1 103 ? -14.117 -18.047 8.758 1 90.69 103 SER B C 1
ATOM 2904 O O . SER B 1 103 ? -13.586 -17.469 9.695 1 90.69 103 SER B O 1
ATOM 2906 N N . PHE B 1 104 ? -13.586 -18.141 7.527 1 92.38 104 PHE B N 1
ATOM 2907 C CA . PHE B 1 104 ? -12.43 -17.312 7.188 1 92.38 104 PHE B CA 1
ATOM 2908 C C . PHE B 1 104 ? -12.82 -16.188 6.25 1 92.38 104 PHE B C 1
ATOM 2910 O O . PHE B 1 104 ? -13.297 -16.422 5.141 1 92.38 104 PHE B O 1
ATOM 2917 N N . SER B 1 105 ? -12.656 -14.992 6.68 1 92.12 105 SER B N 1
ATOM 2918 C CA . SER B 1 105 ? -12.969 -13.828 5.859 1 92.12 105 SER B CA 1
ATOM 2919 C C . SER B 1 105 ? -11.742 -13.336 5.102 1 92.12 105 SER B C 1
ATOM 2921 O O . SER B 1 105 ? -10.977 -12.523 5.617 1 92.12 105 SER B O 1
ATOM 2923 N N . LEU B 1 106 ? -11.633 -13.75 3.908 1 95.19 106 LEU B N 1
ATOM 2924 C CA . LEU B 1 106 ? -10.477 -13.391 3.092 1 95.19 106 LEU B CA 1
ATOM 2925 C C . LEU B 1 106 ? -10.719 -12.07 2.365 1 95.19 106 LEU B C 1
ATOM 2927 O O . LEU B 1 106 ? -11.82 -11.82 1.872 1 95.19 106 LEU B O 1
ATOM 2931 N N . THR B 1 107 ? -9.711 -11.258 2.381 1 96.38 107 THR B N 1
ATOM 2932 C CA . THR B 1 107 ? -9.672 -10.023 1.605 1 96.38 107 THR B CA 1
ATOM 2933 C C . THR B 1 107 ? -8.695 -10.148 0.437 1 96.38 107 THR B C 1
ATOM 2935 O O . THR B 1 107 ? -7.574 -10.633 0.605 1 96.38 107 THR B O 1
ATOM 2938 N N . HIS B 1 108 ? -9.141 -9.719 -0.742 1 96.81 108 HIS B N 1
ATOM 2939 C CA . HIS B 1 108 ? -8.281 -9.789 -1.918 1 96.81 108 HIS B CA 1
ATOM 2940 C C . HIS B 1 108 ? -7.047 -8.914 -1.753 1 96.81 108 HIS B C 1
ATOM 2942 O O . HIS B 1 108 ? -7.137 -7.797 -1.246 1 96.81 108 HIS B O 1
ATOM 2948 N N . THR B 1 109 ? -5.941 -9.453 -2.119 1 96.62 109 THR B N 1
ATOM 2949 C CA . THR B 1 109 ? -4.738 -8.633 -2.191 1 96.62 109 THR B CA 1
ATOM 2950 C C . THR B 1 109 ? -4.91 -7.504 -3.207 1 96.62 109 THR B C 1
ATOM 2952 O O . THR B 1 109 ? -5.445 -7.719 -4.297 1 96.62 109 THR B O 1
ATOM 2955 N N . ASP B 1 110 ? -4.441 -6.301 -2.881 1 90.75 110 ASP B N 1
ATOM 2956 C CA . ASP B 1 110 ? -4.656 -5.125 -3.719 1 90.75 110 ASP B CA 1
ATOM 2957 C C . ASP B 1 110 ? -3.842 -5.211 -5.008 1 90.75 110 ASP B C 1
ATOM 2959 O O . ASP B 1 110 ? -4.348 -4.906 -6.09 1 90.75 110 ASP B O 1
ATOM 2963 N N . GLU B 1 111 ? -2.596 -5.496 -4.824 1 93.88 111 GLU B N 1
ATOM 2964 C CA . GLU B 1 111 ? -1.686 -5.605 -5.961 1 93.88 111 GLU B CA 1
ATOM 2965 C C . GLU B 1 111 ? -1.05 -6.992 -6.027 1 93.88 111 GLU B C 1
ATOM 2967 O O . GLU B 1 111 ? -0.147 -7.301 -5.246 1 93.88 111 GLU B O 1
ATOM 2972 N N . PHE B 1 112 ? -1.497 -7.738 -6.957 1 97.44 112 PHE B N 1
ATOM 2973 C CA . PHE B 1 112 ? -0.934 -9.07 -7.133 1 97.44 112 PHE B CA 1
ATOM 2974 C C . PHE B 1 112 ? 0.473 -8.992 -7.715 1 97.44 112 PHE B C 1
ATOM 2976 O O . PHE B 1 112 ? 0.693 -8.336 -8.734 1 97.44 112 PHE B O 1
ATOM 2983 N N . HIS B 1 113 ? 1.376 -9.617 -7.039 1 98.31 113 HIS B N 1
ATOM 2984 C CA . HIS B 1 113 ? 2.752 -9.531 -7.516 1 98.31 113 HIS B CA 1
ATOM 2985 C C . HIS B 1 113 ? 3.588 -10.695 -6.996 1 98.31 113 HIS B C 1
ATOM 2987 O O . HIS B 1 113 ? 3.18 -11.398 -6.066 1 98.31 113 HIS B O 1
ATOM 2993 N N . LEU B 1 114 ? 4.699 -10.938 -7.645 1 98.75 114 LEU B N 1
ATOM 2994 C CA . LEU B 1 114 ? 5.727 -11.883 -7.223 1 98.75 114 LEU B CA 1
ATOM 2995 C C . LEU B 1 114 ? 6.988 -11.148 -6.781 1 98.75 114 LEU B C 1
ATOM 2997 O O . LEU B 1 114 ? 7.613 -10.445 -7.574 1 98.75 114 LEU B O 1
ATOM 3001 N N . SER B 1 115 ? 7.359 -11.32 -5.531 1 98.44 115 SER B N 1
ATOM 3002 C CA . SER B 1 115 ? 8.492 -10.594 -4.969 1 98.44 115 SER B CA 1
ATOM 3003 C C . SER B 1 115 ? 9.82 -11.234 -5.367 1 98.44 115 SER B C 1
ATOM 3005 O O . SER B 1 115 ? 9.938 -12.461 -5.395 1 98.44 115 SER B O 1
ATOM 3007 N N . LEU B 1 116 ? 10.828 -10.406 -5.625 1 98.75 116 LEU B N 1
ATOM 3008 C CA . LEU B 1 116 ? 12.188 -10.859 -5.91 1 98.75 116 LEU B CA 1
ATOM 3009 C C . LEU B 1 116 ? 13.18 -10.25 -4.926 1 98.75 116 LEU B C 1
ATOM 3011 O O . LEU B 1 116 ? 14.391 -10.477 -5.039 1 98.75 116 LEU B O 1
ATOM 3015 N N . SER B 1 117 ? 12.695 -9.445 -3.982 1 98.69 117 SER B N 1
ATOM 3016 C CA . SER B 1 117 ? 13.508 -8.867 -2.92 1 98.69 117 SER B CA 1
ATOM 3017 C C . SER B 1 117 ? 12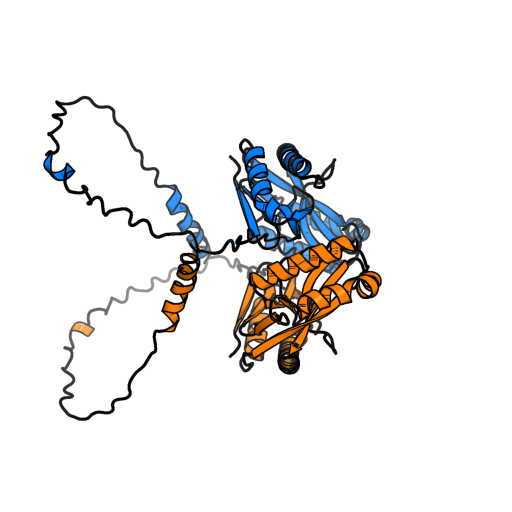.695 -8.664 -1.647 1 98.69 117 SER B C 1
ATOM 3019 O O . SER B 1 117 ? 11.461 -8.672 -1.687 1 98.69 117 SER B O 1
ATOM 3021 N N . LYS B 1 118 ? 13.375 -8.555 -0.602 1 97.31 118 LYS B N 1
ATOM 3022 C CA . LYS B 1 118 ? 12.742 -7.961 0.574 1 97.31 118 LYS B CA 1
ATOM 3023 C C . LYS B 1 118 ? 12.453 -6.48 0.354 1 97.31 118 LYS B C 1
ATOM 3025 O O . LYS B 1 118 ? 12.93 -5.883 -0.613 1 97.31 118 LYS B O 1
ATOM 3030 N N . THR B 1 119 ? 11.547 -5.957 1.192 1 96.5 119 THR B N 1
ATOM 3031 C CA . THR B 1 119 ? 11.438 -4.504 1.247 1 96.5 119 THR B CA 1
ATOM 3032 C C . THR B 1 119 ? 12.633 -3.898 1.979 1 96.5 119 THR B C 1
ATOM 3034 O O . THR B 1 119 ? 12.945 -4.293 3.105 1 96.5 119 THR B O 1
ATOM 3037 N N . VAL B 1 120 ? 13.352 -2.986 1.37 1 96.81 120 VAL B N 1
ATOM 3038 C CA . VAL B 1 120 ? 14.523 -2.332 1.951 1 96.81 120 VAL B CA 1
ATOM 3039 C C . VAL B 1 120 ? 14.312 -0.82 1.966 1 96.81 120 VAL B C 1
ATOM 3041 O O . VAL B 1 120 ? 13.359 -0.312 1.364 1 96.81 120 VAL B O 1
ATOM 3044 N N . VAL B 1 121 ? 15.148 -0.147 2.719 1 95.06 121 VAL B N 1
ATOM 3045 C CA . VAL B 1 121 ? 15.047 1.307 2.791 1 95.06 121 VAL B CA 1
ATOM 3046 C C . VAL B 1 121 ? 16.203 1.942 2.008 1 95.06 121 VAL B C 1
ATOM 3048 O O . VAL B 1 121 ? 17.375 1.653 2.268 1 95.06 121 VAL B O 1
ATOM 3051 N N . LEU B 1 122 ? 15.844 2.723 1.04 1 94.75 122 LEU B N 1
ATOM 3052 C CA . LEU B 1 122 ? 16.812 3.383 0.178 1 94.75 122 LEU B CA 1
ATOM 3053 C C . LEU B 1 122 ? 16.766 4.895 0.357 1 94.75 122 LEU B C 1
ATOM 3055 O O . LEU B 1 122 ? 15.688 5.488 0.343 1 94.75 122 LEU B O 1
ATOM 3059 N N . ARG B 1 123 ? 17.969 5.473 0.556 1 91.38 123 ARG B N 1
ATOM 3060 C CA . ARG B 1 123 ? 18.016 6.934 0.535 1 91.38 123 ARG B CA 1
ATOM 3061 C C . ARG B 1 123 ? 17.703 7.473 -0.855 1 91.38 123 ARG B C 1
ATOM 3063 O O . ARG B 1 123 ? 18.062 6.859 -1.863 1 91.38 123 ARG B O 1
ATOM 3070 N N . HIS B 1 124 ? 17.156 8.578 -0.866 1 88.81 124 HIS B N 1
ATOM 3071 C CA . HIS B 1 124 ? 16.641 9.141 -2.109 1 88.81 124 HIS B CA 1
ATOM 3072 C C . HIS B 1 124 ? 17.75 9.273 -3.152 1 88.81 124 HIS B C 1
ATOM 3074 O O . HIS B 1 124 ? 17.547 8.938 -4.32 1 88.81 124 HIS B O 1
ATOM 3080 N N . HIS B 1 125 ? 18.891 9.797 -2.789 1 89.06 125 HIS B N 1
ATOM 3081 C CA . HIS B 1 125 ? 19.953 10.062 -3.754 1 89.06 125 HIS B CA 1
ATOM 3082 C C . HIS B 1 125 ? 20.516 8.766 -4.312 1 89.06 125 HIS B C 1
ATOM 3084 O O . HIS B 1 125 ? 21.219 8.773 -5.324 1 89.06 125 HIS B O 1
ATOM 3090 N N . TRP B 1 126 ? 20.219 7.613 -3.672 1 94.19 126 TRP B N 1
ATOM 3091 C CA . TRP B 1 126 ? 20.719 6.324 -4.137 1 94.19 126 TRP B CA 1
ATOM 3092 C C . TRP B 1 126 ? 19.719 5.664 -5.082 1 94.19 126 TRP B C 1
ATOM 3094 O O . TRP B 1 126 ? 20.031 4.641 -5.703 1 94.19 126 TRP B O 1
ATOM 3104 N N . ILE B 1 127 ? 18.531 6.223 -5.227 1 94.88 127 ILE B N 1
ATOM 3105 C CA . ILE B 1 127 ? 17.484 5.539 -5.977 1 94.88 127 ILE B CA 1
ATOM 3106 C C . ILE B 1 127 ? 17.906 5.395 -7.438 1 94.88 127 ILE B C 1
ATOM 3108 O O . ILE B 1 127 ? 17.875 4.293 -7.988 1 94.88 127 ILE B O 1
ATOM 3112 N N . GLN B 1 128 ? 18.328 6.492 -8.008 1 96 128 GLN B N 1
ATOM 3113 C CA . GLN B 1 128 ? 18.656 6.438 -9.422 1 96 128 GLN B CA 1
ATOM 3114 C C . GLN B 1 128 ? 19.875 5.562 -9.672 1 96 128 GLN B C 1
ATOM 3116 O O . GLN B 1 128 ? 19.859 4.684 -10.539 1 96 128 GLN B O 1
ATOM 3121 N N . PRO B 1 129 ? 20.969 5.723 -8.898 1 97.62 129 PRO B N 1
ATOM 3122 C CA . PRO B 1 129 ? 22.094 4.793 -9.047 1 97.62 129 PRO B CA 1
ATOM 3123 C C . PRO B 1 129 ? 21.672 3.336 -8.844 1 97.62 129 PRO B C 1
ATOM 3125 O O . PRO B 1 129 ? 22.156 2.451 -9.562 1 97.62 129 PRO B O 1
ATOM 3128 N N . PHE B 1 130 ? 20.859 3.094 -7.891 1 98.5 130 PHE B N 1
ATOM 3129 C CA . PHE B 1 130 ? 20.359 1.754 -7.598 1 98.5 130 PHE B CA 1
ATOM 3130 C C . PHE B 1 130 ? 19.625 1.177 -8.797 1 98.5 130 PHE B C 1
ATOM 3132 O O . PHE B 1 130 ? 19.859 0.029 -9.18 1 98.5 130 PHE B O 1
ATOM 3139 N N . ILE B 1 131 ? 18.719 1.942 -9.367 1 98.56 131 ILE B N 1
ATOM 3140 C CA . ILE B 1 131 ? 17.938 1.507 -10.523 1 98.56 131 ILE B CA 1
ATOM 3141 C C . ILE B 1 131 ? 18.891 1.215 -11.695 1 98.56 131 ILE B C 1
ATOM 3143 O O . ILE B 1 131 ? 18.703 0.23 -12.414 1 98.56 131 ILE B O 1
ATOM 3147 N N . GLN B 1 132 ? 19.844 2.08 -11.859 1 98.44 132 GLN B N 1
ATOM 3148 C CA . GLN B 1 132 ? 20.812 1.868 -12.938 1 98.44 132 GLN B CA 1
ATOM 3149 C C . GLN B 1 132 ? 21.594 0.575 -12.727 1 98.44 132 GLN B C 1
ATOM 3151 O O . GLN B 1 132 ? 21.844 -0.165 -13.68 1 98.44 132 GLN B O 1
ATOM 3156 N N . SER B 1 133 ? 21.969 0.354 -11.516 1 98.62 133 SER B N 1
ATOM 3157 C CA . SER B 1 133 ? 22.672 -0.885 -11.188 1 98.62 133 SER B CA 1
ATOM 3158 C C . SER B 1 133 ? 21.797 -2.104 -11.469 1 98.62 133 SER B C 1
ATOM 3160 O O . SER B 1 133 ? 22.281 -3.102 -12.016 1 98.62 133 SER B O 1
ATOM 3162 N N . LEU B 1 134 ? 20.547 -2.074 -11.117 1 98.56 134 LEU B N 1
ATOM 3163 C CA . LEU B 1 134 ? 19.609 -3.152 -11.414 1 98.56 134 LEU B CA 1
ATOM 3164 C C . LEU B 1 134 ? 19.531 -3.406 -12.914 1 98.56 134 LEU B C 1
ATOM 3166 O O . LEU B 1 134 ? 19.609 -4.555 -13.359 1 98.56 134 LEU B O 1
ATOM 3170 N N . ARG B 1 135 ? 19.391 -2.316 -13.625 1 98.06 135 ARG B N 1
ATOM 3171 C CA . ARG B 1 135 ? 19.281 -2.432 -15.078 1 98.06 135 ARG B CA 1
ATOM 3172 C C . ARG B 1 135 ? 20.531 -3.098 -15.664 1 98.06 135 ARG B C 1
ATOM 3174 O O . ARG B 1 135 ? 20.422 -3.986 -16.516 1 98.06 135 ARG B O 1
ATOM 3181 N N . THR B 1 136 ? 21.656 -2.637 -15.242 1 97.88 136 THR B N 1
ATOM 3182 C CA . THR B 1 136 ? 22.922 -3.201 -15.711 1 97.88 136 THR B CA 1
ATOM 3183 C C . THR B 1 136 ? 23.016 -4.684 -15.352 1 97.88 136 THR B C 1
ATOM 3185 O O . THR B 1 136 ? 23.406 -5.504 -16.188 1 97.88 136 THR B O 1
ATOM 3188 N N . GLY B 1 137 ? 22.672 -5.035 -14.164 1 97.75 137 GLY B N 1
ATOM 3189 C CA . GLY B 1 137 ? 22.734 -6.414 -13.711 1 97.75 137 GLY B CA 1
ATOM 3190 C C . GLY B 1 137 ? 21.766 -7.336 -14.422 1 97.75 137 GLY B C 1
ATOM 3191 O O . GLY B 1 137 ? 22.016 -8.539 -14.523 1 97.75 137 GLY B O 1
ATOM 3192 N N . LEU B 1 138 ? 20.719 -6.742 -14.945 1 97.94 138 LEU B N 1
ATOM 3193 C CA . LEU B 1 138 ? 19.672 -7.555 -15.555 1 97.94 138 LEU B CA 1
ATOM 3194 C C . LEU B 1 138 ? 19.719 -7.438 -17.078 1 97.94 138 LEU B C 1
ATOM 3196 O O . LEU B 1 138 ? 18.812 -7.926 -17.766 1 97.94 138 LEU B O 1
ATOM 3200 N N . THR B 1 139 ? 20.672 -6.84 -17.578 1 96.06 139 THR B N 1
ATOM 3201 C CA . THR B 1 139 ? 20.781 -6.527 -19 1 96.06 139 THR B CA 1
ATOM 3202 C C . THR B 1 139 ? 20.719 -7.801 -19.844 1 96.06 139 THR B C 1
ATOM 3204 O O . THR B 1 139 ? 20.156 -7.797 -20.938 1 96.06 139 THR B O 1
ATOM 3207 N N . HIS B 1 140 ? 21.188 -8.922 -19.344 1 95.69 140 HIS B N 1
ATOM 3208 C CA . HIS B 1 140 ? 21.25 -10.148 -20.141 1 95.69 140 HIS B CA 1
ATOM 3209 C C . HIS B 1 140 ? 20.172 -11.141 -19.703 1 95.69 140 HIS B C 1
ATOM 3211 O O . HIS B 1 140 ? 20.125 -12.266 -20.188 1 95.69 140 HIS B O 1
ATOM 3217 N N . SER B 1 141 ? 19.391 -10.727 -18.797 1 97.25 141 SER B N 1
ATOM 3218 C CA . SER B 1 141 ? 18.344 -11.625 -18.312 1 97.25 141 SER B CA 1
ATOM 3219 C C . SER B 1 141 ? 17.219 -11.766 -19.328 1 97.25 141 SER B C 1
ATOM 3221 O O . SER B 1 141 ? 16.688 -10.758 -19.828 1 97.25 141 SER B O 1
ATOM 3223 N N . ARG B 1 142 ? 16.844 -12.969 -19.625 1 96.62 142 ARG B N 1
ATOM 3224 C CA . ARG B 1 142 ? 15.828 -13.258 -20.625 1 96.62 142 ARG B CA 1
ATOM 3225 C C . ARG B 1 142 ? 14.438 -13.336 -20 1 96.62 142 ARG B C 1
ATOM 3227 O O . ARG B 1 142 ? 14.297 -13.695 -18.828 1 96.62 142 ARG B O 1
ATOM 3234 N N . ARG B 1 143 ? 13.5 -13 -20.859 1 97.69 143 ARG B N 1
ATOM 3235 C CA . ARG B 1 143 ? 12.109 -13.141 -20.438 1 97.69 143 ARG B CA 1
ATOM 3236 C C . ARG B 1 143 ? 11.711 -14.609 -20.375 1 97.69 143 ARG B C 1
ATOM 3238 O O . ARG B 1 143 ? 12.312 -15.461 -21.031 1 97.69 143 ARG B O 1
ATOM 3245 N N . PHE B 1 144 ? 10.75 -14.969 -19.641 1 98.25 144 PHE B N 1
ATOM 3246 C CA . PHE B 1 144 ? 10.258 -16.328 -19.453 1 98.25 144 PHE B CA 1
ATOM 3247 C C . PHE B 1 144 ? 8.867 -16.328 -18.828 1 98.25 144 PHE B C 1
ATOM 3249 O O . PHE B 1 144 ? 8.305 -15.258 -18.562 1 98.25 144 PHE B O 1
ATOM 3256 N N . ILE B 1 145 ? 8.258 -17.438 -18.734 1 97.88 145 ILE B N 1
ATOM 3257 C CA . ILE B 1 145 ? 6.934 -17.594 -18.156 1 97.88 145 ILE B CA 1
ATOM 3258 C C . ILE B 1 145 ? 7.02 -18.422 -16.891 1 97.88 145 ILE B C 1
ATOM 3260 O O . ILE B 1 145 ? 7.73 -19.438 -16.844 1 97.88 145 ILE B O 1
ATOM 3264 N N . CYS B 1 146 ? 6.379 -17.953 -15.875 1 97.69 146 CYS B N 1
ATOM 3265 C CA . CYS B 1 146 ? 6.211 -18.734 -14.648 1 97.69 146 CYS B CA 1
ATOM 3266 C C . CYS B 1 146 ? 4.789 -19.266 -14.531 1 97.69 146 CYS B C 1
ATOM 3268 O O . CYS B 1 146 ? 3.834 -18.578 -14.906 1 97.69 146 CYS B O 1
ATOM 3270 N N . LEU B 1 147 ? 4.699 -20.406 -14.047 1 97.75 147 LEU B N 1
ATOM 3271 C CA . LEU B 1 147 ? 3.393 -21 -13.766 1 97.75 147 LEU B CA 1
ATOM 3272 C C . LEU B 1 147 ? 3.24 -21.297 -12.281 1 97.75 147 LEU B C 1
ATOM 3274 O O . LEU B 1 147 ? 4.219 -21.641 -11.602 1 97.75 147 LEU B O 1
ATOM 3278 N N . ALA B 1 148 ? 2.039 -21.109 -11.734 1 97.62 148 ALA B N 1
ATOM 3279 C CA . ALA B 1 148 ? 1.696 -21.406 -10.352 1 97.62 148 ALA B CA 1
ATOM 3280 C C . ALA B 1 148 ? 0.346 -22.109 -10.258 1 97.62 148 ALA B C 1
ATOM 3282 O O . ALA B 1 148 ? -0.621 -21.703 -10.906 1 97.62 148 ALA B O 1
ATOM 3283 N N . GLU B 1 149 ? 0.281 -23.188 -9.453 1 94.81 149 GLU B N 1
ATOM 3284 C CA . GLU B 1 149 ? -0.984 -23.906 -9.398 1 94.81 149 GLU B CA 1
ATOM 3285 C C . GLU B 1 149 ? -1.232 -24.484 -8.008 1 94.81 149 GLU B C 1
ATOM 3287 O O . GLU B 1 149 ? -2.312 -25.016 -7.73 1 94.81 149 GLU B O 1
ATOM 3292 N N . LYS B 1 150 ? -0.255 -24.422 -7.152 1 96.81 150 LYS B N 1
ATOM 3293 C CA . LYS B 1 150 ? -0.399 -24.984 -5.812 1 96.81 150 LYS B CA 1
ATOM 3294 C C . LYS B 1 150 ? -0.668 -23.891 -4.785 1 96.81 150 LYS B C 1
ATOM 3296 O O . LYS B 1 150 ? 0.057 -22.891 -4.727 1 96.81 150 LYS B O 1
ATOM 3301 N N . LEU B 1 151 ? -1.738 -24.078 -3.992 1 97.75 151 LEU B N 1
ATOM 3302 C CA . LEU B 1 151 ? -2.07 -23.125 -2.947 1 97.75 151 LEU B CA 1
ATOM 3303 C C . LEU B 1 151 ? -1.257 -23.391 -1.685 1 97.75 151 LEU B C 1
ATOM 3305 O O . LEU B 1 151 ? -1.036 -24.547 -1.314 1 97.75 151 LEU B O 1
ATOM 3309 N N . LYS B 1 152 ? -0.793 -22.328 -1.097 1 97.12 152 LYS B N 1
ATOM 3310 C CA . LYS B 1 152 ? -0.087 -22.359 0.181 1 97.12 152 LYS B CA 1
ATOM 3311 C C . LYS B 1 152 ? -0.568 -21.234 1.097 1 97.12 152 LYS B C 1
ATOM 3313 O O . LYS B 1 152 ? -1.145 -20.25 0.631 1 97.12 152 LYS B O 1
ATOM 3318 N N . VAL B 1 153 ? -0.43 -21.453 2.338 1 96.56 153 VAL B N 1
ATOM 3319 C CA . VAL B 1 153 ? -0.765 -20.438 3.33 1 96.56 153 VAL B CA 1
ATOM 3320 C C . VAL B 1 153 ? 0.508 -19.938 4.02 1 96.56 153 VAL B C 1
ATOM 3322 O O . VAL B 1 153 ? 1.397 -20.734 4.328 1 96.56 153 VAL B O 1
ATOM 3325 N N . TYR B 1 154 ? 0.622 -18.656 4.141 1 95.06 154 TYR B N 1
ATOM 3326 C CA . TYR B 1 154 ? 1.759 -18.016 4.789 1 95.06 154 TYR B CA 1
ATOM 3327 C C . TYR B 1 154 ? 1.299 -17.109 5.926 1 95.06 154 TYR B C 1
ATOM 3329 O O . TYR B 1 154 ? 0.117 -16.766 6.012 1 95.06 154 TYR B O 1
ATOM 3337 N N . SER B 1 155 ? 2.193 -16.812 6.848 1 94.31 155 SER B N 1
ATOM 3338 C CA . SER B 1 155 ? 1.979 -15.797 7.879 1 94.31 155 SER B CA 1
ATOM 3339 C C . SER B 1 155 ? 3.055 -14.719 7.828 1 94.31 155 SER B C 1
ATOM 3341 O O . SER B 1 155 ? 4.176 -14.969 7.391 1 94.31 155 SER B O 1
ATOM 3343 N N . ASN B 1 156 ? 2.635 -13.508 8.148 1 89.69 156 ASN B N 1
ATOM 3344 C CA . ASN B 1 156 ? 3.68 -12.5 8.281 1 89.69 156 ASN B CA 1
ATOM 3345 C C . ASN B 1 156 ? 4.547 -12.75 9.508 1 89.69 156 ASN B C 1
ATOM 3347 O O . ASN B 1 156 ? 4.215 -13.594 10.352 1 89.69 156 ASN B O 1
ATOM 3351 N N . ASP B 1 157 ? 5.629 -12.062 9.547 1 84.06 157 ASP B N 1
ATOM 3352 C CA . ASP B 1 157 ? 6.621 -12.305 10.594 1 84.06 157 ASP B CA 1
ATOM 3353 C C . ASP B 1 157 ? 6.012 -12.125 11.977 1 84.06 157 ASP B C 1
ATOM 3355 O O . ASP B 1 157 ? 6.305 -12.898 12.898 1 84.06 157 ASP B O 1
ATOM 3359 N N . GLU B 1 158 ? 5.109 -11.156 12.156 1 84.62 158 GLU B N 1
ATOM 3360 C CA . GLU B 1 158 ? 4.5 -10.836 13.445 1 84.62 158 GLU B CA 1
ATOM 3361 C C . GLU B 1 158 ? 3.318 -11.75 13.742 1 84.62 158 GLU B C 1
ATOM 3363 O O . GLU B 1 158 ? 2.756 -11.711 14.844 1 84.62 158 GLU B O 1
ATOM 3368 N N . LYS B 1 159 ? 2.932 -12.578 12.828 1 88.56 159 LYS B N 1
ATOM 3369 C CA . LYS B 1 159 ? 1.851 -13.555 12.953 1 88.56 159 LYS B CA 1
ATOM 3370 C C . LYS B 1 159 ? 0.518 -12.859 13.234 1 88.56 159 LYS B C 1
ATOM 3372 O O . LYS B 1 159 ? -0.243 -13.289 14.102 1 88.56 159 LYS B O 1
ATOM 3377 N N . THR B 1 160 ? 0.3 -11.758 12.609 1 89 160 THR B N 1
ATOM 3378 C CA . THR B 1 160 ? -0.956 -11.031 12.766 1 89 160 THR B CA 1
ATOM 3379 C C . THR B 1 160 ? -1.812 -11.156 11.508 1 89 160 THR B C 1
ATOM 3381 O O . THR B 1 160 ? -3 -10.82 11.531 1 89 160 THR B O 1
ATOM 3384 N N . ARG B 1 161 ? -1.167 -11.703 10.43 1 92.44 161 ARG B N 1
ATOM 3385 C CA . ARG B 1 161 ? -1.877 -11.859 9.164 1 92.44 161 ARG B CA 1
ATOM 3386 C C . ARG B 1 161 ? -1.55 -13.195 8.508 1 92.44 161 ARG B C 1
ATOM 3388 O O . ARG B 1 161 ? -0.408 -13.656 8.57 1 92.44 161 ARG B O 1
ATOM 3395 N N . MET B 1 162 ? -2.533 -13.75 7.992 1 95 162 MET B N 1
ATOM 3396 C CA . MET B 1 162 ? -2.381 -14.945 7.164 1 95 162 MET B CA 1
ATOM 3397 C C . MET B 1 162 ? -2.613 -14.617 5.691 1 95 162 MET B C 1
ATOM 3399 O O . MET B 1 162 ? -3.514 -13.844 5.359 1 95 162 MET B O 1
ATOM 3403 N N . PHE B 1 163 ? -1.834 -15.258 4.809 1 96.88 163 PHE B N 1
ATOM 3404 C CA . PHE B 1 163 ? -1.942 -15.039 3.369 1 96.88 163 PHE B CA 1
ATOM 3405 C C . PHE B 1 163 ? -2.232 -16.344 2.645 1 96.88 163 PHE B C 1
ATOM 3407 O O . PHE B 1 163 ? -1.6 -17.375 2.92 1 96.88 163 PHE B O 1
ATOM 3414 N N . LEU B 1 164 ? -3.217 -16.297 1.867 1 97.62 164 LEU B N 1
ATOM 3415 C CA . LEU B 1 164 ? -3.418 -17.328 0.866 1 97.62 164 LEU B CA 1
ATOM 3416 C C . LEU B 1 164 ? -2.668 -17 -0.42 1 97.62 164 LEU B C 1
ATOM 3418 O O . LEU B 1 164 ? -2.807 -15.906 -0.961 1 97.62 164 LEU B O 1
ATOM 3422 N N . ALA B 1 165 ? -1.857 -17.938 -0.863 1 98.38 165 ALA B N 1
ATOM 3423 C CA . ALA B 1 165 ? -1.007 -17.656 -2.016 1 98.38 165 ALA B CA 1
ATOM 3424 C C . ALA B 1 165 ? -0.925 -18.859 -2.951 1 98.38 165 ALA B C 1
ATOM 3426 O O . ALA B 1 165 ? -1.307 -19.969 -2.576 1 98.38 165 ALA B O 1
ATOM 3427 N N . MET B 1 166 ? -0.546 -18.562 -4.164 1 98.19 166 MET B N 1
ATOM 3428 C CA . MET B 1 166 ? -0.194 -19.609 -5.105 1 98.19 166 MET B CA 1
ATOM 3429 C C . MET B 1 166 ? 1.315 -19.672 -5.312 1 98.19 166 MET B C 1
ATOM 3431 O O . MET B 1 166 ? 1.944 -18.672 -5.652 1 98.19 166 MET B O 1
ATOM 3435 N N . GLU B 1 167 ? 1.829 -20.844 -5.07 1 98.19 167 GLU B N 1
ATOM 3436 C CA . GLU B 1 167 ? 3.27 -21.047 -5.188 1 98.19 167 GLU B CA 1
ATOM 3437 C C . GLU B 1 167 ? 3.668 -21.344 -6.629 1 98.19 167 GLU B C 1
ATOM 3439 O O . GLU B 1 167 ? 2.992 -22.125 -7.316 1 98.19 167 GLU B O 1
ATOM 3444 N N . VAL B 1 168 ? 4.758 -20.797 -7.082 1 98.06 168 VAL B N 1
ATOM 3445 C CA . VAL B 1 168 ? 5.277 -21.031 -8.422 1 98.06 168 VAL B CA 1
ATOM 3446 C C . VAL B 1 168 ? 5.754 -22.484 -8.547 1 98.06 168 VAL B C 1
ATOM 3448 O O . VAL B 1 168 ? 6.496 -22.969 -7.688 1 98.06 168 VAL B O 1
ATOM 3451 N N . SER B 1 169 ? 5.309 -23.141 -9.586 1 96.75 169 SER B N 1
ATOM 3452 C CA . SER B 1 169 ? 5.691 -24.531 -9.836 1 96.75 169 SER B CA 1
ATOM 3453 C C . SER B 1 169 ? 6.672 -24.641 -11 1 96.75 169 SER B C 1
ATOM 3455 O O . SER B 1 169 ? 7.453 -25.578 -11.078 1 96.75 169 SER B O 1
ATOM 3457 N N . THR B 1 170 ? 6.617 -23.75 -11.898 1 97.5 170 THR B N 1
ATOM 3458 C CA . THR B 1 170 ? 7.508 -23.703 -13.055 1 97.5 170 THR B CA 1
ATOM 3459 C C . THR B 1 170 ? 8.164 -22.328 -13.18 1 97.5 170 THR B C 1
ATOM 3461 O O . THR B 1 170 ? 7.496 -21.297 -13.031 1 97.5 170 THR B O 1
ATOM 3464 N N . GLY B 1 171 ? 9.492 -22.297 -13.438 1 97.62 171 GLY B N 1
ATOM 3465 C CA . GLY B 1 171 ? 10.211 -21.047 -13.617 1 97.62 171 GLY B CA 1
ATOM 3466 C C . GLY B 1 171 ? 11.086 -20.688 -12.422 1 97.62 171 GLY B C 1
ATOM 3467 O O . GLY B 1 171 ? 11.648 -19.594 -12.367 1 97.62 171 GLY B O 1
ATOM 3468 N N . GLN B 1 172 ? 11.258 -21.594 -11.492 1 97.38 172 GLN B N 1
ATOM 3469 C CA . GLN B 1 172 ? 11.992 -21.359 -10.258 1 97.38 172 GLN B CA 1
ATOM 3470 C C . GLN B 1 172 ? 13.461 -21.047 -10.547 1 97.38 172 GLN B C 1
ATOM 3472 O O . GLN B 1 172 ? 14.047 -20.172 -9.914 1 97.38 172 GLN B O 1
ATOM 3477 N N . ALA B 1 173 ? 14.008 -21.828 -11.43 1 97.31 173 ALA B N 1
ATOM 3478 C CA . ALA B 1 173 ? 15.422 -21.641 -11.75 1 97.31 173 ALA B CA 1
ATOM 3479 C C . ALA B 1 173 ? 15.68 -20.25 -12.312 1 97.31 173 ALA B C 1
ATOM 3481 O O . ALA B 1 173 ? 16.656 -19.594 -11.945 1 97.31 173 ALA B O 1
ATOM 3482 N N . GLN B 1 174 ? 14.812 -19.875 -13.25 1 97.88 174 GLN B N 1
ATOM 3483 C CA . GLN B 1 174 ? 14.938 -18.547 -13.836 1 97.88 174 GLN B CA 1
ATOM 3484 C C . GLN B 1 174 ? 14.758 -17.469 -12.781 1 97.88 174 GLN B C 1
ATOM 3486 O O . GLN B 1 174 ? 15.484 -16.469 -12.789 1 97.88 174 GLN B O 1
ATOM 3491 N N . LEU B 1 175 ? 13.844 -17.641 -11.891 1 98.56 175 LEU B N 1
ATOM 3492 C CA . LEU B 1 175 ? 13.617 -16.688 -10.82 1 98.56 175 LEU B CA 1
ATOM 3493 C C . LEU B 1 175 ? 14.828 -16.578 -9.906 1 98.56 175 LEU B C 1
ATOM 3495 O O . LEU B 1 175 ? 15.211 -15.492 -9.484 1 98.56 175 LEU B O 1
ATOM 3499 N N . LEU B 1 176 ? 15.43 -17.719 -9.602 1 98.25 176 LEU B N 1
ATOM 3500 C CA . LEU B 1 176 ? 16.609 -17.719 -8.742 1 98.25 176 LEU B CA 1
ATOM 3501 C C . LEU B 1 176 ? 17.75 -16.953 -9.391 1 98.25 176 LEU B C 1
ATOM 3503 O O . LEU B 1 176 ? 18.5 -16.25 -8.711 1 98.25 176 LEU B O 1
ATOM 3507 N N . GLU B 1 177 ? 17.844 -17.109 -10.648 1 97.81 177 GLU B N 1
ATOM 3508 C CA . GLU B 1 177 ? 18.875 -16.344 -11.367 1 97.81 177 GLU B CA 1
ATOM 3509 C C . GLU B 1 177 ? 18.625 -14.844 -11.258 1 97.81 177 GLU B C 1
ATOM 3511 O O . GLU B 1 177 ? 19.562 -14.062 -11.078 1 97.81 177 GLU B O 1
ATOM 3516 N N . LEU B 1 178 ? 17.422 -14.445 -11.43 1 98.44 178 LEU B N 1
ATOM 3517 C CA . LEU B 1 178 ? 17.078 -13.031 -11.289 1 98.44 178 LEU B CA 1
ATOM 3518 C C . LEU B 1 178 ? 17.375 -12.539 -9.883 1 98.44 178 LEU B C 1
ATOM 3520 O O . LEU B 1 178 ? 17.891 -11.43 -9.695 1 98.44 178 LEU B O 1
ATOM 3524 N N . VAL B 1 179 ? 17.016 -13.352 -8.898 1 98.62 179 VAL B N 1
ATOM 3525 C CA . VAL B 1 179 ? 17.25 -12.984 -7.504 1 98.62 179 VAL B CA 1
ATOM 3526 C C . VAL B 1 179 ? 18.75 -12.766 -7.281 1 98.62 179 VAL B C 1
ATOM 3528 O O . VAL B 1 179 ? 19.141 -11.844 -6.574 1 98.62 179 VAL B O 1
ATOM 3531 N N . LYS B 1 180 ? 19.547 -13.617 -7.824 1 98.25 180 LYS B N 1
ATOM 3532 C CA . LYS B 1 180 ? 20.984 -13.461 -7.691 1 98.25 180 LYS B CA 1
ATOM 3533 C C . LYS B 1 180 ? 21.438 -12.102 -8.227 1 98.25 180 LYS B C 1
ATOM 3535 O O . LYS B 1 180 ? 22.25 -11.422 -7.594 1 98.25 180 LYS B O 1
ATOM 3540 N N . ALA B 1 181 ? 20.922 -11.758 -9.359 1 98.19 181 ALA B N 1
ATOM 3541 C CA . ALA B 1 181 ? 21.25 -10.461 -9.945 1 98.19 181 ALA B CA 1
ATOM 3542 C C . ALA B 1 181 ? 20.766 -9.32 -9.062 1 98.19 181 ALA B C 1
ATOM 3544 O O . ALA B 1 181 ? 21.5 -8.352 -8.828 1 98.19 181 ALA B O 1
ATOM 3545 N N . VAL B 1 182 ? 19.578 -9.383 -8.609 1 98.75 182 VAL B N 1
ATOM 3546 C CA . VAL B 1 182 ? 19.016 -8.359 -7.73 1 98.75 182 VAL B CA 1
ATOM 3547 C C . VAL B 1 182 ? 19.812 -8.281 -6.438 1 98.75 182 VAL B C 1
ATOM 3549 O O . VAL B 1 182 ? 20.141 -7.184 -5.973 1 98.75 182 VAL B O 1
ATOM 3552 N N . ASP B 1 183 ? 20.188 -9.469 -5.922 1 98.75 183 ASP B N 1
ATOM 3553 C CA . ASP B 1 183 ? 20.953 -9.523 -4.684 1 98.75 183 ASP B CA 1
ATOM 3554 C C . ASP B 1 183 ? 22.328 -8.867 -4.863 1 98.75 183 ASP B C 1
ATOM 3556 O O . ASP B 1 183 ? 22.844 -8.234 -3.938 1 98.75 183 ASP B O 1
ATOM 3560 N N . SER B 1 184 ? 22.891 -9.102 -5.941 1 98.62 184 SER B N 1
ATOM 3561 C CA . SER B 1 184 ? 24.172 -8.453 -6.215 1 98.62 184 SER B CA 1
ATOM 3562 C C . SER B 1 184 ? 24.062 -6.938 -6.094 1 98.62 184 SER B C 1
ATOM 3564 O O . SER B 1 184 ? 24.922 -6.289 -5.5 1 98.62 184 SER B O 1
ATOM 3566 N N . THR B 1 185 ? 23.016 -6.395 -6.641 1 98.62 185 THR B N 1
ATOM 3567 C CA . THR B 1 185 ? 22.766 -4.965 -6.516 1 98.62 185 THR B CA 1
ATOM 3568 C C . THR B 1 185 ? 22.5 -4.586 -5.062 1 98.62 185 THR B C 1
ATOM 3570 O O . THR B 1 185 ? 23.031 -3.5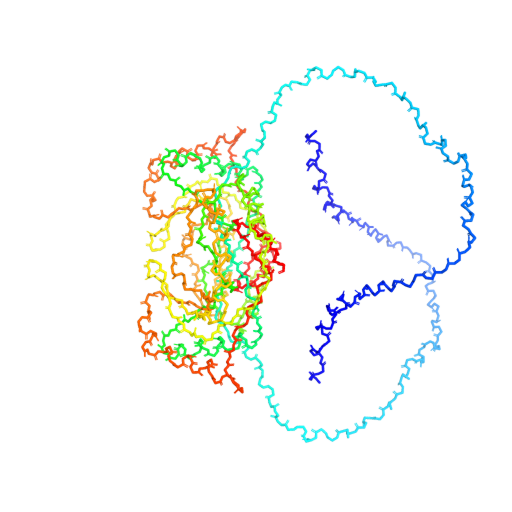84 -4.57 1 98.62 185 THR B O 1
ATOM 3573 N N . MET B 1 186 ? 21.688 -5.398 -4.359 1 98.62 186 MET B N 1
ATOM 3574 C CA . MET B 1 186 ? 21.422 -5.145 -2.945 1 98.62 186 MET B CA 1
ATOM 3575 C C . MET B 1 186 ? 22.719 -5.062 -2.15 1 98.62 186 MET B C 1
ATOM 3577 O O . MET B 1 186 ? 22.906 -4.152 -1.343 1 98.62 186 MET B O 1
ATOM 3581 N N . GLU B 1 187 ? 23.578 -5.934 -2.42 1 98.5 187 GLU B N 1
ATOM 3582 C CA . GLU B 1 187 ? 24.859 -5.984 -1.726 1 98.5 187 GLU B CA 1
ATOM 3583 C C . GLU B 1 187 ? 25.703 -4.75 -2.031 1 98.5 187 GLU B C 1
ATOM 3585 O O . GLU B 1 187 ? 26.359 -4.207 -1.144 1 98.5 187 GLU B O 1
ATOM 3590 N N . GLU B 1 188 ? 25.688 -4.34 -3.25 1 98.19 188 GLU B N 1
ATOM 3591 C CA . GLU B 1 188 ? 26.422 -3.146 -3.662 1 98.19 188 GLU B CA 1
ATOM 3592 C C . GLU B 1 188 ? 26.016 -1.933 -2.832 1 98.19 188 GLU B C 1
ATOM 3594 O O . GLU B 1 188 ? 26.828 -1.052 -2.564 1 98.19 188 GLU B O 1
ATOM 3599 N N . PHE B 1 189 ? 24.812 -1.882 -2.393 1 97.38 189 PHE B N 1
ATOM 3600 C CA . PHE B 1 189 ? 24.297 -0.728 -1.67 1 97.38 189 PHE B CA 1
ATOM 3601 C C . PHE B 1 189 ? 24.094 -1.055 -0.193 1 97.38 189 PHE B C 1
ATOM 3603 O O . PHE B 1 189 ? 23.391 -0.346 0.518 1 97.38 189 PHE B O 1
ATOM 3610 N N . ASN B 1 190 ? 24.672 -2.178 0.273 1 97.06 190 ASN B N 1
ATOM 3611 C CA . ASN B 1 190 ? 24.672 -2.615 1.665 1 97.06 190 ASN B CA 1
ATOM 3612 C C . ASN B 1 190 ? 23.25 -2.809 2.186 1 97.06 190 ASN B C 1
ATOM 3614 O O . ASN B 1 190 ? 22.906 -2.352 3.281 1 97.06 190 ASN B O 1
ATOM 3618 N N . LEU B 1 191 ? 22.406 -3.34 1.331 1 97.62 191 LEU B N 1
ATOM 3619 C CA . LEU B 1 191 ? 21.031 -3.637 1.679 1 97.62 191 LEU B CA 1
ATOM 3620 C C . LEU B 1 191 ? 20.828 -5.133 1.901 1 97.62 191 LEU B C 1
ATOM 3622 O O . LEU B 1 191 ? 21.672 -5.938 1.507 1 97.62 191 LEU B O 1
ATOM 3626 N N . ASP B 1 192 ? 19.734 -5.48 2.541 1 97.81 192 ASP B N 1
ATOM 3627 C CA . ASP B 1 192 ? 19.422 -6.883 2.811 1 97.81 192 ASP B CA 1
ATOM 3628 C C . ASP B 1 192 ? 19.078 -7.629 1.521 1 97.81 192 ASP B C 1
ATOM 3630 O O . ASP B 1 192 ? 18.391 -7.094 0.648 1 97.81 192 ASP B O 1
ATOM 3634 N N . THR B 1 193 ? 19.578 -8.836 1.438 1 98.38 193 THR B N 1
ATOM 3635 C CA . THR B 1 193 ? 19.281 -9.695 0.302 1 98.38 193 THR B CA 1
ATOM 3636 C C . THR B 1 193 ? 18.031 -10.531 0.567 1 98.38 193 THR B C 1
ATOM 3638 O O . THR B 1 193 ? 17.484 -10.508 1.674 1 98.38 193 THR B O 1
ATOM 3641 N N . PHE B 1 194 ? 17.578 -11.203 -0.554 1 98.06 194 PHE B N 1
ATOM 3642 C CA . PHE B 1 194 ? 16.375 -12.031 -0.46 1 98.06 194 PHE B CA 1
ATOM 3643 C C . PHE B 1 194 ? 16.656 -13.281 0.375 1 98.06 194 PHE B C 1
ATOM 3645 O O . PHE B 1 194 ? 17.75 -13.461 0.892 1 98.06 194 PHE B O 1
ATOM 3652 N N . TYR B 1 195 ? 15.656 -14.055 0.587 1 95.69 195 TYR B N 1
ATOM 3653 C CA . TYR B 1 195 ? 15.758 -15.273 1.39 1 95.69 195 TYR B CA 1
ATOM 3654 C C . TYR B 1 195 ? 16.656 -16.297 0.709 1 95.69 195 TYR B C 1
ATOM 3656 O O . TYR B 1 195 ? 16.672 -16.391 -0.521 1 95.69 195 TYR B O 1
ATOM 3664 N N . LYS B 1 196 ? 17.375 -17.094 1.427 1 93.38 196 LYS B N 1
ATOM 3665 C CA . LYS B 1 196 ? 18.25 -18.125 0.892 1 93.38 196 LYS B CA 1
ATOM 3666 C C . LYS B 1 196 ? 17.438 -19.203 0.155 1 93.38 196 LYS B C 1
ATOM 3668 O O . LYS B 1 196 ? 17.859 -19.656 -0.911 1 93.38 196 LYS B O 1
ATOM 3673 N N . ASN B 1 197 ? 16.344 -19.734 0.626 1 93.5 197 ASN B N 1
ATOM 3674 C CA . ASN B 1 197 ? 15.422 -20.672 0.001 1 93.5 197 ASN B CA 1
ATOM 3675 C C . ASN B 1 197 ? 14.023 -20.078 -0.159 1 93.5 197 ASN B C 1
ATOM 3677 O O . ASN B 1 197 ? 13.086 -20.5 0.515 1 93.5 197 ASN B O 1
ATOM 3681 N N . PRO B 1 198 ? 14.055 -19.141 -1.172 1 96.19 198 PRO B N 1
ATOM 3682 C CA . PRO B 1 198 ? 12.789 -18.422 -1.279 1 96.19 198 PRO B CA 1
ATOM 3683 C C . PRO B 1 198 ? 11.641 -19.297 -1.776 1 96.19 198 PRO B C 1
ATOM 3685 O O . PRO B 1 198 ? 11.852 -20.156 -2.637 1 96.19 198 PRO B O 1
ATOM 3688 N N . SER B 1 199 ? 10.531 -19.156 -1.166 1 96.06 199 SER B N 1
ATOM 3689 C CA . SER B 1 199 ? 9.273 -19.688 -1.685 1 96.06 199 SER B CA 1
ATOM 3690 C C . SER B 1 199 ? 8.578 -18.688 -2.59 1 96.06 199 SER B C 1
ATOM 3692 O O . SER B 1 199 ? 7.828 -17.828 -2.113 1 96.06 199 SER B O 1
ATOM 3694 N N . PHE B 1 200 ? 8.82 -18.859 -3.918 1 98.5 200 PHE B N 1
ATOM 3695 C CA . PHE B 1 200 ? 8.227 -17.906 -4.855 1 98.5 200 PHE B CA 1
ATOM 3696 C C . PHE B 1 200 ? 6.715 -18.094 -4.938 1 98.5 200 PHE B C 1
ATOM 3698 O O . PHE B 1 200 ? 6.234 -19.203 -5.184 1 98.5 200 PHE B O 1
ATOM 3705 N N . HIS B 1 201 ? 6 -16.969 -4.707 1 98.62 201 HIS B N 1
ATOM 3706 C CA . HIS B 1 201 ? 4.543 -17.094 -4.691 1 98.62 201 HIS B CA 1
ATOM 3707 C C . HIS B 1 201 ? 3.883 -15.758 -5.027 1 98.62 201 HIS B C 1
ATOM 3709 O O . HIS B 1 201 ? 4.543 -14.711 -5.035 1 98.62 201 HIS B O 1
ATOM 3715 N N . ILE B 1 202 ? 2.643 -15.82 -5.395 1 98.5 202 ILE B N 1
ATOM 3716 C CA . ILE B 1 202 ? 1.755 -14.672 -5.551 1 98.5 202 ILE B CA 1
ATOM 3717 C C . ILE B 1 202 ? 0.66 -14.719 -4.488 1 98.5 202 ILE B C 1
ATOM 3719 O O . ILE B 1 202 ? -0.122 -15.672 -4.434 1 98.5 202 ILE B O 1
ATOM 3723 N N . SER B 1 203 ? 0.67 -13.719 -3.639 1 98.12 203 SER B N 1
ATOM 3724 C CA . SER B 1 203 ? -0.384 -13.648 -2.631 1 98.12 203 SER B CA 1
ATOM 3725 C C . SER B 1 203 ? -1.732 -13.32 -3.262 1 98.12 203 SER B C 1
ATOM 3727 O O . SER B 1 203 ? -1.835 -12.391 -4.066 1 98.12 203 SER B O 1
ATOM 3729 N N . LEU B 1 204 ? -2.711 -14.07 -2.9 1 98.06 204 LEU B N 1
ATOM 3730 C CA . LEU B 1 204 ? -4.035 -13.922 -3.494 1 98.06 204 LEU B CA 1
ATOM 3731 C C . LEU B 1 204 ? -4.957 -13.125 -2.574 1 98.06 204 LEU B C 1
ATOM 3733 O O . LEU B 1 204 ? -5.68 -12.234 -3.031 1 98.06 204 LEU B O 1
ATOM 3737 N N . ALA B 1 205 ? -4.949 -13.461 -1.339 1 97.38 205 ALA B N 1
ATOM 3738 C CA . ALA B 1 205 ? -5.824 -12.875 -0.326 1 97.38 205 ALA B CA 1
ATOM 3739 C C . ALA B 1 205 ? -5.203 -12.984 1.063 1 97.38 205 ALA B C 1
ATOM 3741 O O . ALA B 1 205 ? -4.203 -13.68 1.251 1 97.38 205 ALA B O 1
ATOM 3742 N N . TRP B 1 206 ? -5.801 -12.242 1.949 1 96.62 206 TRP B N 1
ATOM 3743 C CA . TRP B 1 206 ? -5.293 -12.266 3.316 1 96.62 206 TRP B CA 1
ATOM 3744 C C . TRP B 1 206 ? -6.43 -12.117 4.324 1 96.62 206 TRP B C 1
ATOM 3746 O O . TRP B 1 206 ? -7.539 -11.719 3.961 1 96.62 206 TRP B O 1
ATOM 3756 N N . CYS B 1 207 ? -6.215 -12.484 5.492 1 93.44 207 CYS B N 1
ATOM 3757 C CA . CYS B 1 207 ? -7.121 -12.242 6.605 1 93.44 207 CYS B CA 1
ATOM 3758 C C . CYS B 1 207 ? -6.348 -11.93 7.883 1 93.44 207 CYS B C 1
ATOM 3760 O O . CYS B 1 207 ? -5.172 -12.281 8 1 93.4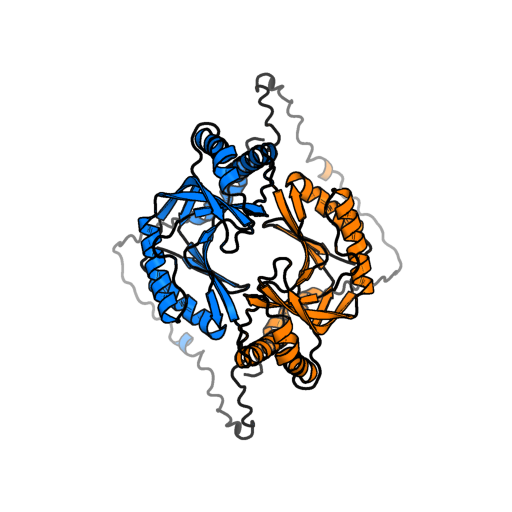4 207 CYS B O 1
ATOM 3762 N N . VAL B 1 208 ? -7 -11.211 8.742 1 89.75 208 VAL B N 1
ATOM 3763 C CA . VAL B 1 208 ? -6.387 -10.828 10.008 1 89.75 208 VAL B CA 1
ATOM 3764 C C . VAL B 1 208 ? -6.363 -12.023 10.953 1 89.75 208 VAL B C 1
ATOM 3766 O O . VAL B 1 208 ? -7.328 -12.789 11.023 1 89.75 208 VAL B O 1
ATOM 3769 N N . GLY B 1 209 ? -5.238 -12.102 11.711 1 86.94 209 GLY B N 1
ATOM 3770 C CA . GLY B 1 209 ? -5.059 -13.203 12.641 1 86.94 209 GLY B CA 1
ATOM 3771 C C . GLY B 1 209 ? -4.199 -14.32 12.078 1 86.94 209 GLY B C 1
ATOM 3772 O O . GLY B 1 209 ? -4.066 -14.453 10.867 1 86.94 209 GLY B O 1
ATOM 3773 N N . ASP B 1 210 ? -3.529 -14.961 12.93 1 83.62 210 ASP B N 1
ATOM 3774 C CA . ASP B 1 210 ? -2.777 -16.125 12.484 1 83.62 210 ASP B CA 1
ATOM 3775 C C . ASP B 1 210 ? -3.635 -17.391 12.547 1 83.62 210 ASP B C 1
ATOM 3777 O O . ASP B 1 210 ? -3.748 -18.016 13.602 1 83.62 210 ASP B O 1
ATOM 3781 N N . CYS B 1 211 ? -4.203 -17.719 11.414 1 85.75 211 CYS B N 1
ATOM 3782 C CA . CYS B 1 211 ? -5.055 -18.891 11.32 1 85.75 211 CYS B CA 1
ATOM 3783 C C . CYS B 1 211 ? -4.477 -19.906 10.344 1 85.75 211 CYS B C 1
ATOM 3785 O O . CYS B 1 211 ? -5.215 -20.688 9.75 1 85.75 211 CYS B O 1
ATOM 3787 N N . THR B 1 212 ? -3.268 -19.859 10.148 1 86.94 212 THR B N 1
ATOM 3788 C CA . THR B 1 212 ? -2.615 -20.641 9.102 1 86.94 212 THR B CA 1
ATOM 3789 C C . THR B 1 212 ? -2.867 -22.141 9.312 1 86.94 212 THR B C 1
ATOM 3791 O O . THR B 1 212 ? -3.234 -22.844 8.375 1 86.94 212 THR B O 1
ATOM 3794 N N . GLU B 1 213 ? -2.723 -22.578 10.539 1 89.06 213 GLU B N 1
ATOM 3795 C CA . GLU B 1 213 ? -2.91 -24 10.805 1 89.06 213 GLU B CA 1
ATOM 3796 C C . GLU B 1 213 ? -4.367 -24.422 10.609 1 89.06 213 GLU B C 1
ATOM 3798 O O . GLU B 1 213 ? -4.645 -25.5 10.094 1 89.06 213 GLU B O 1
ATOM 3803 N N . HIS B 1 214 ? -5.215 -23.562 10.984 1 89.75 214 HIS B N 1
ATOM 3804 C CA . HIS B 1 214 ? -6.641 -23.859 10.875 1 89.75 214 HIS B CA 1
ATOM 3805 C C . HIS B 1 214 ? -7.074 -23.953 9.414 1 89.75 214 HIS B C 1
ATOM 3807 O O . HIS B 1 214 ? -7.781 -24.891 9.039 1 89.75 214 HIS B O 1
ATOM 3813 N N . ILE B 1 215 ? -6.629 -23.031 8.656 1 90 215 ILE B N 1
ATOM 3814 C CA . ILE B 1 215 ? -7.027 -23.031 7.258 1 90 215 ILE B CA 1
ATOM 3815 C C . ILE B 1 215 ? -6.367 -24.203 6.539 1 90 215 ILE B C 1
ATOM 3817 O O . ILE B 1 215 ? -6.969 -24.828 5.652 1 90 215 ILE B O 1
ATOM 3821 N N . ARG B 1 216 ? -5.145 -24.516 6.867 1 91.19 216 ARG B N 1
ATOM 3822 C CA . ARG B 1 216 ? -4.43 -25.641 6.258 1 91.19 216 ARG B CA 1
ATOM 3823 C C . ARG B 1 216 ? -5.152 -26.953 6.5 1 91.19 216 ARG B C 1
ATOM 3825 O O . ARG B 1 216 ? -5.301 -27.766 5.582 1 91.19 216 ARG B O 1
ATOM 3832 N N . LYS B 1 217 ? -5.695 -27.125 7.613 1 90.12 217 LYS B N 1
ATOM 3833 C CA . LYS B 1 217 ? -6.328 -28.375 8.008 1 90.12 217 LYS B CA 1
ATOM 3834 C C . LYS B 1 217 ? -7.777 -28.438 7.543 1 90.12 217 LYS B C 1
ATOM 3836 O O . LYS B 1 217 ? -8.25 -29.484 7.09 1 90.12 217 LYS B O 1
ATOM 3841 N N . LYS B 1 218 ? -8.414 -27.312 7.562 1 89.62 218 LYS B N 1
ATOM 3842 C CA . LYS B 1 218 ? -9.867 -27.344 7.434 1 89.62 218 LYS B CA 1
ATOM 3843 C C . LYS B 1 218 ? -10.305 -26.938 6.027 1 89.62 218 LYS B C 1
ATOM 3845 O O . LYS B 1 218 ? -11.352 -27.375 5.551 1 89.62 218 LYS B O 1
ATOM 3850 N N . CYS B 1 219 ? -9.492 -26.125 5.391 1 93.12 219 CYS B N 1
ATOM 3851 C CA . CYS B 1 219 ? -10.086 -25.438 4.246 1 93.12 219 CYS B CA 1
ATOM 3852 C C . CYS B 1 219 ? -9.18 -25.531 3.027 1 93.12 219 CYS B C 1
ATOM 3854 O O . CYS B 1 219 ? -9.656 -25.547 1.892 1 93.12 219 CYS B O 1
ATOM 3856 N N . LEU B 1 220 ? -7.926 -25.734 3.158 1 96.06 220 LEU B N 1
ATOM 3857 C CA . LEU B 1 220 ? -6.961 -25.562 2.074 1 96.06 220 LEU B CA 1
ATOM 3858 C C . LEU B 1 220 ? -7.184 -26.609 0.985 1 96.06 220 LEU B C 1
ATOM 3860 O O . LEU B 1 220 ? -7.074 -26.312 -0.204 1 96.06 220 LEU B O 1
ATOM 3864 N N . GLN B 1 221 ? -7.48 -27.812 1.366 1 95.88 221 GLN B N 1
ATOM 3865 C CA . GLN B 1 221 ? -7.707 -28.875 0.39 1 95.88 221 GLN B CA 1
ATOM 3866 C C . GLN B 1 221 ? -8.93 -28.578 -0.468 1 95.88 221 GLN B C 1
ATOM 3868 O O . GLN B 1 221 ? -8.93 -28.844 -1.673 1 95.88 221 GLN B O 1
ATOM 3873 N N . GLU B 1 222 ? -9.914 -28.109 0.181 1 96.19 222 GLU B N 1
ATOM 3874 C CA . GLU B 1 222 ? -11.117 -27.734 -0.556 1 96.19 222 GLU B CA 1
ATOM 3875 C C . GLU B 1 222 ? -10.836 -26.594 -1.53 1 96.19 222 GLU B C 1
ATOM 3877 O O . GLU B 1 222 ? -11.312 -26.609 -2.668 1 96.19 222 GLU B O 1
ATOM 3882 N N . LEU B 1 223 ? -10.078 -25.641 -1.068 1 97.25 223 LEU B N 1
ATOM 3883 C CA . LEU B 1 223 ? -9.703 -24.547 -1.942 1 97.25 223 LEU B CA 1
ATOM 3884 C C . LEU B 1 223 ? -8.875 -25.047 -3.127 1 97.25 223 LEU B C 1
ATOM 3886 O O . LEU B 1 223 ? -9.102 -24.625 -4.266 1 97.25 223 LEU B O 1
ATOM 3890 N N . GLN B 1 224 ? -7.934 -25.938 -2.865 1 97.31 224 GLN B N 1
ATOM 3891 C CA . GLN B 1 224 ? -7.137 -26.531 -3.938 1 97.31 224 GLN B CA 1
ATOM 3892 C C . GLN B 1 224 ? -8.023 -27.266 -4.938 1 97.31 224 GLN B C 1
ATOM 3894 O O . GLN B 1 224 ? -7.73 -27.281 -6.133 1 97.31 224 GLN B O 1
ATOM 3899 N N . GLY B 1 225 ? -9.031 -27.844 -4.406 1 96.31 225 GLY B N 1
ATOM 3900 C CA . GLY B 1 225 ? -9.984 -28.516 -5.281 1 96.31 225 GLY B CA 1
ATOM 3901 C C . GLY B 1 225 ? -10.609 -27.594 -6.305 1 96.31 225 GLY B C 1
ATOM 3902 O O . GLY B 1 225 ? -10.836 -27.984 -7.449 1 96.31 225 GLY B O 1
ATOM 3903 N N . LEU B 1 226 ? -10.883 -26.359 -5.891 1 95.19 226 LEU B N 1
ATOM 3904 C CA . LEU B 1 226 ? -11.43 -25.359 -6.809 1 95.19 226 LEU B CA 1
ATOM 3905 C C . LEU B 1 226 ? -10.438 -25.031 -7.918 1 95.19 226 LEU B C 1
ATOM 3907 O O . LEU B 1 226 ? -10.836 -24.828 -9.07 1 95.19 226 LEU B O 1
ATOM 3911 N N . VAL B 1 227 ? -9.203 -25.016 -7.566 1 96.25 227 VAL B N 1
ATOM 3912 C CA . VAL B 1 227 ? -8.156 -24.734 -8.547 1 96.25 227 VAL B CA 1
ATOM 3913 C C . VAL B 1 227 ? -8.031 -25.922 -9.516 1 96.25 227 VAL B C 1
ATOM 3915 O O . VAL B 1 227 ? -7.941 -25.719 -10.727 1 96.25 227 VAL B O 1
ATOM 3918 N N . ASP B 1 228 ? -8.094 -27.109 -9 1 95.38 228 ASP B N 1
ATOM 3919 C CA . ASP B 1 228 ? -7.863 -28.312 -9.781 1 95.38 228 ASP B CA 1
ATOM 3920 C C . ASP B 1 228 ? -9.023 -28.594 -10.727 1 95.38 228 ASP B C 1
ATOM 3922 O O . ASP B 1 228 ? -8.844 -29.188 -11.789 1 95.38 228 ASP B O 1
ATOM 3926 N N . SER B 1 229 ? -10.211 -28.203 -10.422 1 89.44 229 SER B N 1
ATOM 3927 C CA . SER B 1 229 ? -11.406 -28.547 -11.195 1 89.44 229 SER B CA 1
ATOM 3928 C C . SER B 1 229 ? -12.055 -27.297 -11.781 1 89.44 229 SER B C 1
ATOM 3930 O O . SER B 1 229 ? -13.281 -27.234 -11.93 1 89.44 229 SER B O 1
ATOM 3932 N N . HIS B 1 230 ? -11.25 -26.375 -11.992 1 79.94 230 HIS B N 1
ATOM 3933 C CA . HIS B 1 230 ? -11.789 -25.141 -12.523 1 79.94 230 HIS B CA 1
ATOM 3934 C C . HIS B 1 230 ? -12.273 -25.328 -13.961 1 79.94 230 HIS B C 1
ATOM 3936 O O . HIS B 1 230 ? -11.477 -25.609 -14.859 1 79.94 230 HIS B O 1
ATOM 3942 N N . GLU B 1 231 ? -13.656 -25.172 -14.07 1 74.12 231 GLU B N 1
ATOM 3943 C CA . GLU B 1 231 ? -14.297 -25.344 -15.367 1 74.12 231 GLU B CA 1
ATOM 3944 C C . GLU B 1 231 ? -13.914 -26.672 -16.016 1 74.12 231 GLU B C 1
ATOM 3946 O O . GLU B 1 231 ? -14.273 -27.734 -15.508 1 74.12 231 GLU B O 1
ATOM 3951 N N . ASP B 1 232 ? -13.055 -26.594 -17.062 1 70.25 232 ASP B N 1
ATOM 3952 C CA . ASP B 1 232 ? -12.766 -27.812 -17.797 1 70.25 232 ASP B CA 1
ATOM 3953 C C . ASP B 1 232 ? -11.344 -28.297 -17.516 1 70.25 232 ASP B C 1
ATOM 3955 O O . ASP B 1 232 ? -10.789 -29.109 -18.266 1 70.25 232 ASP B O 1
ATOM 3959 N N . GLY B 1 233 ? -10.703 -27.797 -16.484 1 83.25 233 GLY B N 1
ATOM 3960 C CA . GLY B 1 233 ? -9.367 -28.234 -16.109 1 83.25 233 GLY B CA 1
ATOM 3961 C C . GLY B 1 233 ? -8.742 -27.375 -15.031 1 83.25 233 GLY B C 1
ATOM 3962 O O . GLY B 1 233 ? -9.367 -26.438 -14.531 1 83.25 233 GLY B O 1
ATOM 3963 N N . PRO B 1 234 ? -7.555 -27.891 -14.672 1 88 234 PRO B N 1
ATOM 3964 C CA . PRO B 1 234 ? -6.871 -27.141 -13.617 1 88 234 PRO B CA 1
ATOM 3965 C C . PRO B 1 234 ? -6.566 -25.703 -14.016 1 88 234 PRO B C 1
ATOM 3967 O O . PRO B 1 234 ? -6.234 -25.422 -15.172 1 88 234 PRO B O 1
ATOM 3970 N N . PHE B 1 235 ? -6.891 -24.812 -13.07 1 93.12 235 PHE B N 1
ATOM 3971 C CA . PHE B 1 235 ? -6.5 -23.422 -13.266 1 93.12 235 PHE B CA 1
ATOM 3972 C C . PHE B 1 235 ? -4.996 -23.25 -13.109 1 93.12 235 PHE B C 1
ATOM 3974 O O . PHE B 1 235 ? -4.414 -23.703 -12.125 1 93.12 235 PHE B O 1
ATOM 3981 N N . LEU B 1 236 ? -4.359 -22.672 -14.102 1 93.56 236 LEU B N 1
ATOM 3982 C CA . LEU B 1 236 ? -2.934 -22.375 -14.07 1 93.56 236 LEU B CA 1
ATOM 3983 C C . LEU B 1 236 ? -2.693 -20.875 -14.117 1 93.56 236 LEU B C 1
ATOM 3985 O O . LEU B 1 236 ? -3.039 -20.219 -15.102 1 93.56 236 LEU B O 1
ATOM 3989 N N . LEU B 1 237 ? -2.199 -20.344 -13.008 1 96.38 237 LEU B N 1
ATOM 3990 C CA . LEU B 1 237 ? -1.785 -18.953 -13.023 1 96.38 237 LEU B CA 1
ATOM 3991 C C . LEU B 1 237 ? -0.518 -18.766 -13.852 1 96.38 237 LEU B C 1
ATOM 3993 O O . LEU B 1 237 ? 0.503 -19.406 -13.586 1 96.38 237 LEU B O 1
ATOM 3997 N N . ARG B 1 238 ? -0.613 -17.938 -14.828 1 96.81 238 ARG B N 1
ATOM 3998 C CA . ARG B 1 238 ? 0.497 -17.688 -15.742 1 96.81 238 ARG B CA 1
ATOM 3999 C C . ARG B 1 238 ? 1.039 -16.266 -15.578 1 96.81 238 ARG B C 1
ATOM 4001 O O . ARG B 1 238 ? 0.303 -15.297 -15.734 1 96.81 238 ARG B O 1
ATOM 4008 N N . LEU B 1 239 ? 2.254 -16.188 -15.18 1 97.69 239 LEU B N 1
ATOM 4009 C CA . LEU B 1 239 ? 2.924 -14.891 -15.039 1 97.69 239 LEU B CA 1
ATOM 4010 C C . LEU B 1 239 ? 3.957 -14.688 -16.141 1 97.69 239 LEU B C 1
ATOM 4012 O O . LEU B 1 239 ? 4.938 -15.438 -16.219 1 97.69 239 LEU B O 1
ATOM 4016 N N . ASP B 1 240 ? 3.68 -13.703 -16.938 1 97.12 240 ASP B N 1
ATOM 4017 C CA . ASP B 1 240 ? 4.637 -13.336 -17.984 1 97.12 240 ASP B CA 1
ATOM 4018 C C . ASP B 1 240 ? 5.73 -12.43 -17.438 1 97.12 240 ASP B C 1
ATOM 4020 O O . ASP B 1 240 ? 5.508 -11.242 -17.219 1 97.12 240 ASP B O 1
ATOM 4024 N N . CYS B 1 241 ? 6.914 -13 -17.281 1 97.94 241 CYS B N 1
ATOM 4025 C CA . CYS B 1 241 ? 8.039 -12.273 -16.703 1 97.94 241 CYS B CA 1
ATOM 4026 C C . CYS B 1 241 ? 8.836 -11.547 -17.781 1 97.94 241 CYS B C 1
ATOM 4028 O O . CYS B 1 241 ? 9.93 -11.977 -18.141 1 97.94 241 CYS B O 1
ATOM 4030 N N . GLN B 1 242 ? 8.266 -10.438 -18.188 1 97.12 242 GLN B N 1
ATOM 4031 C CA . GLN B 1 242 ? 8.875 -9.656 -19.266 1 97.12 242 GLN B CA 1
ATOM 4032 C C . GLN B 1 242 ? 9.523 -8.391 -18.719 1 97.12 242 GLN B C 1
ATOM 4034 O O . GLN B 1 242 ? 10.5 -7.887 -19.281 1 97.12 242 GLN B O 1
ATOM 4039 N N . GLU B 1 243 ? 8.867 -7.906 -17.703 1 97.19 243 GLU B N 1
ATOM 4040 C CA . GLU B 1 243 ? 9.305 -6.625 -17.156 1 97.19 243 GLU B CA 1
ATOM 4041 C C . GLU B 1 243 ? 9.258 -6.641 -15.633 1 97.19 243 GLU B C 1
ATOM 4043 O O . GLU B 1 243 ? 8.195 -6.816 -15.031 1 97.19 243 GLU B O 1
ATOM 4048 N N . LEU B 1 244 ? 10.438 -6.426 -15.094 1 97.69 244 LEU B N 1
ATOM 4049 C CA . LEU B 1 244 ? 10.539 -6.27 -13.648 1 97.69 244 LEU B CA 1
ATOM 4050 C C . LEU B 1 244 ? 10.188 -4.848 -13.227 1 97.69 244 LEU B C 1
ATOM 4052 O O . LEU B 1 244 ? 10.375 -3.902 -14 1 97.69 244 LEU B O 1
ATOM 4056 N N . ARG B 1 245 ? 9.625 -4.727 -12.016 1 98.62 245 ARG B N 1
ATOM 4057 C CA . ARG B 1 245 ? 9.352 -3.406 -11.461 1 98.62 245 ARG B CA 1
ATOM 4058 C C . ARG B 1 245 ? 10.125 -3.197 -10.156 1 98.62 245 ARG B C 1
ATOM 4060 O O . ARG B 1 245 ? 10.328 -4.141 -9.391 1 98.62 245 ARG B O 1
ATOM 4067 N N . CYS B 1 246 ? 10.586 -2.047 -9.961 1 98.75 246 CYS B N 1
ATOM 4068 C CA . CYS B 1 246 ? 11.125 -1.596 -8.688 1 98.75 246 CYS B CA 1
ATOM 4069 C C . CYS B 1 246 ? 10.328 -0.417 -8.141 1 98.75 246 CYS B C 1
ATOM 4071 O O . CYS B 1 246 ? 10.242 0.63 -8.781 1 98.75 246 CYS B O 1
ATOM 4073 N N . LYS B 1 247 ? 9.773 -0.638 -7.098 1 97.88 247 LYS B N 1
ATOM 4074 C CA . LYS B 1 247 ? 9.055 0.443 -6.434 1 97.88 247 LYS B CA 1
ATOM 4075 C C . LYS B 1 247 ? 9.906 1.088 -5.348 1 97.88 247 LYS B C 1
ATOM 4077 O O . LYS B 1 247 ? 10.469 0.393 -4.496 1 97.88 247 LYS B O 1
ATOM 4082 N N . ALA B 1 248 ? 10.055 2.381 -5.336 1 96.19 248 ALA B N 1
ATOM 4083 C CA . ALA B 1 248 ? 10.719 3.178 -4.309 1 96.19 248 ALA B CA 1
ATOM 4084 C C . ALA B 1 248 ? 9.82 4.316 -3.834 1 96.19 248 ALA B C 1
ATOM 4086 O O . ALA B 1 248 ? 9.734 5.359 -4.488 1 96.19 248 ALA B O 1
ATOM 4087 N N . GLY B 1 249 ? 9.219 4.094 -2.715 1 91.88 249 GLY B N 1
ATOM 4088 C CA . GLY B 1 249 ? 8.203 5.043 -2.275 1 91.88 249 GLY B CA 1
ATOM 4089 C C . GLY B 1 249 ? 7.008 5.109 -3.203 1 91.88 249 GLY B C 1
ATOM 4090 O O . GLY B 1 249 ? 6.371 4.09 -3.479 1 91.88 249 GLY B O 1
ATOM 4091 N N . ASN B 1 250 ? 6.762 6.262 -3.727 1 87.69 250 ASN B N 1
ATOM 4092 C CA . ASN B 1 250 ? 5.594 6.43 -4.59 1 87.69 250 ASN B CA 1
ATOM 4093 C C . ASN B 1 250 ? 5.973 6.328 -6.066 1 87.69 250 ASN B C 1
ATOM 4095 O O . ASN B 1 250 ? 5.125 6.52 -6.941 1 87.69 250 ASN B O 1
ATOM 4099 N N . LYS B 1 251 ? 7.215 6.004 -6.297 1 92.25 251 LYS B N 1
ATOM 4100 C CA . LYS B 1 251 ? 7.68 5.875 -7.676 1 92.25 251 LYS B CA 1
ATOM 4101 C C . LYS B 1 251 ? 7.887 4.41 -8.047 1 92.25 251 LYS B C 1
ATOM 4103 O O . LYS B 1 251 ? 8.375 3.619 -7.238 1 92.25 251 LYS B O 1
ATOM 4108 N N . THR B 1 252 ? 7.523 4.07 -9.234 1 97 252 THR B N 1
ATOM 4109 C CA . THR B 1 252 ? 7.727 2.723 -9.758 1 97 252 THR B CA 1
ATOM 4110 C C . THR B 1 252 ? 8.555 2.758 -11.039 1 97 252 THR B C 1
ATOM 4112 O O . THR B 1 252 ? 8.266 3.531 -11.953 1 97 252 THR B O 1
ATOM 4115 N N . PHE B 1 253 ? 9.586 2 -11.094 1 98.31 253 PHE B N 1
ATOM 4116 C CA . PHE B 1 253 ? 10.484 1.922 -12.234 1 98.31 253 PHE B CA 1
ATOM 4117 C C . PHE B 1 253 ? 10.336 0.587 -12.953 1 98.31 253 PHE B C 1
ATOM 4119 O O . PHE B 1 253 ? 10.258 -0.463 -12.312 1 98.31 253 PHE B O 1
ATOM 4126 N N . SER B 1 254 ? 10.297 0.678 -14.234 1 97.88 254 SER B N 1
ATOM 4127 C CA . SER B 1 254 ? 10.188 -0.526 -15.047 1 97.88 254 SER B CA 1
ATOM 4128 C C . SER B 1 254 ? 11.547 -0.955 -15.594 1 97.88 254 SER B C 1
ATOM 4130 O O . SER B 1 254 ? 12.312 -0.125 -16.078 1 97.88 254 SER B O 1
ATOM 4132 N N . ILE B 1 255 ? 11.852 -2.232 -15.516 1 97.81 255 ILE B N 1
ATOM 4133 C CA . ILE B 1 255 ? 13.102 -2.812 -16 1 97.81 255 ILE B CA 1
ATOM 4134 C C . ILE B 1 255 ? 12.797 -3.977 -16.938 1 97.81 255 ILE B C 1
ATOM 4136 O O . ILE B 1 255 ? 12.609 -5.109 -16.484 1 97.81 255 ILE B O 1
ATOM 4140 N N . PRO B 1 256 ? 12.844 -3.746 -18.203 1 97 256 PRO B N 1
ATOM 4141 C CA . PRO B 1 256 ? 12.539 -4.797 -19.172 1 97 256 PRO B CA 1
ATOM 4142 C C . PRO B 1 256 ? 13.617 -5.883 -19.234 1 97 256 PRO B C 1
ATOM 4144 O O . PRO B 1 256 ? 14.805 -5.586 -19.109 1 97 256 PRO B O 1
ATOM 4147 N N . LEU B 1 257 ? 13.102 -7.043 -19.344 1 97.06 257 LEU B N 1
ATOM 4148 C CA . LEU B 1 257 ? 13.992 -8.156 -19.656 1 97.06 257 LEU B CA 1
ATOM 4149 C C . LEU B 1 257 ? 14.07 -8.375 -21.172 1 97.06 257 LEU B C 1
ATOM 4151 O O . LEU B 1 257 ? 13.414 -7.676 -21.938 1 97.06 257 LEU B O 1
ATOM 4155 N N . HIS B 1 258 ? 14.977 -9.367 -21.641 1 91.06 258 HIS B N 1
ATOM 4156 C CA . HIS B 1 258 ? 15.242 -9.461 -23.062 1 91.06 258 HIS B CA 1
ATOM 4157 C C . HIS B 1 258 ? 14.906 -10.852 -23.594 1 91.06 258 HIS B C 1
ATOM 4159 O O . HIS B 1 258 ? 14.977 -11.836 -22.859 1 91.06 258 HIS B O 1
#